Protein AF-A0A819THE1-F1 (afdb_monomer)

pLDDT: mean 77.19, std 14.61, range [31.11, 95.31]

InterPro domains:
  IPR001893 Cysteine-rich Golgi apparatus protein 1 repeat [PF00839] (63-108)
  IPR001893 Cysteine-rich Golgi apparatus protein 1 repeat [PF00839] (113-179)
  IPR001893 Cysteine-rich Golgi apparatus protein 1 repeat [PF00839] (230-287)
  IPR001893 Cysteine-rich Golgi apparatus protein 1 repeat [PF00839] (359-412)
  IPR001893 Cysteine-rich Golgi apparatus protein 1 repeat [PF00839] (417-468)
  IPR001893 Cysteine-rich Golgi apparatus protein 1 repeat [PF00839] (532-563)
  IPR017873 Cysteine-rich Golgi apparatus protein 1 repeat, eukaryote [PS51289] (48-110)
  IPR017873 Cysteine-rich Golgi apparatus protein 1 repeat, eukaryote [PS51289] (227-288)
  IPR017873 Cysteine-rich Golgi apparatus protein 1 repeat, eukaryote [PS51289] (354-414)
  IPR039728 Golgi apparatus protein 1 [PTHR11884] (1-514)

Organism: NCBI:txid392033

Structure (mmCIF, N/CA/C/O backbone):
data_AF-A0A819THE1-F1
#
_entry.id   AF-A0A819THE1-F1
#
loop_
_atom_site.group_PDB
_atom_site.id
_atom_site.type_symbol
_atom_site.label_atom_id
_atom_site.label_alt_id
_atom_site.label_comp_id
_atom_site.label_asym_id
_atom_site.label_entity_id
_atom_site.label_seq_id
_atom_site.pdbx_PDB_ins_code
_atom_site.Cartn_x
_atom_site.Cartn_y
_atom_site.Cartn_z
_atom_site.occupancy
_atom_site.B_iso_or_equiv
_atom_site.auth_seq_id
_atom_site.auth_comp_id
_atom_site.auth_asym_id
_atom_site.auth_atom_id
_atom_site.pdbx_PDB_model_num
ATOM 1 N N . SER A 1 1 ? 30.189 -1.056 -41.338 1.00 64.31 1 SER A N 1
ATOM 2 C CA . SER A 1 1 ? 31.346 -0.413 -40.693 1.00 64.31 1 SER A CA 1
ATOM 3 C C . SER A 1 1 ? 32.526 -1.375 -40.769 1.00 64.31 1 SER A C 1
ATOM 5 O O . SER A 1 1 ? 32.371 -2.514 -40.329 1.00 64.31 1 SER A O 1
ATOM 7 N N . PRO A 1 2 ? 33.645 -0.973 -41.399 1.00 73.06 2 PRO A N 1
ATOM 8 C CA . PRO A 1 2 ? 34.905 -1.720 -41.387 1.00 73.06 2 PRO A CA 1
ATOM 9 C C . PRO A 1 2 ? 35.448 -1.935 -39.969 1.00 73.06 2 PRO A C 1
ATOM 11 O O . PRO A 1 2 ? 35.961 -3.010 -39.676 1.00 73.06 2 PRO A O 1
ATOM 14 N N . GLU A 1 3 ? 35.243 -0.965 -39.071 1.00 77.25 3 GLU A N 1
ATOM 15 C CA . GLU A 1 3 ? 35.663 -1.043 -37.665 1.00 77.25 3 GLU A CA 1
ATOM 16 C C . GLU A 1 3 ? 34.936 -2.168 -36.915 1.00 77.25 3 GLU A C 1
ATOM 18 O O . GLU A 1 3 ? 35.540 -2.895 -36.131 1.00 77.25 3 GLU A O 1
ATOM 23 N N . LEU A 1 4 ? 33.643 -2.375 -37.197 1.00 80.38 4 LEU A N 1
ATOM 24 C CA . LEU A 1 4 ? 32.878 -3.490 -36.631 1.00 80.38 4 LEU A CA 1
ATOM 25 C C . LEU A 1 4 ? 33.449 -4.847 -37.081 1.00 80.38 4 LEU A C 1
ATOM 27 O O . LEU A 1 4 ? 33.463 -5.800 -36.312 1.00 80.38 4 LEU A O 1
ATOM 31 N N . GLN A 1 5 ? 33.936 -4.952 -38.319 1.00 76.69 5 GLN A N 1
ATOM 32 C CA . GLN A 1 5 ? 34.516 -6.198 -38.829 1.00 76.69 5 GLN A CA 1
ATOM 33 C C . GLN A 1 5 ? 35.926 -6.465 -38.289 1.00 76.69 5 GLN A C 1
ATOM 35 O O . GLN A 1 5 ? 36.296 -7.630 -38.143 1.00 76.69 5 GLN A O 1
ATOM 40 N N . SER A 1 6 ? 36.711 -5.422 -37.997 1.00 82.88 6 SER A N 1
ATOM 41 C CA . SER A 1 6 ? 38.060 -5.575 -37.446 1.00 82.88 6 SER A CA 1
ATOM 42 C C . SER A 1 6 ? 38.049 -5.815 -35.936 1.00 82.88 6 SER A C 1
ATOM 44 O O . SER A 1 6 ? 38.701 -6.746 -35.468 1.00 82.88 6 SER A O 1
ATOM 46 N N . GLU A 1 7 ? 37.277 -5.030 -35.180 1.00 86.81 7 GLU A N 1
ATOM 47 C CA . GLU A 1 7 ? 37.339 -5.012 -33.712 1.00 86.81 7 GLU A CA 1
ATOM 48 C C . GLU A 1 7 ? 36.372 -5.989 -33.027 1.00 86.81 7 GLU A C 1
ATOM 50 O O . GLU A 1 7 ? 36.618 -6.358 -31.882 1.00 86.81 7 GLU A O 1
ATOM 55 N N . CYS A 1 8 ? 35.298 -6.428 -33.699 1.00 88.19 8 CYS A N 1
ATOM 56 C CA . CYS A 1 8 ? 34.316 -7.380 -33.147 1.00 88.19 8 CYS A CA 1
ATOM 57 C C . CYS A 1 8 ? 34.419 -8.792 -33.735 1.00 88.19 8 CYS A C 1
ATOM 59 O O . CYS A 1 8 ? 33.505 -9.603 -33.580 1.00 88.19 8 CYS A O 1
ATOM 61 N N . LYS A 1 9 ? 35.497 -9.107 -34.462 1.00 86.56 9 LYS A N 1
ATOM 62 C 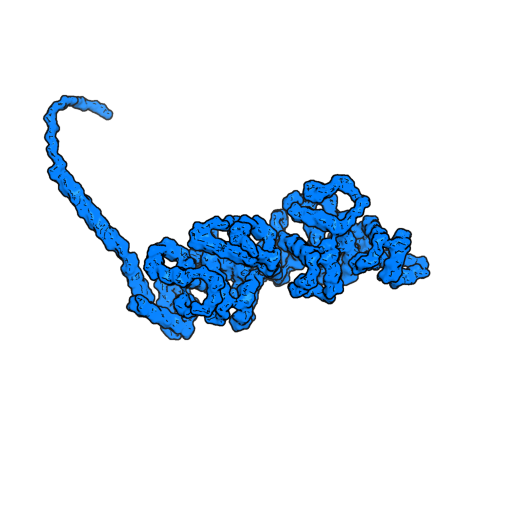CA . LYS A 1 9 ? 35.603 -10.373 -35.202 1.00 86.56 9 LYS A CA 1
ATOM 63 C C . LYS A 1 9 ? 35.472 -11.602 -34.298 1.00 86.56 9 LYS A C 1
ATOM 65 O O . LYS A 1 9 ? 34.827 -12.572 -34.688 1.00 86.56 9 LYS A O 1
ATOM 70 N N . MET A 1 10 ? 36.081 -11.574 -33.112 1.00 86.81 10 MET A N 1
ATOM 71 C CA . MET A 1 10 ? 36.027 -12.698 -32.170 1.00 86.81 10 MET A CA 1
ATOM 72 C C . MET A 1 10 ? 34.607 -12.896 -31.638 1.00 86.81 10 MET A C 1
ATOM 74 O O . MET A 1 10 ? 34.092 -14.010 -31.656 1.00 86.81 10 MET A O 1
ATOM 78 N N . GLU A 1 11 ? 33.949 -11.807 -31.251 1.00 91.25 11 GLU A N 1
ATOM 79 C CA . GLU A 1 11 ? 32.581 -11.798 -30.743 1.00 91.25 11 GLU A CA 1
ATOM 80 C C . GLU A 1 11 ? 31.582 -12.259 -31.810 1.00 91.25 11 GLU A C 1
ATOM 82 O O . GLU A 1 11 ? 30.675 -13.031 -31.506 1.00 91.25 11 GLU A O 1
ATOM 87 N N . MET A 1 12 ? 31.771 -11.861 -33.073 1.00 88.25 12 MET A N 1
ATOM 88 C CA . MET A 1 12 ? 30.939 -12.330 -34.186 1.00 88.25 12 MET A CA 1
ATOM 89 C C . MET A 1 12 ? 31.038 -13.847 -34.377 1.00 88.25 12 MET A C 1
ATOM 91 O O . MET A 1 12 ? 30.022 -14.505 -34.589 1.00 88.25 12 MET A O 1
ATOM 95 N N . VAL A 1 13 ? 32.245 -14.413 -34.290 1.00 87.31 13 VAL A N 1
ATOM 96 C CA . VAL A 1 13 ? 32.459 -15.863 -34.420 1.00 87.31 13 VAL A CA 1
ATOM 97 C C . VAL A 1 13 ? 31.874 -16.611 -33.225 1.00 87.31 13 VAL A C 1
ATOM 99 O O . VAL A 1 13 ? 31.251 -17.656 -33.400 1.00 87.31 13 VAL A O 1
ATOM 102 N N . GLN A 1 14 ? 32.076 -16.084 -32.020 1.00 89.38 14 GLN A N 1
ATOM 103 C CA . GLN A 1 14 ? 31.705 -16.756 -30.781 1.00 89.38 14 GLN A CA 1
ATOM 104 C C . GLN A 1 14 ? 30.199 -16.700 -30.507 1.00 89.38 14 GLN A C 1
ATOM 106 O O . GLN A 1 14 ? 29.604 -17.717 -30.158 1.00 89.38 14 GLN A O 1
ATOM 111 N N . TYR A 1 15 ? 29.584 -15.527 -30.661 1.00 89.38 15 TYR A N 1
ATOM 112 C CA . TYR A 1 15 ? 28.202 -15.282 -30.241 1.00 89.38 15 TYR A CA 1
ATOM 113 C C . TYR A 1 15 ? 27.214 -15.207 -31.412 1.00 89.38 15 TYR A C 1
ATOM 115 O O . TYR A 1 15 ? 26.021 -15.423 -31.214 1.00 89.38 15 TYR A O 1
ATOM 123 N N . CYS A 1 16 ? 27.695 -14.960 -32.637 1.00 88.12 16 CYS A N 1
ATOM 124 C CA . CYS A 1 16 ? 26.864 -14.819 -33.839 1.00 88.12 16 CYS A CA 1
ATOM 125 C C . CYS A 1 16 ? 27.248 -15.786 -34.984 1.00 88.12 16 CYS A C 1
ATOM 127 O O . CYS A 1 16 ? 27.266 -15.371 -36.150 1.00 88.12 16 CYS A O 1
ATOM 129 N N . PRO A 1 17 ? 27.534 -17.080 -34.715 1.00 84.88 17 PRO A N 1
ATOM 130 C CA . PRO A 1 17 ? 28.149 -17.981 -35.694 1.00 84.88 17 PRO A CA 1
ATOM 131 C C . PRO A 1 17 ? 27.285 -18.216 -36.940 1.00 84.88 17 PRO A C 1
ATOM 133 O O . PRO A 1 17 ? 27.815 -18.288 -38.046 1.00 84.88 17 PRO A O 1
ATOM 136 N N . SER A 1 18 ? 25.958 -18.284 -36.791 1.00 80.56 18 SER A N 1
ATOM 137 C CA . SER A 1 18 ? 25.021 -18.496 -37.904 1.00 80.56 18 SER A CA 1
ATOM 138 C C . SER A 1 18 ? 25.027 -17.336 -38.904 1.00 80.56 18 SER A C 1
ATOM 140 O O . SER A 1 18 ? 25.042 -17.559 -40.112 1.00 80.56 18 SER A O 1
ATOM 142 N N . LEU A 1 19 ? 25.084 -16.100 -38.406 1.00 77.50 19 LEU A N 1
ATOM 143 C CA . LEU A 1 19 ? 25.156 -14.890 -39.227 1.00 77.50 19 LEU A CA 1
ATOM 144 C C . LEU A 1 19 ? 26.560 -14.682 -39.806 1.00 77.50 19 LEU A C 1
ATOM 146 O O . LEU A 1 19 ? 26.707 -14.172 -40.914 1.00 77.50 19 LEU A O 1
ATOM 150 N N . PHE A 1 20 ? 27.596 -15.094 -39.071 1.00 72.56 20 PHE A N 1
ATOM 151 C CA . PHE A 1 20 ? 28.981 -15.005 -39.521 1.00 72.56 20 PHE A CA 1
ATOM 152 C C . PHE A 1 20 ? 29.268 -15.972 -40.684 1.00 72.56 20 PHE A C 1
ATOM 154 O O . PHE A 1 20 ? 29.903 -15.589 -41.664 1.00 72.56 20 PHE A O 1
ATOM 161 N N . GLN A 1 21 ? 28.749 -17.203 -40.622 1.00 66.38 21 GLN A N 1
ATOM 162 C CA . GLN A 1 21 ? 28.938 -18.226 -41.661 1.00 66.38 21 GLN A CA 1
ATOM 163 C C . GLN A 1 21 ? 28.150 -17.941 -42.950 1.00 66.38 21 GLN A C 1
ATOM 165 O O . GLN A 1 21 ? 28.641 -18.224 -44.042 1.00 66.38 21 GLN A O 1
ATOM 170 N N . GLN A 1 22 ? 26.970 -17.317 -42.854 1.00 59.06 22 GLN A N 1
ATOM 171 C CA . GLN A 1 22 ? 26.198 -16.865 -44.023 1.00 59.06 22 GLN A CA 1
ATOM 172 C C . GLN A 1 22 ? 26.937 -15.791 -44.852 1.00 59.06 22 GLN A C 1
ATOM 174 O O . GLN A 1 22 ? 26.643 -15.604 -46.031 1.00 59.06 22 GLN A O 1
ATOM 179 N N . GLY A 1 23 ? 27.949 -15.133 -44.273 1.00 52.31 23 GLY A N 1
ATOM 180 C CA . GLY A 1 23 ? 28.780 -14.110 -44.915 1.00 52.31 23 GLY A CA 1
ATOM 181 C C . GLY A 1 23 ? 29.883 -14.617 -45.855 1.00 52.31 23 GLY A C 1
ATOM 182 O O . GLY A 1 23 ? 30.601 -13.791 -46.414 1.00 52.31 23 GLY A O 1
ATOM 183 N N . VAL A 1 24 ? 30.037 -15.931 -46.067 1.00 47.41 24 VAL A N 1
ATOM 184 C CA . VAL A 1 24 ? 31.037 -16.477 -47.017 1.00 47.41 24 VAL A CA 1
ATOM 185 C C . VAL A 1 24 ? 30.557 -16.389 -48.478 1.00 47.41 24 VAL A C 1
ATOM 187 O O . VAL A 1 24 ? 31.366 -16.436 -49.400 1.00 47.41 24 VAL A O 1
ATOM 190 N N . SER A 1 25 ? 29.259 -16.164 -48.718 1.00 43.44 25 SER A N 1
ATOM 191 C CA . SER A 1 25 ? 28.695 -16.004 -50.065 1.00 43.44 25 SER A CA 1
ATOM 192 C C . SER A 1 25 ? 28.351 -14.544 -50.381 1.00 43.44 25 SER A C 1
ATOM 194 O O . SER A 1 25 ? 27.184 -14.186 -50.455 1.00 43.44 25 SER A O 1
ATOM 196 N N . GLY A 1 26 ? 29.375 -13.704 -50.570 1.00 43.19 26 GLY A N 1
ATOM 197 C CA . GLY A 1 26 ? 29.414 -12.576 -51.526 1.00 43.19 26 GLY A CA 1
ATOM 198 C C . GLY A 1 26 ? 28.419 -11.403 -51.441 1.00 43.19 26 GLY A C 1
ATOM 199 O O . GLY A 1 26 ? 28.699 -10.353 -52.012 1.00 43.19 26 GLY A O 1
ATOM 200 N N . THR A 1 27 ? 27.299 -11.494 -50.733 1.00 41.91 27 THR A N 1
ATOM 201 C CA . THR A 1 27 ? 26.359 -10.385 -50.548 1.00 41.91 27 THR A CA 1
ATOM 202 C C . THR A 1 27 ? 26.068 -10.242 -49.076 1.00 41.91 27 THR A C 1
ATOM 204 O O . THR A 1 27 ? 25.243 -10.935 -48.496 1.00 41.91 27 THR A O 1
ATOM 207 N N . ILE A 1 28 ? 26.810 -9.316 -48.492 1.00 46.41 28 ILE A N 1
ATOM 208 C CA . ILE A 1 28 ? 26.565 -8.684 -47.214 1.00 46.41 28 ILE A CA 1
ATOM 209 C C . ILE A 1 28 ? 25.055 -8.576 -46.922 1.00 46.41 28 ILE A C 1
ATOM 211 O O . ILE A 1 28 ? 24.351 -7.697 -47.417 1.00 46.41 28 ILE A O 1
ATOM 215 N N . ASP A 1 29 ? 24.589 -9.434 -46.024 1.00 45.75 29 ASP A N 1
ATOM 216 C CA . ASP A 1 29 ? 23.302 -9.314 -45.347 1.00 45.75 29 ASP A CA 1
ATOM 217 C C . ASP A 1 29 ? 23.378 -8.306 -44.171 1.00 45.75 29 ASP A C 1
ATOM 219 O O . ASP A 1 29 ? 22.582 -8.317 -43.235 1.00 45.75 29 ASP A O 1
ATOM 223 N N . LEU A 1 30 ? 24.354 -7.379 -44.220 1.00 48.75 30 LEU A N 1
ATOM 224 C CA . LEU A 1 30 ? 24.427 -6.203 -43.336 1.00 48.75 30 LEU A CA 1
ATOM 225 C C . LEU A 1 30 ? 23.326 -5.178 -43.664 1.00 48.75 30 LEU A C 1
ATOM 227 O O . LEU A 1 30 ? 23.183 -4.211 -42.923 1.00 48.75 30 LEU A O 1
ATOM 231 N N . ARG A 1 31 ? 22.548 -5.353 -44.746 1.00 49.59 31 ARG A N 1
ATOM 232 C CA . ARG A 1 31 ? 21.484 -4.404 -45.130 1.00 49.59 31 ARG A CA 1
ATOM 233 C C . ARG A 1 31 ? 20.305 -4.372 -44.152 1.00 49.59 31 ARG A C 1
ATOM 235 O O . ARG A 1 31 ? 19.560 -3.403 -44.171 1.00 49.59 31 ARG A O 1
ATOM 242 N N . GLY A 1 32 ? 20.148 -5.388 -43.302 1.00 61.31 32 GLY A N 1
ATOM 243 C CA . GLY A 1 32 ? 19.018 -5.502 -42.375 1.00 61.31 32 GLY A CA 1
ATOM 244 C C . GLY A 1 32 ? 19.378 -5.454 -40.891 1.00 61.31 32 GLY A C 1
ATOM 245 O O . GLY A 1 32 ? 18.630 -6.010 -40.104 1.00 61.31 32 GLY A O 1
ATOM 246 N N . GLY A 1 33 ? 20.540 -4.927 -40.483 1.00 75.81 33 GLY A N 1
ATOM 247 C CA . GLY A 1 33 ? 20.873 -4.736 -39.055 1.00 75.81 33 GLY A CA 1
ATOM 248 C C . GLY A 1 33 ? 21.065 -6.009 -38.200 1.00 75.81 33 GLY A C 1
ATOM 249 O O . GLY A 1 33 ? 21.446 -5.920 -37.037 1.00 75.81 33 GLY A O 1
ATOM 250 N N . ARG A 1 34 ? 20.881 -7.218 -38.745 1.00 83.38 34 ARG A N 1
ATOM 251 C CA . ARG A 1 34 ? 20.904 -8.482 -37.976 1.00 83.38 34 ARG A CA 1
ATOM 252 C C . ARG A 1 34 ? 22.190 -8.726 -37.183 1.00 83.38 34 ARG A C 1
ATOM 254 O O . ARG A 1 34 ? 22.135 -9.139 -36.028 1.00 83.38 34 ARG A O 1
ATOM 261 N N . MET A 1 35 ? 23.347 -8.476 -37.798 1.00 84.94 35 MET A N 1
ATOM 262 C CA . MET A 1 35 ? 24.642 -8.692 -37.143 1.00 84.94 35 MET A CA 1
ATOM 263 C C . MET A 1 35 ? 24.841 -7.741 -35.959 1.00 84.94 35 MET A C 1
ATOM 265 O O . MET A 1 35 ? 25.299 -8.174 -34.905 1.00 84.94 35 MET A O 1
ATOM 269 N N . ILE A 1 36 ? 24.474 -6.462 -36.111 1.00 86.69 36 ILE A N 1
ATOM 270 C CA . ILE A 1 36 ? 24.599 -5.507 -35.008 1.00 86.69 36 ILE A CA 1
ATOM 271 C C . ILE A 1 36 ? 23.651 -5.891 -33.871 1.00 86.69 36 ILE A C 1
ATOM 273 O O . ILE A 1 36 ? 24.118 -5.999 -32.749 1.00 86.69 36 ILE A O 1
ATOM 277 N N . HIS A 1 37 ? 22.395 -6.251 -34.146 1.00 87.50 37 HIS A N 1
ATOM 278 C CA . HIS A 1 37 ? 21.466 -6.742 -33.120 1.00 87.50 37 HIS A CA 1
ATOM 279 C C . HIS A 1 37 ? 21.950 -7.997 -32.389 1.00 87.50 37 HIS A C 1
ATOM 281 O O . HIS A 1 37 ? 21.820 -8.088 -31.172 1.00 87.50 37 HIS A O 1
ATOM 287 N N . CYS A 1 38 ? 22.587 -8.938 -33.089 1.00 89.25 38 CYS A N 1
ATOM 288 C CA . CYS A 1 38 ? 23.205 -10.087 -32.433 1.00 89.25 38 CYS A CA 1
ATOM 289 C C . CYS A 1 38 ? 24.345 -9.673 -31.483 1.00 89.25 38 CYS A C 1
ATOM 291 O O . CYS A 1 38 ? 24.412 -10.152 -30.351 1.00 89.25 38 CYS A O 1
ATOM 293 N N . LEU A 1 39 ? 25.203 -8.735 -31.900 1.00 89.38 39 LEU A N 1
ATOM 294 C CA . LEU A 1 39 ? 26.257 -8.189 -31.040 1.00 89.38 39 LEU A CA 1
ATOM 295 C C . LEU A 1 39 ? 25.691 -7.378 -29.865 1.00 89.38 39 LEU A C 1
ATOM 297 O O . LEU A 1 39 ? 26.219 -7.487 -28.762 1.00 89.38 39 LEU A O 1
ATOM 301 N N . LEU A 1 40 ? 24.609 -6.615 -30.064 1.00 89.19 40 LEU A N 1
ATOM 302 C CA . LEU A 1 40 ? 23.893 -5.908 -28.994 1.00 89.19 40 LEU A CA 1
ATOM 303 C C . LEU A 1 40 ? 23.323 -6.908 -27.973 1.00 89.19 40 LEU A C 1
ATOM 305 O O . LEU A 1 40 ? 23.476 -6.717 -26.767 1.00 89.19 40 LEU A O 1
ATOM 309 N N . ALA A 1 41 ? 22.730 -8.009 -28.444 1.00 87.44 41 ALA A N 1
ATOM 310 C CA . ALA A 1 41 ? 22.220 -9.081 -27.592 1.00 87.44 41 ALA A CA 1
ATOM 311 C C . ALA A 1 41 ? 23.336 -9.767 -26.791 1.00 87.44 41 ALA A C 1
ATOM 313 O O . ALA A 1 41 ? 23.176 -10.011 -25.594 1.00 87.44 41 ALA A O 1
ATOM 314 N N . ALA A 1 42 ? 24.468 -10.057 -27.439 1.00 88.12 42 ALA A N 1
ATOM 315 C CA . ALA A 1 42 ? 25.637 -10.648 -26.798 1.00 88.12 42 ALA A CA 1
ATOM 316 C C . ALA A 1 42 ? 26.233 -9.702 -25.746 1.00 88.12 42 ALA A C 1
ATOM 318 O O . ALA A 1 42 ? 26.468 -10.114 -24.615 1.00 88.12 42 ALA A O 1
ATOM 319 N N . ALA A 1 43 ? 26.382 -8.416 -26.070 1.00 85.75 43 ALA A N 1
ATOM 320 C CA . ALA A 1 43 ? 26.873 -7.398 -25.145 1.00 85.75 43 ALA A CA 1
ATOM 321 C C . ALA A 1 43 ? 25.964 -7.194 -23.918 1.00 85.75 43 ALA A C 1
ATOM 323 O O . ALA A 1 43 ? 26.451 -6.796 -22.861 1.00 85.75 43 ALA A O 1
ATOM 324 N N . ARG A 1 44 ? 24.658 -7.471 -24.045 1.00 82.81 44 ARG A N 1
ATOM 325 C CA . ARG A 1 44 ? 23.695 -7.453 -22.932 1.00 82.81 44 ARG A CA 1
ATOM 326 C C . ARG A 1 44 ? 23.818 -8.681 -22.026 1.00 82.81 44 ARG A C 1
ATOM 328 O O . ARG A 1 44 ? 23.652 -8.565 -20.819 1.00 82.81 44 ARG A O 1
ATOM 335 N N . LYS A 1 45 ? 24.033 -9.868 -22.600 1.00 78.00 45 LYS A N 1
ATOM 336 C CA . LYS A 1 45 ? 23.935 -11.151 -21.876 1.00 78.00 45 LYS A CA 1
ATOM 337 C C . LYS A 1 45 ? 25.277 -11.660 -21.345 1.00 78.00 45 LYS A C 1
ATOM 339 O O . LYS A 1 45 ? 25.307 -12.342 -20.324 1.00 78.00 45 LYS A O 1
ATOM 344 N N . GLU A 1 46 ? 26.379 -11.338 -22.016 1.00 79.81 46 GLU A N 1
ATOM 345 C CA . GLU A 1 46 ? 27.666 -12.000 -21.804 1.00 79.81 46 GLU A CA 1
ATOM 346 C C . GLU A 1 46 ? 28.648 -11.129 -21.013 1.00 79.81 46 GLU A C 1
ATOM 348 O O . GLU A 1 46 ? 29.140 -10.109 -21.496 1.00 79.81 46 GLU A O 1
ATOM 353 N N . LYS A 1 47 ? 29.034 -11.584 -19.811 1.00 69.25 47 LYS A N 1
ATOM 354 C CA . LYS A 1 47 ? 30.057 -10.911 -18.978 1.00 69.25 47 LYS A CA 1
ATOM 355 C C . LYS A 1 47 ? 31.431 -10.818 -19.663 1.00 69.25 47 LYS A C 1
ATOM 357 O O . LYS A 1 47 ? 32.225 -9.947 -19.323 1.00 69.25 47 LYS A O 1
ATOM 362 N N . ALA A 1 48 ? 31.729 -11.734 -20.587 1.00 75.81 48 ALA A N 1
ATOM 363 C CA . ALA A 1 48 ? 33.020 -11.847 -21.270 1.00 75.81 48 ALA A CA 1
ATOM 364 C C . ALA A 1 48 ? 33.072 -11.106 -22.621 1.00 75.81 48 ALA A C 1
ATOM 366 O O . ALA A 1 48 ? 33.968 -11.360 -23.425 1.00 75.81 48 ALA A O 1
ATOM 367 N N . PHE A 1 49 ? 32.119 -10.212 -22.901 1.00 84.31 49 PHE A N 1
ATOM 368 C CA . PHE A 1 49 ? 32.124 -9.425 -24.132 1.00 84.31 49 PHE A CA 1
ATOM 369 C C . PHE A 1 49 ? 33.329 -8.466 -24.177 1.00 84.31 49 PHE A C 1
ATOM 371 O O . PHE A 1 49 ? 33.628 -7.766 -23.205 1.00 84.31 49 PHE A O 1
ATOM 378 N N . GLY A 1 50 ? 34.058 -8.432 -25.297 1.00 86.19 50 GLY A N 1
ATOM 379 C CA . GLY A 1 50 ? 35.306 -7.680 -25.395 1.00 86.19 50 GLY A CA 1
ATOM 380 C C . GLY A 1 50 ? 35.112 -6.166 -25.300 1.00 86.19 50 GLY A C 1
ATOM 381 O O . GLY A 1 50 ? 34.258 -5.577 -25.964 1.00 86.19 50 GLY A O 1
ATOM 382 N N . LYS A 1 51 ? 35.970 -5.495 -24.515 1.00 85.69 51 LYS A N 1
ATOM 383 C CA . LYS A 1 51 ? 35.923 -4.031 -24.317 1.00 85.69 51 LYS A CA 1
ATOM 384 C C . LYS A 1 51 ? 36.096 -3.239 -25.619 1.00 85.69 51 LYS A C 1
ATOM 386 O O . LYS A 1 51 ? 35.452 -2.209 -25.792 1.00 85.69 51 LYS A O 1
ATOM 391 N N . ARG A 1 52 ? 36.950 -3.719 -26.535 1.00 88.25 52 ARG A N 1
ATOM 392 C CA . ARG A 1 52 ? 37.187 -3.069 -27.838 1.00 88.25 52 ARG A CA 1
ATOM 393 C C . ARG A 1 52 ? 35.940 -3.127 -28.712 1.00 88.25 52 ARG A C 1
ATOM 395 O O . ARG A 1 52 ? 35.461 -2.085 -29.148 1.00 88.25 52 ARG A O 1
ATOM 402 N N . CYS A 1 53 ? 35.358 -4.316 -28.860 1.00 89.62 53 CYS A N 1
ATOM 403 C CA . CYS A 1 53 ? 34.103 -4.475 -29.579 1.00 89.62 53 CYS A CA 1
ATOM 404 C C . CYS A 1 53 ? 32.966 -3.664 -28.936 1.00 89.62 53 CYS A C 1
ATOM 406 O O . CYS A 1 53 ? 32.236 -2.971 -29.637 1.00 89.62 53 CYS A O 1
ATOM 408 N N . SER A 1 54 ? 32.858 -3.661 -27.602 1.00 87.06 54 SER A N 1
ATOM 409 C CA . SER A 1 54 ? 31.865 -2.859 -26.874 1.00 87.06 54 SER A CA 1
ATOM 410 C C . SER A 1 54 ? 31.985 -1.363 -27.177 1.00 87.06 54 SER A C 1
ATOM 412 O O . SER A 1 54 ? 30.975 -0.712 -27.432 1.00 87.06 54 SER A O 1
ATOM 414 N N . SER A 1 55 ? 33.205 -0.818 -27.235 1.00 84.00 55 SER A N 1
ATOM 415 C CA . SER A 1 55 ? 33.432 0.587 -27.605 1.00 84.00 55 SER A CA 1
ATOM 416 C C . SER A 1 55 ? 32.977 0.897 -29.039 1.00 84.00 55 SER A C 1
ATOM 418 O O . SER A 1 55 ? 32.301 1.904 -29.270 1.00 84.00 55 SER A O 1
ATOM 420 N N . VAL A 1 56 ? 33.259 0.005 -29.995 1.00 87.00 56 VAL A N 1
ATOM 421 C CA . VAL A 1 56 ? 32.823 0.163 -31.396 1.00 87.00 56 VAL A CA 1
ATOM 422 C C . VAL A 1 56 ? 31.305 0.056 -31.529 1.00 87.00 56 VAL A C 1
ATOM 424 O O . VAL A 1 56 ? 30.690 0.891 -32.191 1.00 87.00 56 VAL A O 1
ATOM 427 N N . VAL A 1 57 ? 30.683 -0.919 -30.863 1.00 87.75 57 VAL A N 1
ATOM 428 C CA . VAL A 1 57 ? 29.223 -1.085 -30.829 1.00 87.75 57 VAL A CA 1
ATOM 429 C C . VAL A 1 57 ? 28.558 0.150 -30.215 1.00 87.75 57 VAL A C 1
ATOM 431 O O . VAL A 1 57 ? 27.653 0.712 -30.825 1.00 87.75 57 VAL A O 1
ATOM 434 N N . ASN A 1 58 ? 29.054 0.643 -29.076 1.00 82.50 58 ASN A N 1
ATOM 435 C CA . ASN A 1 58 ? 28.557 1.870 -28.444 1.00 82.50 58 ASN A CA 1
ATOM 436 C C . ASN A 1 58 ? 28.677 3.082 -29.373 1.00 82.50 58 ASN A C 1
ATOM 438 O O . ASN A 1 58 ? 27.744 3.874 -29.485 1.00 82.50 58 ASN A O 1
ATOM 442 N N . SER A 1 59 ? 29.814 3.227 -30.053 1.00 82.81 59 SER A N 1
ATOM 443 C CA . SER A 1 59 ? 30.047 4.329 -30.991 1.00 82.81 59 SER A CA 1
ATOM 444 C C . SER A 1 59 ? 29.097 4.268 -32.187 1.00 82.81 59 SER A C 1
ATOM 446 O O . SER A 1 59 ? 28.581 5.298 -32.615 1.00 82.81 59 SER A O 1
ATOM 448 N N . LEU A 1 60 ? 28.808 3.065 -32.691 1.00 85.31 60 LEU A N 1
ATOM 449 C CA . LEU A 1 60 ? 27.857 2.869 -33.778 1.00 85.31 60 LEU A CA 1
ATOM 450 C C . LEU A 1 60 ? 26.423 3.196 -33.345 1.00 85.31 60 LEU A C 1
ATOM 452 O O . LEU A 1 60 ? 25.732 3.914 -34.060 1.00 85.31 60 LEU A O 1
ATOM 456 N N . VAL A 1 61 ? 25.991 2.733 -32.167 1.00 85.50 61 VAL A N 1
ATOM 457 C CA . VAL A 1 61 ? 24.660 3.060 -31.625 1.00 85.50 61 VAL A CA 1
ATOM 458 C C . VAL A 1 61 ? 24.512 4.571 -31.423 1.00 85.50 61 VAL A C 1
ATOM 460 O O . VAL A 1 61 ? 23.473 5.122 -31.768 1.00 85.50 61 VAL A O 1
ATOM 463 N N . ARG A 1 62 ? 25.558 5.264 -30.950 1.00 80.75 62 ARG A N 1
ATOM 464 C CA . ARG A 1 62 ? 25.585 6.737 -30.850 1.00 80.75 62 ARG A CA 1
ATOM 465 C C . ARG A 1 62 ? 25.441 7.437 -32.193 1.00 80.75 62 ARG A C 1
ATOM 467 O O . ARG A 1 62 ? 24.732 8.428 -32.276 1.00 80.75 62 ARG A O 1
ATOM 474 N N . ALA A 1 63 ? 26.133 6.951 -33.219 1.00 82.19 63 ALA A N 1
ATOM 475 C CA . ALA A 1 63 ? 26.111 7.572 -34.538 1.00 82.19 63 ALA A CA 1
ATOM 476 C C . ALA A 1 63 ? 24.773 7.364 -35.262 1.00 82.19 63 ALA A C 1
ATOM 478 O O . ALA A 1 63 ? 24.329 8.243 -35.993 1.00 82.19 63 ALA A O 1
ATOM 479 N N . VAL A 1 64 ? 24.156 6.194 -35.078 1.00 84.12 64 VAL A N 1
ATOM 480 C CA . VAL A 1 64 ? 22.853 5.854 -35.669 1.00 84.12 64 VAL A CA 1
ATOM 481 C C . VAL A 1 64 ? 21.708 6.512 -34.897 1.00 84.12 64 VAL A C 1
ATOM 483 O O . VAL A 1 64 ? 20.710 6.879 -35.504 1.00 84.12 64 VAL A O 1
ATOM 486 N N . ASP A 1 65 ? 21.869 6.662 -33.581 1.00 80.19 65 ASP A N 1
ATOM 487 C CA . ASP A 1 65 ? 20.874 7.198 -32.652 1.00 80.19 65 ASP A CA 1
ATOM 488 C C . ASP A 1 65 ? 19.465 6.600 -32.861 1.00 80.19 65 ASP A C 1
ATOM 490 O O . ASP A 1 65 ? 18.494 7.310 -33.151 1.00 80.19 65 ASP A O 1
ATOM 494 N N . PRO A 1 66 ? 19.320 5.269 -32.695 1.00 81.81 66 PRO A N 1
ATOM 495 C CA . PRO A 1 66 ? 18.030 4.603 -32.860 1.00 81.81 66 PRO A CA 1
ATOM 496 C C . PRO A 1 66 ? 16.990 5.066 -31.829 1.00 81.81 66 PRO A C 1
ATOM 498 O O . PRO A 1 66 ? 15.810 4.777 -31.991 1.00 81.81 66 PRO A O 1
ATOM 501 N N . GLY A 1 67 ? 17.399 5.784 -30.773 1.00 78.88 67 GLY A N 1
ATOM 502 C CA . GLY A 1 67 ? 16.499 6.380 -29.786 1.00 78.88 67 GLY A CA 1
ATOM 503 C C . GLY A 1 67 ? 15.743 7.607 -30.308 1.00 78.88 67 GLY A C 1
ATOM 504 O O . GLY A 1 67 ? 14.623 7.870 -29.863 1.00 78.88 67 GLY A O 1
ATOM 505 N N . SER A 1 68 ? 16.315 8.344 -31.263 1.00 82.31 68 SER A N 1
ATOM 506 C CA . SER A 1 68 ? 15.704 9.541 -31.861 1.00 82.31 68 SER A CA 1
ATOM 507 C C . SER A 1 68 ? 14.717 9.236 -32.980 1.00 82.31 68 SER A C 1
ATOM 509 O O . SER A 1 68 ? 13.716 9.938 -33.136 1.00 82.31 68 SER A O 1
ATOM 511 N N . ASP A 1 69 ? 14.939 8.174 -33.746 1.00 86.81 69 ASP A N 1
ATOM 512 C CA . ASP A 1 69 ? 14.022 7.780 -34.806 1.00 86.81 69 ASP A CA 1
ATOM 513 C C . ASP A 1 69 ? 14.084 6.276 -35.043 1.00 86.81 69 ASP A C 1
ATOM 515 O O . ASP A 1 69 ? 15.130 5.735 -35.388 1.00 86.81 69 ASP A O 1
ATOM 519 N N . ILE A 1 70 ? 12.937 5.606 -34.928 1.00 88.31 70 ILE A N 1
ATOM 520 C CA . ILE A 1 70 ? 12.843 4.165 -35.174 1.00 88.31 70 ILE A CA 1
ATOM 521 C C . ILE A 1 70 ? 13.281 3.786 -36.593 1.00 88.31 70 ILE A C 1
ATOM 523 O O . ILE A 1 70 ? 13.789 2.693 -36.801 1.00 88.31 70 ILE A O 1
ATOM 527 N N . ARG A 1 71 ? 13.153 4.703 -37.559 1.00 88.81 71 ARG A N 1
ATOM 528 C CA . ARG A 1 71 ? 13.567 4.479 -38.953 1.00 88.81 71 ARG A CA 1
ATOM 529 C C . ARG A 1 71 ? 15.082 4.350 -39.113 1.00 88.81 71 ARG A C 1
ATOM 531 O O . ARG A 1 71 ? 15.546 3.841 -40.130 1.00 88.81 71 ARG A O 1
ATOM 538 N N . ALA A 1 72 ? 15.856 4.819 -38.131 1.00 88.12 72 ALA A N 1
ATOM 539 C CA . ALA A 1 72 ? 17.301 4.611 -38.091 1.00 88.12 72 ALA A CA 1
ATOM 540 C C . ALA A 1 72 ? 17.663 3.134 -37.843 1.00 88.12 72 ALA A C 1
ATOM 542 O O . ALA A 1 72 ? 18.785 2.718 -38.132 1.00 88.12 72 ALA A O 1
ATOM 543 N N . ASP A 1 73 ? 16.699 2.332 -37.380 1.00 88.69 73 ASP A N 1
ATOM 544 C CA . ASP A 1 73 ? 16.810 0.892 -37.190 1.00 88.69 73 ASP A CA 1
ATOM 545 C C . ASP A 1 73 ? 15.722 0.146 -37.994 1.00 88.69 73 ASP A C 1
ATOM 547 O O . ASP A 1 73 ? 14.646 -0.176 -37.479 1.00 88.69 73 ASP A O 1
ATOM 551 N N . PRO A 1 74 ? 15.988 -0.168 -39.277 1.00 87.94 74 PRO A N 1
ATOM 552 C CA . PRO A 1 74 ? 15.017 -0.833 -40.144 1.00 87.94 74 PRO A CA 1
ATOM 553 C C . PRO A 1 74 ? 14.582 -2.218 -39.647 1.00 87.94 74 PRO A C 1
ATOM 555 O O . PRO A 1 74 ? 13.481 -2.669 -39.975 1.00 87.94 74 PRO A O 1
ATOM 558 N N . LEU A 1 75 ? 15.434 -2.915 -38.882 1.00 87.88 75 LEU A N 1
ATOM 559 C CA . LEU A 1 75 ? 15.082 -4.222 -38.330 1.00 87.88 75 LEU 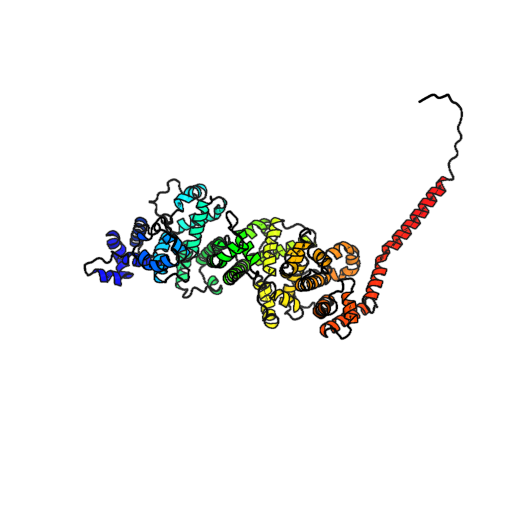A CA 1
ATOM 560 C C . LEU A 1 75 ? 14.074 -4.057 -37.203 1.00 87.88 75 LEU A C 1
ATOM 562 O O . LEU A 1 75 ? 13.035 -4.719 -37.217 1.00 87.88 75 LEU A O 1
ATOM 566 N N . LEU A 1 76 ? 14.361 -3.154 -36.266 1.00 91.06 76 LEU A N 1
ATOM 567 C CA . LEU A 1 76 ? 13.453 -2.831 -35.177 1.00 91.06 76 LEU A CA 1
ATOM 568 C C . LEU A 1 76 ? 12.121 -2.288 -35.704 1.00 91.06 76 LEU A C 1
ATOM 570 O O . LEU A 1 76 ? 11.073 -2.744 -35.255 1.00 91.06 76 LEU A O 1
ATOM 574 N N . GLU A 1 77 ? 12.137 -1.385 -36.691 1.00 91.31 77 GLU A N 1
ATOM 575 C CA . GLU A 1 77 ? 10.914 -0.863 -37.315 1.00 91.31 77 GLU A CA 1
ATOM 576 C C . GLU A 1 77 ? 10.057 -1.992 -37.904 1.00 91.31 77 GLU A C 1
ATOM 578 O O . GLU A 1 77 ? 8.848 -2.041 -37.671 1.00 91.31 77 GLU A O 1
ATOM 583 N N . THR A 1 78 ? 10.684 -2.923 -38.629 1.00 91.06 78 THR A N 1
ATOM 584 C CA . THR A 1 78 ? 9.987 -4.043 -39.273 1.00 91.06 78 THR A CA 1
ATOM 585 C C . THR A 1 78 ? 9.381 -4.992 -38.242 1.00 91.06 78 THR A C 1
ATOM 587 O O . THR A 1 78 ? 8.206 -5.344 -38.341 1.00 91.06 78 THR A O 1
ATOM 590 N N . VAL A 1 79 ? 10.166 -5.390 -37.237 1.00 93.31 79 VAL A N 1
ATOM 591 C CA . VAL A 1 79 ? 9.738 -6.341 -36.201 1.00 93.31 79 VAL A CA 1
ATOM 592 C C . VAL A 1 79 ? 8.656 -5.733 -35.306 1.00 93.31 79 VAL A C 1
ATOM 594 O O . VAL A 1 79 ? 7.680 -6.400 -34.971 1.00 93.31 79 VAL A O 1
ATOM 597 N N . CYS A 1 80 ? 8.783 -4.455 -34.950 1.00 94.75 80 CYS A N 1
ATOM 598 C CA . CYS A 1 80 ? 7.830 -3.784 -34.073 1.00 94.75 80 CYS A CA 1
ATOM 599 C C . CYS A 1 80 ? 6.602 -3.226 -34.795 1.00 94.75 80 CYS A C 1
ATOM 601 O O . CYS A 1 80 ? 5.686 -2.753 -34.122 1.00 94.75 80 CYS A O 1
ATOM 603 N N . ARG A 1 81 ? 6.516 -3.298 -36.130 1.00 94.25 81 ARG A N 1
ATOM 604 C CA . ARG A 1 81 ? 5.395 -2.721 -36.888 1.00 94.25 81 ARG A CA 1
ATOM 605 C C . ARG A 1 81 ? 4.005 -3.146 -36.393 1.00 94.25 81 ARG A C 1
ATOM 607 O O . ARG A 1 81 ? 3.190 -2.254 -36.154 1.00 94.25 81 ARG A O 1
ATOM 614 N N . PRO A 1 82 ? 3.730 -4.441 -36.133 1.00 94.44 82 PRO A N 1
ATOM 615 C CA . PRO A 1 82 ? 2.424 -4.865 -35.623 1.00 94.44 82 PRO A CA 1
ATOM 616 C C . PRO A 1 82 ? 2.086 -4.245 -34.260 1.00 94.44 82 PRO A C 1
ATOM 618 O O . PRO A 1 82 ? 0.930 -3.927 -33.982 1.00 94.44 82 PRO A O 1
ATOM 621 N N . VAL A 1 83 ? 3.099 -4.044 -33.411 1.00 95.31 83 VAL A N 1
ATOM 622 C CA . VAL A 1 83 ? 2.950 -3.424 -32.089 1.00 95.31 83 VAL A CA 1
ATOM 623 C C . VAL A 1 83 ? 2.719 -1.920 -32.221 1.00 95.31 83 VAL A C 1
ATOM 625 O O . VAL A 1 83 ? 1.844 -1.379 -31.545 1.00 95.31 83 VAL A O 1
ATOM 628 N N . ILE A 1 84 ? 3.453 -1.244 -33.112 1.00 94.69 84 ILE A N 1
ATOM 629 C CA . ILE A 1 84 ? 3.293 0.191 -33.393 1.00 94.69 84 ILE A CA 1
ATOM 630 C C . ILE A 1 84 ? 1.866 0.475 -33.857 1.00 94.69 84 ILE A C 1
ATOM 632 O O . ILE A 1 84 ? 1.213 1.364 -33.312 1.00 94.69 84 ILE A O 1
ATOM 636 N N . ASP A 1 85 ? 1.357 -0.316 -34.800 1.00 92.94 85 ASP A N 1
ATOM 637 C CA . ASP A 1 85 ? 0.009 -0.138 -35.338 1.00 92.94 85 ASP A CA 1
ATOM 638 C C . ASP A 1 85 ? -1.070 -0.404 -34.264 1.00 92.94 85 ASP A C 1
ATOM 640 O O . ASP A 1 85 ? -2.109 0.259 -34.236 1.00 92.94 85 ASP A O 1
ATOM 644 N N . ALA A 1 86 ? -0.817 -1.330 -33.329 1.00 92.38 86 ALA A N 1
ATOM 645 C CA . ALA A 1 86 ? -1.768 -1.711 -32.284 1.00 92.38 86 ALA A CA 1
ATOM 646 C C . ALA A 1 86 ? -1.745 -0.827 -31.021 1.00 92.38 86 ALA A C 1
ATOM 648 O O . ALA A 1 86 ? -2.775 -0.719 -30.345 1.00 92.38 86 ALA A O 1
ATOM 649 N N . LEU A 1 87 ? -0.588 -0.262 -30.656 1.00 90.81 87 LEU A N 1
ATOM 650 C CA . LEU A 1 87 ? -0.364 0.454 -29.389 1.00 90.81 87 LEU A CA 1
ATOM 651 C C . LEU A 1 87 ? 0.060 1.916 -29.570 1.00 90.81 87 LEU A C 1
ATOM 653 O O . LEU A 1 87 ? -0.253 2.740 -28.714 1.00 90.81 87 LEU A O 1
ATOM 657 N N . CYS A 1 88 ? 0.716 2.256 -30.679 1.00 92.69 88 CYS A N 1
ATOM 658 C CA . CYS A 1 88 ? 1.262 3.588 -30.949 1.00 92.69 88 CYS A CA 1
ATOM 659 C C . CYS A 1 88 ? 0.704 4.258 -32.230 1.00 92.69 88 CYS A C 1
ATOM 661 O O . CYS A 1 88 ? 1.446 4.992 -32.887 1.00 92.69 88 CYS A O 1
ATOM 663 N N . PRO A 1 89 ? -0.590 4.111 -32.598 1.00 88.00 89 PRO A N 1
ATOM 664 C CA . PRO A 1 89 ? -1.093 4.506 -33.922 1.00 88.00 89 PRO A CA 1
ATOM 665 C C . PRO A 1 89 ? -1.083 6.021 -34.186 1.00 88.00 89 PRO A C 1
ATOM 667 O O . PRO A 1 89 ? -1.198 6.456 -35.328 1.00 88.00 89 PRO A O 1
ATOM 670 N N . ARG A 1 90 ? -0.988 6.849 -33.135 1.00 86.31 90 ARG A N 1
ATOM 671 C CA . ARG A 1 90 ? -0.984 8.322 -33.233 1.00 86.31 90 ARG A CA 1
ATOM 672 C C . ARG A 1 90 ? 0.420 8.930 -33.237 1.00 86.31 90 ARG A C 1
ATOM 674 O O . ARG A 1 90 ? 0.548 10.142 -33.396 1.00 86.31 90 ARG A O 1
ATOM 681 N N . MET A 1 91 ? 1.457 8.116 -33.043 1.00 87.75 91 MET A N 1
ATOM 682 C CA . MET A 1 91 ? 2.830 8.597 -32.930 1.00 87.75 91 MET A CA 1
ATOM 683 C C . MET A 1 91 ? 3.453 8.714 -34.318 1.00 87.75 91 MET A C 1
ATOM 685 O O . MET A 1 91 ? 3.468 7.757 -35.088 1.00 87.75 91 MET A O 1
ATOM 689 N N . LYS A 1 92 ? 3.973 9.899 -34.646 1.00 82.38 92 LYS A N 1
ATOM 690 C CA . LYS A 1 92 ? 4.742 10.104 -35.878 1.00 82.38 92 LYS A CA 1
ATOM 691 C C . LYS A 1 92 ? 6.189 9.642 -35.661 1.00 82.38 92 LYS A C 1
ATOM 693 O O . LYS A 1 92 ? 6.715 9.888 -34.575 1.00 82.38 92 LYS A O 1
ATOM 698 N N . PRO A 1 93 ? 6.833 9.001 -36.653 1.00 78.12 93 PRO A N 1
ATOM 699 C CA . PRO A 1 93 ? 8.258 8.686 -36.574 1.00 78.12 93 PRO A CA 1
ATOM 700 C C . PRO A 1 93 ? 9.094 9.976 -36.521 1.00 78.12 93 PRO A C 1
ATOM 702 O O . PRO A 1 93 ? 8.705 10.988 -37.109 1.00 78.12 93 PRO A O 1
ATOM 705 N N . GLY A 1 94 ? 10.224 9.928 -35.812 1.00 75.62 94 GLY A N 1
ATOM 706 C CA . GLY A 1 94 ? 11.038 11.097 -35.451 1.00 75.62 94 GLY A CA 1
ATOM 707 C C . GLY A 1 94 ? 10.730 11.672 -34.059 1.00 75.62 94 GLY A C 1
ATOM 708 O O . GLY A 1 94 ? 9.704 11.360 -33.443 1.00 75.62 94 GLY A O 1
ATOM 709 N N . ASP A 1 95 ? 11.652 12.492 -33.547 1.00 72.56 95 ASP A N 1
ATOM 710 C CA . ASP A 1 95 ? 11.644 13.083 -32.196 1.00 72.56 95 ASP A CA 1
ATOM 711 C C . ASP A 1 95 ? 11.410 12.065 -31.067 1.00 72.56 95 ASP A C 1
ATOM 713 O O . ASP A 1 95 ? 10.769 12.369 -30.057 1.00 72.56 95 ASP A O 1
ATOM 717 N N . SER A 1 96 ? 11.886 10.837 -31.267 1.00 76.94 96 SER A N 1
ATOM 718 C CA . SER A 1 96 ? 11.818 9.687 -30.358 1.00 76.94 96 SER A CA 1
ATOM 719 C C . SER A 1 96 ? 10.423 9.132 -30.093 1.00 76.94 96 SER A C 1
ATOM 721 O O . SER A 1 96 ? 10.291 8.065 -29.507 1.00 76.94 96 SER A O 1
ATOM 723 N N . ASN A 1 97 ? 9.371 9.792 -30.567 1.00 83.56 97 ASN A N 1
ATOM 724 C CA . ASN A 1 97 ? 7.970 9.523 -30.239 1.00 83.56 97 ASN A CA 1
ATOM 725 C C . ASN A 1 97 ? 7.581 8.030 -30.312 1.00 83.56 97 ASN A C 1
ATOM 727 O O . ASN A 1 97 ? 6.938 7.510 -29.400 1.00 83.56 97 ASN A O 1
ATOM 731 N N . VAL A 1 98 ? 7.990 7.322 -31.370 1.00 89.56 98 VAL A N 1
ATOM 732 C CA . VAL A 1 98 ? 7.649 5.900 -31.555 1.00 89.56 98 VAL A CA 1
ATOM 733 C C . VAL A 1 98 ? 8.415 4.994 -30.588 1.00 89.56 98 VAL A C 1
ATOM 735 O O . VAL A 1 9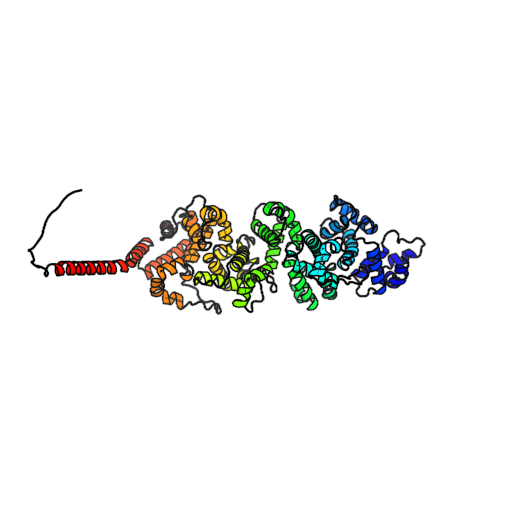8 ? 7.791 4.192 -29.900 1.00 89.56 98 VAL A O 1
ATOM 738 N N . ILE A 1 99 ? 9.740 5.145 -30.490 1.00 87.94 99 ILE A N 1
ATOM 739 C CA . ILE A 1 99 ? 10.590 4.355 -29.578 1.00 87.94 99 ILE A CA 1
ATOM 740 C C . ILE A 1 99 ? 10.130 4.529 -28.137 1.00 87.94 99 ILE A C 1
ATOM 742 O O . ILE A 1 99 ? 9.968 3.569 -27.394 1.00 87.94 99 ILE A O 1
ATOM 746 N N . LEU A 1 100 ? 9.858 5.772 -27.770 1.00 83.38 100 LEU A N 1
ATOM 747 C CA . LEU A 1 100 ? 9.350 6.166 -26.474 1.00 83.38 100 LEU A CA 1
ATOM 748 C C . LEU A 1 100 ? 8.011 5.491 -26.145 1.00 83.38 100 LEU A C 1
ATOM 750 O O . LEU A 1 100 ? 7.887 4.898 -25.079 1.00 83.38 100 LEU A O 1
ATOM 754 N N . CYS A 1 101 ? 7.059 5.492 -27.080 1.00 88.31 101 CYS A N 1
ATOM 755 C CA . CYS A 1 101 ? 5.781 4.797 -26.912 1.00 88.31 101 CYS A CA 1
ATOM 756 C C . CYS A 1 101 ? 5.936 3.271 -26.785 1.00 88.31 101 CYS A C 1
ATOM 758 O O . CYS A 1 101 ? 5.232 2.643 -25.988 1.00 88.31 101 CYS A O 1
ATOM 760 N N . LEU A 1 102 ? 6.853 2.674 -27.553 1.00 90.56 102 LEU A N 1
ATOM 761 C CA . LEU A 1 102 ? 7.153 1.244 -27.476 1.00 90.56 102 LEU A CA 1
ATOM 762 C C . LEU A 1 102 ? 7.757 0.874 -26.117 1.00 90.56 102 LEU A C 1
ATOM 764 O O . LEU A 1 102 ? 7.307 -0.090 -25.501 1.00 90.56 102 LEU A O 1
ATOM 768 N N . LEU A 1 103 ? 8.716 1.668 -25.626 1.00 86.00 103 LEU A N 1
ATOM 769 C CA . LEU A 1 103 ? 9.326 1.488 -24.308 1.00 86.00 103 LEU A CA 1
ATOM 770 C C . LEU A 1 103 ? 8.307 1.656 -23.185 1.00 86.00 103 LEU A C 1
ATOM 772 O O . LEU A 1 103 ? 8.315 0.858 -22.263 1.00 86.00 103 LEU A O 1
ATOM 776 N N . ASP A 1 104 ? 7.383 2.613 -23.287 1.00 80.94 104 ASP A N 1
ATOM 777 C CA . ASP A 1 104 ? 6.306 2.788 -22.303 1.00 80.94 104 ASP A CA 1
ATOM 778 C C . ASP A 1 104 ? 5.329 1.586 -22.289 1.00 80.94 104 ASP A C 1
ATOM 780 O O . ASP A 1 104 ? 4.607 1.362 -21.315 1.00 80.94 104 ASP A O 1
ATOM 784 N N . ASN A 1 105 ? 5.332 0.759 -23.340 1.00 84.75 105 ASN A N 1
ATOM 785 C CA . ASN A 1 105 ? 4.482 -0.419 -23.496 1.00 84.75 105 ASN A CA 1
ATOM 786 C C . ASN A 1 105 ? 5.232 -1.758 -23.430 1.00 84.75 105 ASN A C 1
ATOM 788 O O . ASN A 1 105 ? 4.642 -2.776 -23.801 1.00 84.75 105 ASN A O 1
ATOM 792 N N . LEU A 1 106 ? 6.468 -1.801 -22.921 1.00 84.75 106 LEU A N 1
ATOM 793 C CA . LEU A 1 106 ? 7.299 -3.012 -22.932 1.00 84.75 106 LEU A CA 1
ATOM 794 C C . LEU A 1 106 ? 6.599 -4.226 -22.303 1.00 84.75 106 LEU A C 1
ATOM 796 O O . LEU A 1 106 ? 6.693 -5.334 -22.811 1.00 84.75 106 LEU A O 1
ATOM 800 N N . LYS A 1 107 ? 5.850 -4.014 -21.214 1.00 78.94 107 LYS A N 1
ATOM 801 C CA . LYS A 1 107 ? 5.113 -5.072 -20.494 1.00 78.94 107 LYS A CA 1
ATOM 802 C C . LYS A 1 107 ? 3.630 -5.160 -20.870 1.00 78.94 107 LYS A C 1
ATOM 804 O O . LYS A 1 107 ? 2.806 -5.650 -20.100 1.00 78.94 107 LYS A O 1
ATOM 809 N N . ASN A 1 108 ? 3.241 -4.630 -22.029 1.00 84.50 108 ASN A N 1
ATOM 810 C CA . ASN A 1 108 ? 1.876 -4.739 -22.539 1.00 84.50 108 ASN A CA 1
ATOM 811 C C . ASN A 1 108 ? 1.616 -6.145 -23.109 1.00 84.50 108 ASN A C 1
ATOM 813 O O . ASN A 1 108 ? 2.454 -6.690 -23.808 1.00 84.50 108 ASN A O 1
ATOM 817 N N . VAL A 1 109 ? 0.418 -6.697 -22.894 1.00 83.25 109 VAL A N 1
ATOM 818 C CA . VAL A 1 109 ? 0.004 -8.008 -23.439 1.00 83.25 109 VAL A CA 1
ATOM 819 C C . VAL A 1 109 ? 0.069 -8.062 -24.973 1.00 83.25 109 VAL A C 1
ATOM 821 O O . VAL A 1 109 ? 0.219 -9.136 -25.541 1.00 83.25 109 VAL A O 1
ATOM 824 N N . ARG A 1 110 ? -0.050 -6.918 -25.660 1.00 87.50 110 ARG A N 1
ATOM 825 C CA . ARG A 1 110 ? 0.083 -6.834 -27.127 1.00 87.50 110 ARG A CA 1
ATOM 826 C C . ARG A 1 110 ? 1.530 -6.680 -27.613 1.00 87.50 110 ARG A C 1
ATOM 828 O O . ARG A 1 110 ? 1.733 -6.555 -28.817 1.00 87.50 110 ARG A O 1
ATOM 835 N N . MET A 1 111 ? 2.513 -6.642 -26.714 1.00 91.56 111 MET A N 1
ATOM 836 C CA . MET A 1 111 ? 3.925 -6.650 -27.083 1.00 91.56 111 MET A CA 1
ATOM 837 C C . MET A 1 111 ? 4.308 -8.057 -27.556 1.00 91.56 111 MET A C 1
ATOM 839 O O . MET A 1 111 ? 4.094 -9.035 -26.845 1.00 91.56 111 MET A O 1
ATOM 843 N N . THR A 1 112 ? 4.834 -8.170 -28.772 1.00 93.19 112 THR A N 1
ATOM 844 C CA . THR A 1 112 ? 5.338 -9.443 -29.310 1.00 93.19 112 THR A CA 1
ATOM 845 C C . THR A 1 112 ? 6.734 -9.728 -28.766 1.00 93.19 112 THR A C 1
ATOM 847 O O . THR A 1 112 ? 7.526 -8.791 -28.674 1.00 93.19 112 THR A O 1
ATOM 850 N N . GLU A 1 113 ? 7.065 -10.997 -28.522 1.00 90.25 113 GLU A N 1
ATOM 851 C CA . GLU A 1 113 ? 8.382 -11.424 -28.018 1.00 90.25 113 GLU A CA 1
ATOM 852 C C . GLU A 1 113 ? 9.541 -10.887 -28.877 1.00 90.25 113 GLU A C 1
ATOM 854 O O . GLU A 1 113 ? 10.464 -10.277 -28.346 1.00 90.25 113 GLU A O 1
ATOM 859 N N . ASP A 1 114 ? 9.436 -10.978 -30.209 1.00 90.44 114 ASP A N 1
ATOM 860 C CA . ASP A 1 114 ? 10.473 -10.479 -31.124 1.00 90.44 114 ASP A CA 1
ATOM 861 C C . ASP A 1 114 ? 10.696 -8.959 -31.011 1.00 90.44 114 ASP A C 1
ATOM 863 O O . ASP A 1 114 ? 11.835 -8.487 -31.016 1.00 90.44 114 ASP A O 1
ATOM 867 N N . CYS A 1 115 ? 9.615 -8.175 -30.906 1.00 94.00 115 CYS A N 1
ATOM 868 C CA . CYS A 1 115 ? 9.716 -6.724 -30.717 1.00 94.00 115 CYS A CA 1
ATOM 869 C C . CYS A 1 115 ? 10.276 -6.388 -29.336 1.00 94.00 115 CYS A C 1
ATOM 871 O O . CYS A 1 115 ? 11.151 -5.532 -29.248 1.00 94.00 115 CYS A O 1
ATOM 873 N N . GLU A 1 116 ? 9.829 -7.072 -28.276 1.00 91.56 116 GLU A N 1
ATOM 874 C CA . GLU A 1 116 ? 10.363 -6.875 -26.926 1.00 91.56 116 GLU A CA 1
ATOM 875 C C . GLU A 1 116 ? 11.873 -7.131 -26.897 1.00 91.56 116 GLU A C 1
ATOM 877 O O . GLU A 1 116 ? 12.625 -6.294 -26.401 1.00 91.56 116 GLU A O 1
ATOM 882 N N . ASP A 1 117 ? 12.336 -8.237 -27.480 1.00 88.62 117 ASP A N 1
ATOM 883 C CA . ASP A 1 117 ? 13.749 -8.610 -27.467 1.00 88.62 117 ASP A CA 1
ATOM 884 C C . ASP A 1 117 ? 14.634 -7.597 -28.201 1.00 88.62 117 ASP A C 1
ATOM 886 O O . ASP A 1 117 ? 15.650 -7.155 -27.644 1.00 88.62 117 ASP A O 1
ATOM 890 N N . ARG A 1 118 ? 14.233 -7.189 -29.416 1.00 90.12 118 ARG A N 1
ATOM 891 C CA . ARG A 1 118 ? 14.962 -6.199 -30.232 1.00 90.12 118 ARG A CA 1
ATOM 892 C C . ARG A 1 118 ? 14.912 -4.809 -29.615 1.00 90.12 118 ARG A C 1
ATOM 894 O O . ARG A 1 118 ? 15.923 -4.109 -29.589 1.00 90.12 118 ARG A O 1
ATOM 901 N N . LEU A 1 119 ? 13.767 -4.421 -29.061 1.00 90.62 119 LEU A N 1
ATOM 902 C CA . LEU A 1 119 ? 13.626 -3.154 -28.358 1.00 90.62 119 LEU A CA 1
ATOM 903 C C . LEU A 1 119 ? 14.496 -3.131 -27.101 1.00 90.62 119 LEU A C 1
ATOM 905 O O . LEU A 1 119 ? 15.146 -2.126 -26.838 1.00 90.62 119 LEU A O 1
ATOM 909 N N . MET A 1 120 ? 14.574 -4.240 -26.361 1.00 87.50 120 MET A N 1
ATOM 910 C CA . MET A 1 120 ? 15.428 -4.366 -25.180 1.00 87.50 120 MET A CA 1
ATOM 911 C C . MET A 1 120 ? 16.920 -4.331 -25.506 1.00 87.50 120 MET A C 1
ATOM 913 O O . MET A 1 120 ? 17.711 -3.902 -24.669 1.00 87.50 120 MET A O 1
ATOM 917 N N . GLU A 1 121 ? 17.333 -4.793 -26.689 1.00 87.50 121 GLU A N 1
ATOM 918 C CA . GLU A 1 121 ? 18.710 -4.619 -27.166 1.00 87.50 121 GLU A CA 1
ATOM 919 C C . GLU A 1 121 ? 19.038 -3.139 -27.290 1.00 87.50 121 GLU A C 1
ATOM 921 O O . GLU A 1 121 ? 20.024 -2.705 -26.713 1.00 87.50 121 GLU A O 1
ATOM 926 N N . VAL A 1 122 ? 18.185 -2.349 -27.944 1.00 86.06 122 VAL A N 1
ATOM 927 C CA . VAL A 1 122 ? 18.387 -0.900 -28.071 1.00 86.06 122 VAL A CA 1
ATOM 928 C C . VAL A 1 122 ? 18.279 -0.206 -26.709 1.00 86.06 122 VAL A C 1
ATOM 930 O O . VAL A 1 122 ? 19.186 0.526 -26.311 1.00 86.06 122 VAL A O 1
ATOM 933 N N . ALA A 1 123 ? 17.220 -0.490 -25.946 1.00 85.19 123 ALA A N 1
ATOM 934 C CA . ALA A 1 123 ? 16.934 0.109 -24.643 1.00 85.19 123 ALA A CA 1
ATOM 935 C C . ALA A 1 123 ? 18.074 -0.069 -23.632 1.00 85.19 123 ALA A C 1
ATOM 937 O O . ALA A 1 123 ? 18.359 0.851 -22.865 1.00 85.19 123 ALA A O 1
ATOM 938 N N . TYR A 1 124 ? 18.758 -1.218 -23.655 1.00 83.75 124 TYR A N 1
ATOM 939 C CA . TYR A 1 124 ? 19.923 -1.490 -22.811 1.00 83.75 124 TYR A CA 1
ATOM 940 C C . TYR A 1 124 ? 21.027 -0.436 -22.984 1.00 83.75 124 TYR A C 1
ATOM 942 O O . TYR A 1 124 ? 21.602 0.020 -21.990 1.00 83.75 124 TYR A O 1
ATOM 950 N N . PHE A 1 125 ? 21.295 -0.022 -24.227 1.00 80.69 125 PHE A N 1
ATOM 951 C CA . PHE A 1 125 ? 22.286 1.011 -24.535 1.00 80.69 125 PHE A CA 1
ATOM 952 C C . PHE A 1 125 ? 21.746 2.416 -24.263 1.00 80.69 125 PHE A C 1
ATOM 954 O O . PHE A 1 125 ? 22.472 3.229 -23.689 1.00 80.69 125 PHE A O 1
ATOM 961 N N . LEU A 1 126 ? 20.467 2.684 -24.570 1.00 79.00 126 LEU A N 1
ATOM 962 C CA . LEU A 1 126 ? 19.825 3.965 -24.230 1.00 79.00 126 LEU A CA 1
ATOM 963 C C . LEU A 1 126 ? 19.872 4.231 -22.714 1.00 79.00 126 LEU A C 1
ATOM 965 O O . LEU A 1 126 ? 20.126 5.347 -22.273 1.00 79.00 126 LEU A O 1
ATOM 969 N N . ALA A 1 127 ? 19.684 3.197 -21.889 1.00 78.50 127 ALA A N 1
ATOM 970 C CA . ALA A 1 127 ? 19.726 3.312 -20.434 1.00 78.50 127 ALA A CA 1
ATOM 971 C C . ALA A 1 127 ? 21.138 3.571 -19.874 1.00 78.50 127 ALA A C 1
ATOM 973 O O . ALA A 1 127 ? 21.273 4.022 -18.739 1.00 78.50 127 ALA A O 1
ATOM 974 N N . ARG A 1 128 ? 22.202 3.309 -20.635 1.00 79.62 128 ARG A N 1
ATOM 975 C CA . ARG A 1 128 ? 23.597 3.441 -20.171 1.00 79.62 128 ARG A CA 1
ATOM 976 C C . ARG A 1 128 ? 24.291 4.693 -20.668 1.00 79.62 128 ARG A C 1
ATOM 978 O O . ARG A 1 128 ? 25.344 5.046 -20.143 1.00 79.62 128 ARG A O 1
ATOM 985 N N . ASP A 1 129 ? 23.697 5.366 -21.643 1.00 76.88 129 ASP A N 1
ATOM 986 C CA . ASP A 1 129 ? 24.245 6.570 -22.232 1.00 76.88 129 ASP A CA 1
ATOM 987 C C . ASP A 1 129 ? 23.183 7.658 -22.302 1.00 76.88 129 ASP A C 1
ATOM 989 O O . ASP A 1 129 ? 22.291 7.649 -23.140 1.00 76.88 129 ASP A O 1
ATOM 993 N N . TRP A 1 130 ? 23.308 8.650 -21.434 1.00 72.69 130 TRP A N 1
ATOM 994 C CA . TRP A 1 130 ? 22.392 9.783 -21.402 1.00 72.69 130 TRP A CA 1
ATOM 995 C C . TRP A 1 130 ? 22.358 10.642 -22.674 1.00 72.69 130 TRP A C 1
ATOM 997 O O . TRP A 1 130 ? 21.391 11.373 -22.861 1.00 72.69 130 TRP A O 1
ATOM 1007 N N . ARG A 1 131 ? 23.354 10.534 -23.571 1.00 71.69 131 ARG A N 1
ATOM 1008 C CA . ARG A 1 131 ? 23.322 11.181 -24.897 1.00 71.69 131 ARG A CA 1
ATOM 1009 C C . ARG A 1 131 ? 22.266 10.552 -25.794 1.00 71.69 131 ARG A C 1
ATOM 1011 O O . ARG A 1 131 ? 21.733 11.218 -26.667 1.00 71.69 131 ARG A O 1
ATOM 1018 N N . LEU A 1 132 ? 21.987 9.276 -25.552 1.00 70.88 132 LEU A N 1
ATOM 1019 C CA . LEU A 1 132 ? 20.978 8.490 -26.238 1.00 70.88 132 LEU A CA 1
ATOM 1020 C C . LEU A 1 132 ? 19.615 8.560 -25.538 1.00 70.88 132 LEU A C 1
ATOM 1022 O O . LEU A 1 132 ? 18.667 7.937 -26.002 1.00 70.88 132 LEU A O 1
ATOM 1026 N N . ILE A 1 133 ? 19.507 9.280 -24.412 1.00 69.75 133 ILE A N 1
ATOM 1027 C CA . ILE A 1 133 ? 18.242 9.527 -23.721 1.00 69.75 133 ILE A CA 1
ATOM 1028 C C . ILE A 1 133 ? 17.657 10.827 -24.284 1.00 69.75 133 ILE A C 1
ATOM 1030 O O . ILE A 1 133 ? 18.083 11.919 -23.890 1.00 69.75 133 ILE A O 1
ATOM 1034 N N . PRO A 1 134 ? 16.690 10.750 -25.207 1.00 63.69 134 PRO A N 1
ATOM 1035 C CA . PRO A 1 134 ? 16.251 11.918 -25.948 1.00 63.69 134 PRO A CA 1
ATOM 1036 C C . PRO A 1 134 ? 15.615 12.947 -25.010 1.00 63.69 134 PRO A C 1
ATOM 1038 O O . PRO A 1 134 ? 14.930 12.583 -24.057 1.00 63.69 134 PRO A O 1
ATOM 1041 N N . ARG A 1 135 ? 15.831 14.239 -25.282 1.00 75.19 135 ARG A N 1
ATOM 1042 C CA . ARG A 1 135 ? 15.249 15.396 -24.564 1.00 75.19 135 ARG A CA 1
ATOM 1043 C C . ARG A 1 135 ? 15.680 15.612 -23.106 1.00 75.19 135 ARG A C 1
ATOM 1045 O O . ARG A 1 135 ? 15.564 16.744 -22.643 1.00 75.19 135 ARG A O 1
ATOM 1052 N N . LEU A 1 136 ? 16.228 14.626 -22.388 1.00 79.94 136 LEU A N 1
ATOM 1053 C CA . LEU A 1 136 ? 16.622 14.803 -20.978 1.00 79.94 136 LEU A CA 1
ATOM 1054 C C . LEU A 1 136 ? 17.687 15.882 -20.805 1.00 79.94 136 LEU A C 1
ATOM 1056 O O . LEU A 1 136 ? 17.475 16.839 -20.067 1.00 79.94 136 LEU A O 1
ATOM 1060 N N . LEU A 1 137 ? 18.835 15.717 -21.465 1.00 77.75 137 LEU A N 1
ATOM 1061 C CA . LEU A 1 137 ? 19.963 16.627 -21.303 1.00 77.75 137 LEU A CA 1
ATOM 1062 C C . LEU A 1 137 ? 19.592 18.078 -21.655 1.00 77.75 137 LEU A C 1
ATOM 1064 O O . LEU A 1 137 ? 19.744 18.921 -20.774 1.00 77.75 137 LEU A O 1
ATOM 1068 N N . PRO A 1 138 ? 19.036 18.395 -22.846 1.00 80.75 138 PRO A N 1
ATOM 1069 C CA . PRO A 1 138 ? 18.697 19.780 -23.179 1.00 80.75 138 PRO A CA 1
ATOM 1070 C C . PRO A 1 138 ? 17.654 20.387 -22.229 1.00 80.75 138 PRO A C 1
ATOM 1072 O O . PRO A 1 138 ? 17.711 21.580 -21.947 1.00 80.75 138 PRO A O 1
ATOM 1075 N N . THR A 1 139 ? 16.740 19.580 -21.680 1.00 87.75 139 THR A N 1
ATOM 1076 C CA . THR A 1 139 ? 15.696 20.068 -20.763 1.00 87.75 139 THR A CA 1
ATOM 1077 C C . THR A 1 139 ? 16.214 20.236 -19.327 1.00 87.75 139 THR A C 1
ATOM 1079 O O . THR A 1 139 ? 15.828 21.164 -18.617 1.00 87.75 139 THR A O 1
ATOM 1082 N N . CYS A 1 140 ? 17.114 19.357 -18.876 1.00 88.69 140 CYS A N 1
ATOM 1083 C CA . CYS A 1 140 ? 17.562 19.278 -17.484 1.00 88.69 140 CYS A CA 1
ATOM 1084 C C . CYS A 1 140 ? 18.971 19.832 -17.219 1.00 88.69 140 CYS A C 1
ATOM 1086 O O . CYS A 1 140 ? 19.386 19.866 -16.059 1.00 88.69 140 CYS A O 1
ATOM 1088 N N . GLN A 1 141 ? 19.707 20.281 -18.240 1.00 87.69 141 GLN A N 1
ATOM 1089 C CA . GLN A 1 141 ? 21.117 20.682 -18.131 1.00 87.69 141 GLN A CA 1
ATOM 1090 C C . GLN A 1 141 ? 21.385 21.669 -16.986 1.00 87.69 141 GLN A C 1
ATOM 1092 O O . GLN A 1 141 ? 22.234 21.413 -16.134 1.00 87.69 141 GLN A O 1
ATOM 1097 N N . LYS A 1 142 ? 20.600 22.750 -16.889 1.00 89.75 142 LYS A N 1
ATOM 1098 C CA . LYS A 1 142 ? 20.758 23.757 -15.822 1.00 89.75 142 LYS A CA 1
ATOM 1099 C C . LYS A 1 142 ? 20.647 23.159 -14.415 1.00 89.75 142 LYS A C 1
ATOM 1101 O O . LYS A 1 142 ? 21.264 23.656 -13.478 1.00 89.75 142 LYS A O 1
ATOM 1106 N N . TYR A 1 143 ? 19.843 22.111 -14.246 1.00 90.50 143 TYR A N 1
ATOM 1107 C CA . TYR A 1 143 ? 19.662 21.446 -12.960 1.00 90.50 143 TYR A CA 1
ATOM 1108 C C . TYR A 1 143 ? 20.821 20.502 -12.654 1.00 90.50 143 TYR A C 1
ATOM 1110 O O . TYR A 1 143 ? 21.279 20.440 -11.516 1.00 90.50 143 TYR A O 1
ATOM 1118 N N . LEU A 1 144 ? 21.327 19.812 -13.674 1.00 86.75 144 LEU A N 1
ATOM 1119 C CA . LEU A 1 144 ? 22.495 18.949 -13.554 1.00 86.75 144 LEU A CA 1
ATOM 1120 C C . LEU A 1 144 ? 23.743 19.741 -13.149 1.00 86.75 144 LEU A C 1
ATOM 1122 O O . LEU A 1 144 ? 24.465 19.321 -12.248 1.00 86.75 144 LEU A O 1
ATOM 1126 N N . GLU A 1 145 ? 23.957 20.910 -13.749 1.00 87.50 145 GLU A N 1
ATOM 1127 C CA . GLU A 1 145 ? 25.080 21.793 -13.416 1.00 87.50 145 GLU A CA 1
ATOM 1128 C C . GLU A 1 145 ? 24.949 22.376 -12.001 1.00 87.50 145 GLU A C 1
ATOM 1130 O O . GLU A 1 145 ? 25.884 22.302 -11.205 1.00 87.50 145 GLU A O 1
ATOM 1135 N N . ASN A 1 146 ? 23.777 22.922 -11.658 1.00 87.06 146 ASN A N 1
ATOM 1136 C CA . ASN A 1 146 ? 23.598 23.657 -10.402 1.00 87.06 146 ASN A CA 1
ATOM 1137 C C . ASN A 1 146 ? 23.402 22.755 -9.176 1.00 87.06 146 ASN A C 1
ATOM 1139 O O . ASN A 1 146 ? 23.829 23.119 -8.082 1.00 87.06 146 ASN A O 1
ATOM 1143 N N . PHE A 1 147 ? 22.748 21.601 -9.335 1.00 84.75 147 PHE A N 1
ATOM 1144 C CA . PHE A 1 147 ? 22.395 20.726 -8.212 1.00 84.75 147 PHE A CA 1
ATOM 1145 C C . PHE A 1 147 ? 23.175 19.415 -8.183 1.00 84.75 147 PHE A C 1
ATOM 1147 O O . PHE A 1 147 ? 23.410 18.881 -7.101 1.00 84.75 147 PHE A O 1
ATOM 1154 N N . CYS A 1 148 ? 23.578 18.897 -9.345 1.00 84.25 148 CYS A N 1
ATOM 1155 C CA . CYS A 1 148 ? 24.221 17.587 -9.462 1.00 84.25 148 CYS A CA 1
ATOM 1156 C C . CYS A 1 148 ? 25.704 17.661 -9.830 1.00 84.25 148 CYS A C 1
ATOM 1158 O O . CYS A 1 148 ? 26.303 16.628 -10.119 1.00 84.25 148 CYS A O 1
ATOM 1160 N N . GLN A 1 149 ? 26.295 18.862 -9.779 1.00 84.62 149 GLN A N 1
ATOM 1161 C CA . GLN A 1 149 ? 27.728 19.098 -9.981 1.00 84.62 149 GLN A CA 1
ATOM 1162 C C . GLN A 1 149 ? 28.238 18.577 -11.330 1.00 84.62 149 GLN A C 1
ATOM 1164 O O . GLN A 1 149 ? 29.373 18.112 -11.442 1.00 84.62 149 GLN A O 1
ATOM 1169 N N . LEU A 1 150 ? 27.401 18.641 -12.366 1.00 83.00 150 LEU A N 1
ATOM 1170 C CA . LEU A 1 150 ? 27.866 18.373 -13.716 1.00 83.00 150 LEU A CA 1
ATOM 1171 C C . LEU A 1 150 ? 28.870 19.466 -14.136 1.00 83.00 150 LEU A C 1
ATOM 1173 O O . LEU A 1 150 ? 28.537 20.650 -14.012 1.00 83.00 150 LEU A O 1
ATOM 1177 N N . PRO A 1 151 ? 30.075 19.113 -14.626 1.00 81.62 151 PRO A N 1
ATOM 1178 C CA . PRO A 1 151 ? 31.036 20.100 -15.105 1.00 81.62 151 PRO A CA 1
ATOM 1179 C C . PRO A 1 151 ? 30.443 20.953 -16.231 1.00 81.62 151 PRO A C 1
ATOM 1181 O O . PRO A 1 151 ? 29.823 20.430 -17.154 1.00 81.62 151 PRO A O 1
ATOM 1184 N N . LYS A 1 152 ? 30.637 22.275 -16.173 1.00 75.25 152 LYS A N 1
ATOM 1185 C CA . LYS A 1 152 ? 30.115 23.207 -17.193 1.00 75.25 152 LYS A CA 1
ATOM 1186 C C . LYS A 1 152 ? 30.795 23.047 -18.554 1.00 75.25 152 LYS A C 1
ATOM 1188 O O . LYS A 1 152 ? 30.235 23.417 -19.577 1.00 75.25 152 LYS A O 1
ATOM 1193 N N . ASP A 1 153 ? 32.009 22.515 -18.554 1.00 72.31 153 ASP A N 1
ATOM 1194 C CA . ASP A 1 153 ? 32.810 22.153 -19.720 1.00 72.31 153 ASP A CA 1
ATOM 1195 C C . ASP A 1 153 ? 32.540 20.719 -20.201 1.00 72.31 153 ASP A C 1
ATOM 1197 O O . ASP A 1 153 ? 33.270 20.200 -21.050 1.00 72.31 153 ASP A O 1
ATOM 1201 N N . TRP A 1 154 ? 31.499 20.063 -19.673 1.00 70.50 154 TRP A N 1
ATOM 1202 C CA . TRP A 1 154 ? 31.146 18.717 -20.088 1.00 70.50 154 TRP A CA 1
ATOM 1203 C C . TRP A 1 154 ? 30.903 18.654 -21.604 1.00 70.50 154 TRP A C 1
ATOM 1205 O O . TRP A 1 154 ? 30.116 19.411 -22.175 1.00 70.50 154 TRP A O 1
ATOM 1215 N N . SER A 1 155 ? 31.599 17.723 -22.259 1.00 64.88 155 SER A N 1
ATOM 1216 C CA . SER A 1 155 ? 31.575 17.535 -23.709 1.00 64.88 155 SER A CA 1
ATOM 1217 C C . SER A 1 155 ? 30.961 16.190 -24.076 1.00 64.88 155 SER A C 1
ATOM 1219 O O . SER A 1 155 ? 31.231 15.174 -23.432 1.00 64.88 155 SER A O 1
ATOM 1221 N N . MET A 1 156 ? 30.240 16.158 -25.203 1.00 60.94 156 MET A N 1
ATOM 1222 C CA . MET A 1 156 ? 29.694 14.931 -25.797 1.00 60.94 156 MET A CA 1
ATOM 1223 C C . MET A 1 156 ? 30.756 13.862 -26.098 1.00 60.94 156 MET A C 1
ATOM 1225 O O . MET A 1 156 ? 30.395 12.704 -26.304 1.00 60.94 156 MET A O 1
ATOM 1229 N N . ASN A 1 157 ? 32.043 14.220 -26.103 1.00 60.59 157 ASN A N 1
ATOM 1230 C CA . ASN A 1 157 ? 33.151 13.315 -26.408 1.00 60.59 157 ASN A CA 1
ATOM 1231 C C . ASN A 1 157 ? 33.705 12.571 -25.182 1.00 60.59 157 ASN A C 1
ATOM 1233 O O . ASN A 1 157 ? 34.499 11.650 -25.350 1.00 60.59 157 ASN A O 1
ATOM 1237 N N . GLN A 1 158 ? 33.309 12.938 -23.958 1.00 68.00 158 GLN A N 1
ATOM 1238 C CA . GLN A 1 158 ? 33.754 12.222 -22.761 1.00 68.00 158 GLN A CA 1
ATOM 1239 C C . GLN A 1 158 ? 33.056 10.854 -22.648 1.00 68.00 158 GLN A C 1
ATOM 1241 O O . GLN A 1 158 ? 31.867 10.698 -22.960 1.00 68.00 158 GLN A O 1
ATOM 1246 N N . GLU A 1 159 ? 33.809 9.835 -22.226 1.00 64.88 159 GLU A N 1
ATOM 1247 C CA . GLU A 1 159 ? 33.243 8.529 -21.893 1.00 64.88 159 GLU A CA 1
ATOM 1248 C C . GLU A 1 159 ? 32.466 8.627 -20.580 1.00 64.88 159 GLU A C 1
ATOM 1250 O O . GLU A 1 159 ? 32.994 9.060 -19.559 1.00 64.88 159 GLU A O 1
ATOM 1255 N N . ILE A 1 160 ? 31.202 8.209 -20.625 1.00 68.56 160 ILE A N 1
ATOM 1256 C CA . ILE A 1 160 ? 30.319 8.101 -19.467 1.00 68.56 160 ILE A CA 1
ATOM 1257 C C . ILE A 1 160 ? 29.844 6.659 -19.396 1.00 68.56 160 ILE A C 1
ATOM 1259 O O . ILE A 1 160 ? 29.521 6.057 -20.424 1.00 68.56 160 ILE A O 1
ATOM 1263 N N . ASN A 1 161 ? 29.825 6.107 -18.186 1.00 70.94 161 ASN A N 1
ATOM 1264 C CA . ASN A 1 161 ? 29.302 4.771 -17.925 1.00 70.94 161 ASN A CA 1
ATOM 1265 C C . ASN A 1 161 ? 27.874 4.828 -17.352 1.00 70.94 161 ASN A C 1
ATOM 1267 O O . ASN A 1 161 ? 27.413 5.863 -16.869 1.00 70.94 161 ASN A O 1
ATOM 1271 N N . GLY A 1 162 ? 27.177 3.688 -17.375 1.00 66.50 162 GLY A N 1
ATOM 1272 C CA . GLY A 1 162 ? 25.793 3.598 -16.897 1.00 66.50 162 GLY A CA 1
ATOM 1273 C C . GLY A 1 162 ? 25.617 4.004 -15.430 1.00 66.50 162 GLY A C 1
ATOM 1274 O O . GLY A 1 162 ? 24.619 4.635 -15.093 1.00 66.50 162 GLY A O 1
ATOM 1275 N N . LEU A 1 163 ? 26.611 3.728 -14.577 1.00 67.94 163 LEU A N 1
ATOM 1276 C CA . LEU A 1 163 ? 26.594 4.095 -13.158 1.00 67.94 163 LEU A CA 1
ATOM 1277 C C . LEU A 1 163 ? 26.572 5.618 -12.953 1.00 67.94 163 LEU A C 1
ATOM 1279 O O . LEU A 1 163 ? 25.795 6.118 -12.143 1.00 67.94 163 LEU A O 1
ATOM 1283 N N . GLN A 1 164 ? 27.378 6.366 -13.712 1.00 75.38 164 GLN A N 1
ATOM 1284 C CA . GLN A 1 164 ? 27.376 7.832 -13.680 1.00 75.38 164 GLN A CA 1
ATOM 1285 C C . GLN A 1 164 ? 26.028 8.398 -14.133 1.00 75.38 164 GLN A C 1
ATOM 1287 O O . GLN A 1 164 ? 25.490 9.289 -13.478 1.00 75.38 164 GLN A O 1
ATOM 1292 N N . VAL A 1 165 ? 25.436 7.849 -15.203 1.00 77.88 165 VAL A N 1
ATOM 1293 C CA . VAL A 1 165 ? 24.088 8.253 -15.643 1.00 77.88 165 VAL A CA 1
ATOM 1294 C C . VAL A 1 165 ? 23.063 8.028 -14.527 1.00 77.88 165 VAL A C 1
ATOM 1296 O O . VAL A 1 165 ? 22.247 8.906 -14.243 1.00 77.88 165 VAL A O 1
ATOM 1299 N N . GLY A 1 166 ? 23.145 6.883 -13.851 1.00 73.75 166 GLY A N 1
ATOM 1300 C CA . GLY A 1 166 ? 22.354 6.564 -12.668 1.00 73.75 166 GLY A CA 1
ATOM 1301 C C . GLY A 1 166 ? 22.459 7.572 -11.541 1.00 73.75 166 GLY A C 1
ATOM 1302 O O . GLY A 1 166 ? 21.448 8.016 -10.997 1.00 73.75 166 GLY A O 1
ATOM 1303 N N . MET A 1 167 ? 23.686 7.973 -11.210 1.00 76.50 167 MET A N 1
ATOM 1304 C CA . MET A 1 167 ? 23.951 8.968 -10.172 1.00 76.50 167 MET A CA 1
ATOM 1305 C C . MET A 1 167 ? 23.283 10.309 -10.489 1.00 76.50 167 MET A C 1
ATOM 1307 O O . MET A 1 167 ? 22.636 10.892 -9.617 1.00 76.50 167 MET A O 1
ATOM 1311 N N . TYR A 1 168 ? 23.387 10.780 -11.734 1.00 82.06 168 TYR A N 1
ATOM 1312 C CA . TYR A 1 168 ? 22.767 12.038 -12.153 1.00 82.06 168 TYR A CA 1
ATOM 1313 C C . TYR A 1 168 ? 21.239 11.974 -12.130 1.00 82.06 168 TYR A C 1
ATOM 1315 O O . TYR A 1 168 ? 20.600 12.897 -11.623 1.00 82.06 168 TYR A O 1
ATOM 1323 N N . LEU A 1 169 ? 20.642 10.878 -12.605 1.00 81.25 169 LEU A N 1
ATOM 1324 C CA . LEU A 1 169 ? 19.192 10.673 -12.529 1.00 81.25 169 LEU A CA 1
ATOM 1325 C C . LEU A 1 169 ? 18.705 10.588 -11.080 1.00 81.2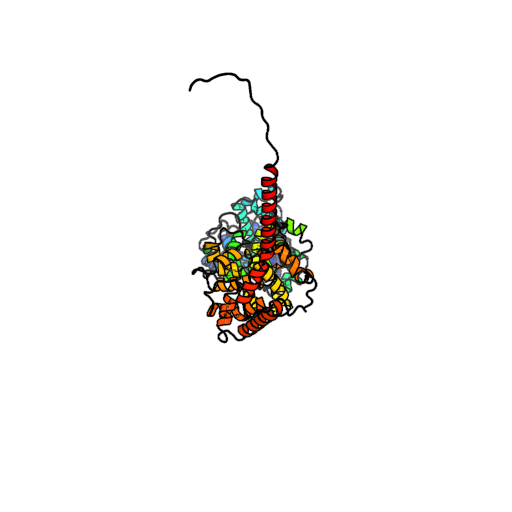5 169 LEU A C 1
ATOM 1327 O O . LEU A 1 169 ? 17.710 11.223 -10.727 1.00 81.25 169 LEU A O 1
ATOM 1331 N N . GLY A 1 170 ? 19.439 9.879 -10.220 1.00 77.69 170 GLY A N 1
ATOM 1332 C CA . GLY A 1 170 ? 19.168 9.815 -8.786 1.00 77.69 170 GLY A CA 1
ATOM 1333 C C . GLY A 1 170 ? 19.231 11.193 -8.121 1.00 77.69 170 GLY A C 1
ATOM 1334 O O . GLY A 1 170 ? 18.333 11.547 -7.355 1.00 77.69 170 GLY A O 1
ATOM 1335 N N . CYS A 1 171 ? 20.237 12.006 -8.451 1.00 82.81 171 CYS A N 1
ATOM 1336 C CA . CYS A 1 171 ? 20.351 13.380 -7.964 1.00 82.81 171 CYS A CA 1
ATOM 1337 C C . CYS A 1 171 ? 19.187 14.266 -8.438 1.00 82.81 171 CYS A C 1
ATOM 1339 O O . CYS A 1 171 ? 18.520 14.898 -7.613 1.00 82.81 171 CYS A O 1
ATOM 1341 N N . LEU A 1 172 ? 18.884 14.275 -9.742 1.00 83.38 172 LEU A N 1
ATOM 1342 C CA . LEU A 1 172 ? 17.745 15.020 -10.286 1.00 83.38 172 LEU A CA 1
ATOM 1343 C C . LEU A 1 172 ? 16.441 14.618 -9.589 1.00 83.38 172 LEU A C 1
ATOM 1345 O O . LEU A 1 172 ? 15.634 15.470 -9.219 1.00 83.38 172 LEU A O 1
ATOM 1349 N N . TYR A 1 173 ? 16.261 13.323 -9.334 1.00 79.06 173 TYR A N 1
ATOM 1350 C CA . TYR A 1 173 ? 15.085 12.804 -8.650 1.00 79.06 173 TYR A CA 1
ATOM 1351 C C . TYR A 1 173 ? 14.981 13.264 -7.188 1.00 79.06 173 TYR A C 1
ATOM 1353 O O . TYR A 1 173 ? 13.893 13.614 -6.709 1.00 79.06 173 TYR A O 1
ATOM 1361 N N . GLN A 1 174 ? 16.102 13.337 -6.471 1.00 76.31 174 GLN A N 1
ATOM 1362 C CA . GLN A 1 174 ? 16.139 13.922 -5.128 1.00 76.31 174 GLN A CA 1
ATOM 1363 C C . GLN A 1 174 ? 15.727 15.400 -5.145 1.00 76.31 174 GLN A C 1
ATOM 1365 O O . GLN A 1 174 ? 15.004 15.845 -4.252 1.00 76.31 174 GLN A O 1
ATOM 1370 N N . GLN A 1 175 ? 16.105 16.132 -6.195 1.00 80.81 175 GLN A N 1
ATOM 1371 C CA . GLN A 1 175 ? 15.795 17.552 -6.371 1.00 80.81 175 GLN A CA 1
ATOM 1372 C C . GLN A 1 175 ? 14.493 17.817 -7.139 1.00 80.81 175 GLN A C 1
ATOM 1374 O O . GLN A 1 175 ? 14.192 18.967 -7.453 1.00 80.81 175 GLN A O 1
ATOM 1379 N N . ARG A 1 176 ? 13.666 16.792 -7.397 1.00 79.81 176 ARG A N 1
ATOM 1380 C CA . ARG A 1 176 ? 12.486 16.869 -8.285 1.00 79.81 176 ARG A CA 1
ATOM 1381 C C . ARG A 1 176 ? 11.511 18.012 -8.001 1.00 79.81 176 ARG A C 1
ATOM 1383 O O . ARG A 1 176 ? 10.861 18.504 -8.915 1.00 79.81 176 ARG A O 1
ATOM 1390 N N . GLN A 1 177 ? 11.404 18.441 -6.744 1.00 79.44 177 GLN A N 1
ATOM 1391 C CA . GLN A 1 177 ? 10.529 19.548 -6.343 1.00 79.44 177 GLN A CA 1
ATOM 1392 C C . GLN A 1 177 ? 11.022 20.912 -6.849 1.00 79.44 177 GLN A C 1
ATOM 1394 O O . GLN A 1 177 ? 10.212 21.814 -7.041 1.00 79.44 177 GLN A O 1
ATOM 1399 N N . GLN A 1 178 ? 12.327 21.041 -7.091 1.00 82.94 178 GLN A N 1
ATOM 1400 C CA . GLN A 1 178 ? 12.993 22.255 -7.566 1.00 82.94 178 GLN A CA 1
ATOM 1401 C C . GLN A 1 178 ? 13.119 22.299 -9.102 1.00 82.94 178 GLN A C 1
ATOM 1403 O O . GLN A 1 178 ? 13.499 23.328 -9.658 1.00 82.94 178 GLN A O 1
ATOM 1408 N N . LEU A 1 179 ? 12.789 21.200 -9.796 1.00 86.75 179 LEU A N 1
ATOM 1409 C CA . LEU A 1 179 ? 12.800 21.117 -11.261 1.00 86.75 179 LEU A CA 1
ATOM 1410 C C . LEU A 1 179 ? 11.554 21.783 -11.857 1.00 86.75 179 LEU A C 1
ATOM 1412 O O . LEU A 1 179 ? 10.472 21.703 -11.274 1.00 86.75 179 LEU A O 1
ATOM 1416 N N . ASP A 1 180 ? 11.666 22.383 -13.036 1.00 89.69 180 ASP A N 1
ATOM 1417 C CA . ASP A 1 180 ? 10.514 22.873 -13.799 1.00 89.69 180 ASP A CA 1
ATOM 1418 C C . ASP A 1 180 ? 9.639 21.723 -14.331 1.00 89.69 180 ASP A C 1
ATOM 1420 O O . ASP A 1 180 ? 9.956 20.540 -14.181 1.00 89.69 180 ASP A O 1
ATOM 1424 N N . LYS A 1 181 ? 8.478 22.064 -14.908 1.00 86.12 181 LYS A N 1
ATOM 1425 C CA . LYS A 1 181 ? 7.495 21.076 -15.384 1.00 86.12 181 LYS A CA 1
ATOM 1426 C C . LYS A 1 181 ? 8.090 20.160 -16.460 1.00 86.12 181 LYS A C 1
ATOM 1428 O O . LYS A 1 181 ? 7.835 18.959 -16.423 1.00 86.12 181 LYS A O 1
ATOM 1433 N N . GLU A 1 182 ? 8.881 20.712 -17.376 1.00 87.56 182 GLU A N 1
ATOM 1434 C CA . GLU A 1 182 ? 9.442 19.987 -18.519 1.00 87.56 182 GLU A CA 1
ATOM 1435 C C . GLU A 1 182 ? 10.533 19.002 -18.084 1.00 87.56 182 GLU A C 1
ATOM 1437 O O . GLU A 1 182 ? 10.395 17.804 -18.337 1.00 87.56 182 GLU A O 1
ATOM 1442 N N . CYS A 1 183 ? 11.552 19.448 -17.336 1.00 89.44 183 CYS A N 1
ATOM 1443 C CA . CYS A 1 183 ? 12.618 18.553 -16.875 1.00 89.44 183 CYS A CA 1
ATOM 1444 C C . CYS A 1 183 ? 12.064 17.465 -15.953 1.00 89.44 183 CYS A C 1
ATOM 1446 O O . CYS A 1 183 ? 12.432 16.295 -16.051 1.00 89.44 183 CYS A O 1
ATOM 1448 N N . ARG A 1 184 ? 11.123 17.829 -15.075 1.00 85.50 184 ARG A N 1
ATOM 1449 C CA . ARG A 1 184 ? 10.471 16.875 -14.176 1.00 85.50 184 ARG A CA 1
ATOM 1450 C C . ARG A 1 184 ? 9.673 15.817 -14.939 1.00 85.50 184 ARG A C 1
ATOM 1452 O O . ARG A 1 184 ? 9.650 14.669 -14.505 1.00 85.50 184 ARG A O 1
ATOM 1459 N N . SER A 1 185 ? 9.017 16.192 -16.036 1.00 82.62 185 SER A N 1
ATOM 1460 C CA . SER A 1 185 ? 8.262 15.261 -16.881 1.00 82.62 185 SER A CA 1
ATOM 1461 C C . SER A 1 185 ? 9.190 14.269 -17.578 1.00 82.62 185 SER A C 1
ATOM 1463 O O . SER A 1 185 ? 8.975 13.063 -17.477 1.00 82.62 185 SER A O 1
ATOM 1465 N N . GLU A 1 186 ? 10.257 14.756 -18.217 1.00 82.75 186 GLU A N 1
ATOM 1466 C CA . GLU A 1 186 ? 11.226 13.884 -18.892 1.00 82.75 186 GLU A CA 1
ATOM 1467 C C . GLU A 1 186 ? 11.949 12.968 -17.897 1.00 82.75 186 GLU A C 1
ATOM 1469 O O . GLU A 1 186 ? 12.024 11.758 -18.109 1.00 82.75 186 GLU A O 1
ATOM 1474 N N . LEU A 1 187 ? 12.381 13.499 -16.747 1.00 84.19 187 LEU A N 1
ATOM 1475 C CA . LEU A 1 187 ? 12.982 12.702 -15.678 1.00 84.19 187 LEU A CA 1
ATOM 1476 C C . LEU A 1 187 ? 12.070 11.548 -15.245 1.00 84.19 187 LEU A C 1
ATOM 1478 O O . LEU A 1 187 ? 12.520 10.406 -15.173 1.00 84.19 187 LEU A O 1
ATOM 1482 N N . LYS A 1 188 ? 10.791 11.826 -14.967 1.00 77.88 188 LYS A N 1
ATOM 1483 C CA . LYS A 1 188 ? 9.825 10.791 -14.567 1.00 77.88 188 LYS A CA 1
ATOM 1484 C C . LYS A 1 188 ? 9.671 9.726 -15.629 1.00 77.88 188 LYS A C 1
ATOM 1486 O O . LYS A 1 188 ? 9.654 8.545 -15.309 1.00 77.88 188 LYS A O 1
ATOM 1491 N N . ARG A 1 189 ? 9.596 10.146 -16.884 1.00 78.75 189 ARG A N 1
ATOM 1492 C CA . ARG A 1 189 ? 9.438 9.259 -18.025 1.00 78.75 189 ARG A CA 1
ATOM 1493 C C . ARG A 1 189 ? 10.619 8.298 -18.177 1.00 78.75 189 ARG A C 1
ATOM 1495 O O . ARG A 1 189 ? 10.429 7.104 -18.370 1.00 78.75 189 ARG A O 1
ATOM 1502 N N . ILE A 1 190 ? 11.841 8.789 -18.006 1.00 79.38 190 ILE A N 1
ATOM 1503 C CA . ILE A 1 190 ? 13.051 7.956 -18.079 1.00 79.38 190 ILE A CA 1
ATOM 1504 C C . ILE A 1 190 ? 13.145 7.011 -16.891 1.00 79.38 190 ILE A C 1
ATOM 1506 O O . ILE A 1 190 ? 13.441 5.831 -17.067 1.00 79.38 190 ILE A O 1
ATOM 1510 N N . MET A 1 191 ? 12.849 7.508 -15.691 1.00 79.44 191 MET A N 1
ATOM 1511 C CA . MET A 1 191 ? 12.772 6.670 -14.497 1.00 79.44 191 MET A CA 1
ATOM 1512 C C . MET A 1 191 ? 11.722 5.566 -14.673 1.00 79.44 191 MET A C 1
ATOM 1514 O O . MET A 1 191 ? 11.990 4.418 -14.341 1.00 79.44 191 MET A O 1
ATOM 1518 N N . HIS A 1 192 ? 10.578 5.889 -15.278 1.00 75.69 192 HIS A N 1
ATOM 1519 C CA . HIS A 1 192 ? 9.512 4.944 -15.585 1.00 75.69 192 HIS A CA 1
ATOM 1520 C C . HIS A 1 192 ? 9.94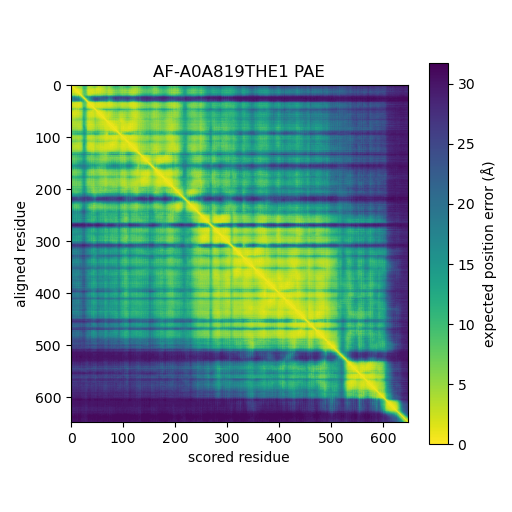1 3.856 -16.577 1.00 75.69 192 HIS A C 1
ATOM 1522 O O . HIS A 1 192 ? 9.730 2.678 -16.318 1.00 75.69 192 HIS A O 1
ATOM 1528 N N . ILE A 1 193 ? 10.601 4.215 -17.682 1.00 76.19 193 ILE A N 1
ATOM 1529 C CA . ILE A 1 193 ? 11.136 3.228 -18.637 1.00 76.19 193 ILE A CA 1
ATOM 1530 C C . ILE A 1 193 ? 12.107 2.274 -17.933 1.00 76.19 193 ILE A C 1
ATOM 1532 O O . ILE A 1 193 ? 12.039 1.059 -18.117 1.00 76.19 193 ILE A O 1
ATOM 1536 N N . ARG A 1 194 ? 12.987 2.812 -17.082 1.00 79.06 194 ARG A N 1
ATOM 1537 C CA . ARG A 1 194 ? 13.958 2.007 -16.334 1.00 79.06 194 ARG A CA 1
ATOM 1538 C C . ARG A 1 194 ? 13.297 1.038 -15.355 1.00 79.06 194 ARG A C 1
ATOM 1540 O O . ARG A 1 194 ? 13.811 -0.061 -15.174 1.00 79.06 194 ARG A O 1
ATOM 1547 N N . THR A 1 195 ? 12.148 1.384 -14.770 1.00 72.56 195 THR A N 1
ATOM 1548 C CA . THR A 1 195 ? 11.446 0.480 -13.843 1.00 72.56 195 THR A CA 1
ATOM 1549 C C . THR A 1 195 ? 10.769 -0.701 -14.544 1.00 72.56 195 THR A C 1
ATOM 1551 O O . THR A 1 195 ? 10.429 -1.680 -13.879 1.00 72.56 195 THR A O 1
ATOM 1554 N N . GLN A 1 196 ? 10.617 -0.674 -15.876 1.00 73.38 196 GLN A N 1
ATOM 1555 C CA . GLN A 1 196 ? 9.950 -1.750 -16.620 1.00 73.38 196 GLN A CA 1
ATOM 155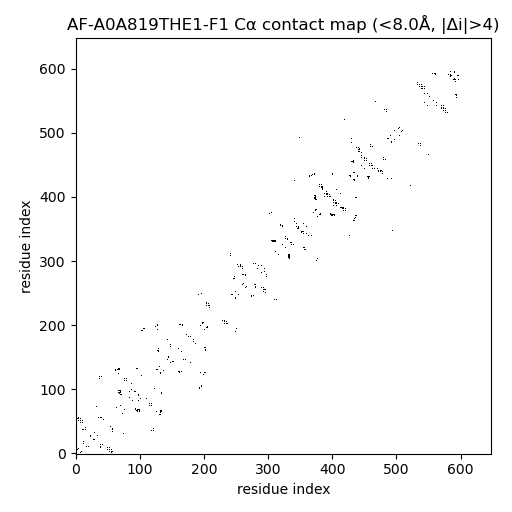6 C C . GLN A 1 196 ? 10.787 -3.034 -16.741 1.00 73.38 196 GLN A C 1
ATOM 1558 O O . GLN A 1 196 ? 10.225 -4.115 -16.943 1.00 73.38 196 GLN A O 1
ATOM 1563 N N . ALA A 1 197 ? 12.117 -2.950 -16.616 1.00 74.00 197 ALA A N 1
ATOM 1564 C CA . ALA A 1 197 ? 12.997 -4.116 -16.653 1.00 74.00 197 ALA A CA 1
ATOM 1565 C C . ALA A 1 197 ? 14.302 -3.885 -15.879 1.00 74.00 197 ALA A C 1
ATOM 1567 O O . ALA A 1 197 ? 14.954 -2.858 -16.034 1.00 74.00 197 ALA A O 1
ATOM 1568 N N . ILE A 1 198 ? 14.741 -4.898 -15.118 1.00 69.75 198 ILE A N 1
ATOM 1569 C CA . ILE A 1 198 ? 15.996 -4.843 -14.341 1.00 69.75 198 ILE A CA 1
ATOM 1570 C C . ILE A 1 198 ? 17.206 -4.526 -15.232 1.00 69.75 198 ILE A C 1
ATOM 1572 O O . ILE A 1 198 ? 18.069 -3.758 -14.822 1.00 69.75 198 ILE A O 1
ATOM 1576 N N . GLY A 1 199 ? 17.222 -5.029 -16.473 1.00 69.44 199 GLY A N 1
ATOM 1577 C CA . GLY A 1 199 ? 18.300 -4.777 -17.440 1.00 69.44 199 GLY A CA 1
ATOM 1578 C C . GLY A 1 199 ? 18.440 -3.319 -17.917 1.00 69.44 199 GLY A C 1
ATOM 1579 O O . GLY A 1 199 ? 19.380 -2.958 -18.627 1.00 69.44 199 GLY A O 1
ATOM 1580 N N . LEU A 1 200 ? 17.483 -2.462 -17.555 1.00 75.69 200 LEU A N 1
ATOM 1581 C CA . LEU A 1 200 ? 17.501 -1.027 -17.847 1.00 75.69 200 LEU A CA 1
ATOM 1582 C C . LEU A 1 200 ? 18.005 -0.202 -16.654 1.00 75.69 200 LEU A C 1
ATOM 1584 O O . LEU A 1 200 ? 18.035 1.025 -16.726 1.00 75.69 200 LEU A O 1
ATOM 1588 N N . MET A 1 201 ? 18.418 -0.860 -15.568 1.00 74.50 201 MET A N 1
ATOM 1589 C CA . MET A 1 201 ? 18.921 -0.238 -14.344 1.00 74.50 201 MET A CA 1
ATOM 1590 C C . MET A 1 201 ? 20.337 -0.739 -14.060 1.00 74.50 201 MET A C 1
ATOM 1592 O O . MET A 1 201 ? 20.496 -1.705 -13.310 1.00 74.50 201 MET A O 1
ATOM 1596 N N . PRO A 1 202 ? 21.376 -0.111 -14.646 1.00 75.88 202 PRO A N 1
ATOM 1597 C CA . PRO A 1 202 ? 22.767 -0.535 -14.477 1.00 75.88 202 PRO A CA 1
ATOM 1598 C C . PRO A 1 202 ? 23.185 -0.646 -13.005 1.00 75.88 202 PRO A C 1
ATOM 1600 O O . PRO A 1 202 ? 23.949 -1.525 -12.630 1.00 75.88 202 PRO A O 1
ATOM 1603 N N . GLU A 1 203 ? 22.621 0.198 -12.140 1.00 75.38 203 GLU A N 1
ATOM 1604 C CA . GLU A 1 203 ? 22.913 0.244 -10.707 1.00 75.38 203 GLU A CA 1
ATOM 1605 C C . GLU A 1 203 ? 22.422 -1.010 -9.969 1.00 75.38 203 GLU A C 1
ATOM 1607 O O . GLU A 1 203 ? 22.966 -1.365 -8.925 1.00 75.38 203 GLU A O 1
ATOM 1612 N N . ILE A 1 204 ? 21.391 -1.680 -10.489 1.00 75.75 204 ILE A N 1
ATOM 1613 C CA . ILE A 1 204 ? 20.883 -2.947 -9.953 1.00 75.75 204 ILE A CA 1
ATOM 1614 C C . ILE A 1 204 ? 21.499 -4.105 -10.719 1.00 75.75 204 ILE A C 1
ATOM 1616 O O . ILE A 1 204 ? 22.004 -5.037 -10.106 1.00 75.75 204 ILE A O 1
ATOM 1620 N N . GLU A 1 205 ? 21.470 -4.052 -12.047 1.00 75.19 205 GLU A N 1
ATOM 1621 C CA . GLU A 1 205 ? 21.944 -5.123 -12.915 1.00 75.19 205 GLU A CA 1
ATOM 1622 C C . GLU A 1 205 ? 23.417 -5.455 -12.663 1.00 75.19 205 GLU A C 1
ATOM 1624 O O . GLU A 1 205 ? 23.725 -6.623 -12.441 1.00 75.19 205 GLU A O 1
ATOM 1629 N N . ASP A 1 206 ? 24.309 -4.462 -12.585 1.00 74.94 206 ASP A N 1
ATOM 1630 C CA . ASP A 1 206 ? 25.744 -4.705 -12.374 1.00 74.94 206 ASP A CA 1
ATOM 1631 C C . ASP A 1 206 ? 26.015 -5.318 -10.988 1.00 74.94 206 ASP A C 1
ATOM 1633 O O . ASP A 1 206 ? 26.857 -6.207 -10.845 1.00 74.94 206 ASP A O 1
ATOM 1637 N N . ASN A 1 207 ? 25.251 -4.895 -9.975 1.00 76.25 207 ASN A N 1
ATOM 1638 C CA . ASN A 1 207 ? 25.367 -5.383 -8.597 1.00 76.25 207 ASN A CA 1
ATOM 1639 C C . ASN A 1 207 ? 24.657 -6.727 -8.365 1.00 76.25 207 ASN A C 1
ATOM 1641 O O . ASN A 1 207 ? 24.968 -7.417 -7.399 1.00 76.25 207 ASN A O 1
ATOM 1645 N N . CYS A 1 208 ? 23.703 -7.099 -9.222 1.00 74.25 208 CYS A N 1
ATOM 1646 C CA . CYS A 1 208 ? 22.875 -8.297 -9.080 1.00 74.25 208 CYS A CA 1
ATOM 1647 C C . CYS A 1 208 ? 23.098 -9.333 -10.192 1.00 74.25 208 CYS A C 1
ATOM 1649 O O . CYS A 1 208 ? 22.458 -10.381 -10.164 1.00 74.25 208 CYS A O 1
ATOM 1651 N N . LEU A 1 209 ? 23.985 -9.097 -11.168 1.00 71.69 209 LEU A N 1
ATOM 1652 C CA . LEU A 1 209 ? 24.127 -9.946 -12.362 1.00 71.69 209 LEU A CA 1
ATOM 1653 C C . LEU A 1 209 ? 24.372 -11.422 -12.013 1.00 71.69 209 LEU A C 1
ATOM 1655 O O . LEU A 1 209 ? 23.828 -12.325 -12.643 1.00 71.69 209 LEU A O 1
ATOM 1659 N N . THR A 1 210 ? 25.192 -11.674 -10.991 1.00 66.56 210 THR A N 1
ATOM 1660 C CA . THR A 1 210 ? 25.514 -13.027 -10.512 1.00 66.56 210 THR A CA 1
ATOM 1661 C C . THR A 1 210 ? 24.279 -13.722 -9.924 1.00 66.56 210 THR A C 1
ATOM 1663 O O . THR A 1 210 ? 23.996 -14.871 -10.268 1.00 66.56 210 THR A O 1
ATOM 1666 N N . ASP A 1 211 ? 23.474 -12.998 -9.147 1.00 66.06 211 ASP A N 1
ATOM 1667 C CA . ASP A 1 211 ? 22.221 -13.489 -8.562 1.00 66.06 211 ASP A CA 1
ATOM 1668 C C . ASP A 1 211 ? 21.098 -13.651 -9.609 1.00 66.06 211 ASP A C 1
ATOM 1670 O O . ASP A 1 211 ? 20.257 -14.546 -9.514 1.00 66.06 211 ASP A O 1
ATOM 1674 N N . LEU A 1 212 ? 21.085 -12.822 -10.657 1.00 60.94 212 LEU A N 1
ATOM 1675 C CA . LEU A 1 212 ? 20.088 -12.883 -11.732 1.00 60.94 212 LEU A CA 1
ATOM 1676 C C . LEU A 1 212 ? 20.271 -14.126 -12.613 1.00 60.94 212 LEU A C 1
ATOM 1678 O O . LEU A 1 212 ? 19.284 -14.760 -12.986 1.00 60.94 212 LEU A O 1
ATOM 1682 N N . THR A 1 213 ? 21.515 -14.538 -12.882 1.00 59.00 213 THR A N 1
ATOM 1683 C CA . THR A 1 213 ? 21.805 -15.746 -13.684 1.00 59.00 213 THR A CA 1
ATOM 1684 C C . THR A 1 213 ? 21.383 -17.059 -13.013 1.00 59.00 213 THR A C 1
ATOM 1686 O O . THR A 1 213 ? 21.132 -18.052 -13.696 1.00 59.00 213 THR A O 1
ATOM 1689 N N . THR A 1 214 ? 21.243 -17.079 -11.684 1.00 58.16 214 THR A N 1
ATOM 1690 C CA . THR A 1 214 ? 20.765 -18.250 -10.927 1.00 58.16 214 THR A CA 1
ATOM 1691 C C . THR A 1 214 ? 19.237 -18.291 -10.784 1.00 58.16 214 THR A C 1
ATOM 1693 O O . THR A 1 214 ? 18.670 -19.308 -10.368 1.00 58.16 214 THR A O 1
ATOM 1696 N N . CYS A 1 215 ? 18.531 -17.231 -11.189 1.00 52.91 215 CYS A N 1
ATOM 1697 C CA . CYS A 1 215 ? 17.086 -17.104 -11.035 1.00 52.91 215 CYS A CA 1
ATOM 1698 C C . CYS A 1 215 ? 16.327 -17.604 -12.279 1.00 52.91 215 CYS A C 1
ATOM 1700 O O . CYS A 1 215 ? 15.937 -16.840 -13.152 1.00 52.91 215 CYS A O 1
ATOM 1702 N N . LYS A 1 216 ? 16.045 -18.913 -12.339 1.00 45.72 216 LYS A N 1
ATOM 1703 C CA . LYS A 1 216 ? 15.304 -19.548 -13.454 1.00 45.72 216 LYS A CA 1
ATOM 1704 C C . LYS A 1 216 ? 13.806 -19.187 -13.572 1.00 45.72 216 LYS A C 1
ATOM 1706 O O . LYS A 1 216 ? 13.143 -19.719 -14.452 1.00 45.72 216 LYS A O 1
ATOM 1711 N N . ASN A 1 217 ? 13.245 -18.340 -12.700 1.00 45.84 217 ASN A N 1
ATOM 1712 C CA . ASN A 1 217 ? 11.852 -17.877 -12.818 1.00 45.84 217 ASN A CA 1
ATOM 1713 C C . ASN A 1 217 ? 11.631 -16.578 -12.000 1.00 45.84 217 ASN A C 1
ATOM 1715 O O . ASN A 1 217 ? 11.962 -16.592 -10.805 1.00 45.84 217 ASN A O 1
ATOM 1719 N N . PRO A 1 218 ? 11.092 -15.485 -12.585 1.00 42.22 218 PRO A N 1
ATOM 1720 C CA . PRO A 1 218 ? 11.021 -14.161 -11.956 1.00 42.22 218 PRO A CA 1
ATOM 1721 C C . PRO A 1 218 ? 9.786 -13.921 -11.067 1.00 42.22 218 PRO A C 1
ATOM 1723 O O . PRO A 1 218 ? 9.552 -12.789 -10.652 1.00 42.22 218 PRO A O 1
ATOM 1726 N N . GLU A 1 219 ? 9.011 -14.945 -10.697 1.00 40.62 219 GLU A N 1
ATOM 1727 C CA . GLU A 1 219 ? 8.034 -14.796 -9.608 1.00 40.62 219 GLU A CA 1
ATOM 1728 C C . GLU A 1 219 ? 8.767 -14.711 -8.259 1.00 40.62 219 GLU A C 1
ATOM 1730 O O . GLU A 1 219 ? 9.041 -15.703 -7.574 1.00 40.62 219 GLU A O 1
ATOM 1735 N N . ILE A 1 220 ? 9.151 -13.488 -7.896 1.00 42.66 220 ILE A N 1
ATOM 1736 C CA . ILE A 1 220 ? 9.864 -13.176 -6.660 1.00 42.66 220 ILE A CA 1
ATOM 1737 C C . ILE A 1 220 ? 8.860 -13.201 -5.501 1.00 42.66 220 ILE A C 1
ATOM 1739 O O . ILE A 1 220 ? 8.233 -12.203 -5.157 1.00 42.66 220 ILE A O 1
ATOM 1743 N N . LYS A 1 221 ? 8.723 -14.359 -4.851 1.00 40.97 221 LYS A N 1
ATOM 1744 C CA . LYS A 1 221 ? 8.264 -14.420 -3.455 1.00 40.97 221 LYS A CA 1
ATOM 1745 C C . LYS A 1 221 ? 9.433 -14.042 -2.535 1.00 40.97 221 LYS A C 1
ATOM 1747 O O . LYS A 1 221 ? 10.574 -14.433 -2.788 1.00 40.97 221 LYS A O 1
ATOM 1752 N N . GLY A 1 222 ? 9.145 -13.311 -1.453 1.00 42.62 222 GLY A N 1
ATOM 1753 C CA . GLY A 1 222 ? 10.129 -12.703 -0.534 1.00 42.62 222 GLY A CA 1
ATOM 1754 C C . GLY A 1 222 ? 11.182 -13.640 0.087 1.00 42.62 222 GLY A C 1
ATOM 1755 O O . GLY A 1 222 ? 12.177 -13.167 0.625 1.00 42.62 222 GLY A O 1
ATOM 1756 N N . GLU A 1 223 ? 11.039 -14.961 -0.038 1.00 46.31 223 GLU A N 1
ATOM 1757 C CA . GLU A 1 223 ? 12.016 -15.953 0.434 1.00 46.31 223 GLU A CA 1
ATOM 1758 C C . GLU A 1 223 ? 13.345 -15.953 -0.348 1.00 46.31 223 GLU A C 1
ATOM 1760 O O . GLU A 1 223 ? 14.360 -16.416 0.176 1.00 46.31 223 GLU A O 1
ATOM 1765 N N . LYS A 1 224 ? 13.381 -15.424 -1.582 1.00 56.19 224 LYS A N 1
ATOM 1766 C CA . LYS A 1 224 ? 14.621 -15.341 -2.381 1.00 56.19 224 LYS A CA 1
ATOM 1767 C C . LYS A 1 224 ? 15.450 -14.078 -2.125 1.00 56.19 224 LYS A C 1
ATOM 1769 O O . LYS A 1 224 ? 16.658 -14.130 -2.315 1.00 56.19 224 LYS A O 1
ATOM 1774 N N . TYR A 1 225 ? 14.856 -12.986 -1.634 1.00 56.78 225 TYR A N 1
ATOM 1775 C CA . TYR A 1 225 ? 15.582 -11.735 -1.353 1.00 56.78 225 TYR A CA 1
ATOM 1776 C C . TYR A 1 225 ? 16.687 -11.927 -0.302 1.00 56.78 225 TYR A C 1
ATOM 1778 O O . TYR A 1 225 ? 17.798 -11.416 -0.431 1.00 56.78 225 TYR A O 1
ATOM 1786 N N . ASN A 1 226 ? 16.419 -12.746 0.717 1.00 60.09 226 ASN A N 1
ATOM 1787 C CA . ASN A 1 226 ? 17.393 -13.039 1.770 1.00 60.09 226 ASN A CA 1
ATOM 1788 C C . ASN A 1 226 ? 18.628 -13.801 1.260 1.00 60.09 226 ASN A C 1
ATOM 1790 O O . ASN A 1 226 ? 19.663 -13.770 1.926 1.00 60.09 226 ASN A O 1
ATOM 1794 N N . LYS A 1 227 ? 18.528 -14.444 0.089 1.00 66.19 227 LYS A N 1
ATOM 1795 C CA . LYS A 1 227 ? 19.599 -15.231 -0.539 1.00 66.19 227 LYS A CA 1
ATOM 1796 C C . LYS A 1 227 ? 20.502 -14.415 -1.471 1.00 66.19 227 LYS A C 1
ATOM 1798 O O . LYS A 1 227 ? 21.475 -14.973 -1.955 1.00 66.19 227 LYS A O 1
ATOM 1803 N N . LEU A 1 228 ? 20.184 -13.141 -1.709 1.00 70.38 228 LEU A N 1
ATOM 1804 C CA . LEU A 1 228 ? 20.988 -12.237 -2.535 1.00 70.38 228 LEU A CA 1
ATOM 1805 C C . LEU A 1 228 ? 22.285 -11.822 -1.820 1.00 70.38 228 LEU A C 1
ATOM 1807 O O . LEU A 1 228 ? 22.330 -11.770 -0.582 1.00 70.38 228 LEU A O 1
ATOM 1811 N N . GLU A 1 229 ? 23.312 -11.469 -2.588 1.00 78.88 229 GLU A N 1
ATOM 1812 C CA . GLU A 1 229 ? 24.535 -10.859 -2.058 1.00 78.88 229 GLU A CA 1
ATOM 1813 C C . GLU A 1 229 ? 24.245 -9.488 -1.417 1.00 78.88 229 GLU A C 1
ATOM 1815 O O . GLU A 1 229 ? 23.310 -8.784 -1.801 1.00 78.88 229 GLU A O 1
ATOM 1820 N N . GLU A 1 230 ? 25.046 -9.064 -0.430 1.00 81.44 230 GLU A N 1
ATOM 1821 C CA . GLU A 1 230 ? 24.794 -7.802 0.291 1.00 81.44 230 GLU A CA 1
ATOM 1822 C C . GLU A 1 230 ? 24.878 -6.560 -0.611 1.00 81.44 230 GLU A C 1
ATOM 1824 O O . GLU A 1 230 ? 24.133 -5.602 -0.400 1.00 81.44 230 GLU A O 1
ATOM 1829 N N . GLN A 1 231 ? 25.714 -6.585 -1.654 1.00 80.81 231 GLN A N 1
ATOM 1830 C CA . GLN A 1 231 ? 25.781 -5.507 -2.647 1.00 80.81 231 GLN A CA 1
ATOM 1831 C C . GLN A 1 231 ? 24.495 -5.437 -3.485 1.00 80.81 231 GLN A C 1
ATOM 1833 O O . GLN A 1 231 ? 23.915 -4.357 -3.619 1.00 80.81 231 GLN A O 1
ATOM 1838 N N . CYS A 1 232 ? 23.983 -6.583 -3.952 1.00 80.56 232 CYS A N 1
ATOM 1839 C CA . CYS A 1 232 ? 22.696 -6.657 -4.641 1.00 80.56 232 CYS A CA 1
ATOM 1840 C C . CYS A 1 232 ? 21.541 -6.220 -3.724 1.00 80.56 232 CYS A C 1
ATOM 1842 O O . CYS A 1 232 ? 20.715 -5.392 -4.109 1.00 80.56 232 CYS A O 1
ATOM 1844 N N . LYS A 1 233 ? 21.512 -6.678 -2.465 1.00 75.56 233 LYS A N 1
ATOM 1845 C CA . LYS A 1 233 ? 20.516 -6.242 -1.468 1.00 75.56 233 LYS A CA 1
ATOM 1846 C C . LYS A 1 233 ? 20.552 -4.736 -1.238 1.00 75.56 233 LYS A C 1
ATOM 1848 O O . LYS A 1 233 ? 19.497 -4.115 -1.145 1.00 75.56 233 LYS A O 1
ATOM 1853 N N . ALA A 1 234 ? 21.735 -4.135 -1.126 1.00 77.12 234 ALA A N 1
ATOM 1854 C CA . ALA A 1 234 ? 21.876 -2.693 -0.948 1.00 77.12 234 ALA A CA 1
ATOM 1855 C C . ALA A 1 234 ? 21.374 -1.914 -2.176 1.00 77.12 234 ALA A C 1
ATOM 1857 O O . ALA A 1 234 ? 20.622 -0.951 -2.017 1.00 77.12 234 ALA A O 1
ATOM 1858 N N . ALA A 1 235 ? 21.718 -2.360 -3.389 1.00 73.62 235 ALA A N 1
ATOM 1859 C CA . ALA A 1 235 ? 21.242 -1.758 -4.633 1.00 73.62 235 ALA A CA 1
ATOM 1860 C C . ALA A 1 235 ? 19.712 -1.852 -4.769 1.00 73.62 235 ALA A C 1
ATOM 1862 O O . ALA A 1 235 ? 19.044 -0.839 -4.989 1.00 73.62 235 ALA A O 1
ATOM 1863 N N . VAL A 1 236 ? 19.143 -3.039 -4.528 1.00 73.31 236 VAL A N 1
ATOM 1864 C CA . VAL A 1 236 ? 17.690 -3.266 -4.525 1.00 73.31 236 VAL A CA 1
ATOM 1865 C C . VAL A 1 236 ? 17.009 -2.424 -3.446 1.00 73.31 236 VAL A C 1
ATOM 1867 O O . VAL A 1 236 ? 15.973 -1.826 -3.725 1.00 73.31 236 VAL A O 1
ATOM 1870 N N . ARG A 1 237 ? 17.585 -2.296 -2.240 1.00 69.12 237 ARG A N 1
ATOM 1871 C CA . ARG A 1 237 ? 17.057 -1.417 -1.177 1.00 69.12 237 ARG A CA 1
ATOM 1872 C C . ARG A 1 237 ? 17.004 0.039 -1.615 1.00 69.12 237 ARG A C 1
ATOM 1874 O O . ARG A 1 237 ? 15.959 0.665 -1.465 1.00 69.12 237 ARG A O 1
ATOM 1881 N N . ASN A 1 238 ? 18.097 0.569 -2.157 1.00 71.25 238 ASN A N 1
ATOM 1882 C CA . ASN A 1 238 ? 18.170 1.964 -2.593 1.00 71.25 238 ASN A CA 1
ATOM 1883 C C . ASN A 1 238 ? 17.163 2.248 -3.714 1.00 71.25 238 ASN A C 1
ATOM 1885 O O . ASN A 1 238 ? 16.436 3.239 -3.660 1.00 71.25 238 ASN A O 1
ATOM 1889 N N . PHE A 1 239 ? 17.062 1.346 -4.690 1.00 70.50 239 PHE A N 1
ATOM 1890 C CA . PHE A 1 239 ? 16.094 1.475 -5.773 1.00 70.50 239 PHE A CA 1
ATOM 1891 C C . PHE A 1 239 ? 14.644 1.360 -5.288 1.00 70.50 239 PHE A C 1
ATOM 1893 O O . PHE A 1 239 ? 13.789 2.161 -5.668 1.00 70.50 239 PHE A O 1
ATOM 1900 N N . THR A 1 240 ? 14.366 0.399 -4.406 1.00 67.00 240 THR A N 1
ATOM 1901 C CA . THR A 1 240 ? 13.034 0.214 -3.817 1.00 67.00 240 THR A CA 1
ATOM 1902 C C . THR A 1 240 ? 12.629 1.453 -3.018 1.00 67.00 240 THR A C 1
ATOM 1904 O O . THR A 1 240 ? 11.499 1.907 -3.146 1.00 67.00 240 THR A O 1
ATOM 1907 N N . GLN A 1 241 ? 13.553 2.083 -2.281 1.00 64.38 241 GLN A N 1
ATOM 1908 C CA . GLN A 1 241 ? 13.297 3.354 -1.591 1.00 64.38 241 GLN A CA 1
ATOM 1909 C C . GLN A 1 241 ? 12.924 4.485 -2.551 1.00 64.38 241 GLN A C 1
ATOM 1911 O O . GLN A 1 241 ? 11.984 5.231 -2.274 1.00 64.38 241 GLN A O 1
ATOM 1916 N N . MET A 1 242 ? 13.641 4.617 -3.670 1.00 63.38 242 MET A N 1
ATOM 1917 C CA . MET A 1 242 ? 13.334 5.630 -4.684 1.00 63.38 242 MET A CA 1
ATOM 1918 C C . MET A 1 242 ? 11.962 5.373 -5.316 1.00 63.38 242 MET A C 1
ATOM 1920 O O . MET A 1 242 ? 11.124 6.273 -5.343 1.00 63.38 242 MET A O 1
ATOM 1924 N N . THR A 1 243 ? 11.698 4.130 -5.717 1.00 62.03 243 THR A N 1
ATOM 1925 C CA . THR A 1 243 ? 10.450 3.704 -6.369 1.00 62.03 243 THR A CA 1
ATOM 1926 C C . THR A 1 243 ? 9.244 3.820 -5.435 1.00 62.03 243 THR A C 1
ATOM 1928 O O . THR A 1 243 ? 8.192 4.298 -5.830 1.00 62.03 243 THR A O 1
ATOM 1931 N N . MET A 1 244 ? 9.386 3.470 -4.156 1.00 59.38 244 MET A N 1
ATOM 1932 C CA . MET A 1 244 ? 8.313 3.608 -3.163 1.00 59.38 244 MET A CA 1
ATOM 1933 C C . MET A 1 244 ? 8.051 5.060 -2.751 1.00 59.38 244 MET A C 1
ATOM 1935 O O . MET A 1 244 ? 6.981 5.367 -2.222 1.00 59.38 244 MET A O 1
ATOM 1939 N N . SER A 1 245 ? 9.017 5.964 -2.946 1.00 58.88 245 SER A N 1
ATOM 1940 C CA . SER A 1 245 ? 8.828 7.385 -2.641 1.00 58.88 245 SER A CA 1
ATOM 1941 C C . SER A 1 245 ? 7.941 8.109 -3.657 1.00 58.88 245 SER A C 1
ATOM 1943 O O . SER A 1 245 ? 7.438 9.193 -3.343 1.00 58.88 245 SER A O 1
ATOM 1945 N N . ASP A 1 246 ? 7.723 7.498 -4.825 1.00 65.12 246 ASP A N 1
ATOM 1946 C CA . ASP A 1 246 ? 6.804 7.963 -5.855 1.00 65.12 246 ASP A CA 1
ATOM 1947 C C . ASP A 1 246 ? 6.044 6.784 -6.480 1.00 65.12 246 ASP A C 1
ATOM 1949 O O . ASP A 1 246 ? 6.573 6.055 -7.321 1.00 65.12 246 ASP A O 1
ATOM 1953 N N . PRO A 1 247 ? 4.778 6.597 -6.090 1.00 64.12 247 PRO A N 1
ATOM 1954 C CA . PRO A 1 247 ? 3.991 5.460 -6.533 1.00 64.12 247 PRO A CA 1
ATOM 1955 C C . PRO A 1 247 ? 3.687 5.460 -8.035 1.00 64.12 247 PRO A C 1
ATOM 1957 O O . PRO A 1 247 ? 3.232 4.440 -8.547 1.00 64.12 247 PRO A O 1
ATOM 1960 N N . THR A 1 248 ? 3.942 6.558 -8.756 1.00 66.50 248 THR A N 1
ATOM 1961 C CA . THR A 1 248 ? 3.797 6.593 -10.219 1.00 66.50 248 THR A CA 1
ATOM 1962 C C . THR A 1 248 ? 4.794 5.680 -10.939 1.00 66.50 248 THR A C 1
ATOM 1964 O O . THR A 1 248 ? 4.589 5.327 -12.102 1.00 66.50 248 THR A O 1
ATOM 1967 N N . PHE A 1 249 ? 5.847 5.237 -10.247 1.00 70.88 249 PHE A N 1
ATOM 1968 C CA . PHE A 1 249 ? 6.805 4.276 -10.786 1.00 70.88 249 PHE A CA 1
ATOM 1969 C C . PHE A 1 249 ? 6.332 2.824 -10.753 1.00 70.88 249 PHE A C 1
ATOM 1971 O O . PHE A 1 249 ? 6.931 1.986 -11.432 1.00 70.88 249 PHE A O 1
ATOM 1978 N N . ASP A 1 250 ? 5.246 2.521 -10.036 1.00 72.00 250 ASP A N 1
ATOM 1979 C CA . ASP A 1 250 ? 4.550 1.247 -10.189 1.00 72.00 250 ASP A CA 1
ATOM 1980 C C . ASP A 1 250 ? 3.711 1.292 -11.476 1.00 72.00 250 ASP A C 1
ATOM 1982 O O . ASP A 1 250 ? 2.545 1.692 -11.489 1.00 72.00 250 ASP A O 1
ATOM 1986 N N . PHE A 1 251 ? 4.344 0.920 -12.593 1.00 72.88 251 PHE A N 1
ATOM 1987 C CA . PHE A 1 251 ? 3.714 0.915 -13.914 1.00 72.88 251 PHE A CA 1
ATOM 1988 C C . PHE A 1 251 ? 2.447 0.066 -13.953 1.00 72.88 251 PHE A C 1
ATOM 1990 O O . PHE A 1 251 ? 1.447 0.480 -14.541 1.00 72.88 251 PHE A O 1
ATOM 1997 N N . LEU A 1 252 ? 2.481 -1.118 -13.335 1.00 73.31 252 LEU A N 1
ATOM 1998 C CA . LEU A 1 252 ? 1.346 -2.032 -13.355 1.00 73.31 252 LEU A CA 1
ATOM 1999 C C . LEU A 1 252 ? 0.163 -1.416 -12.608 1.00 73.31 252 LEU A C 1
ATOM 2001 O O . LEU A 1 252 ? -0.957 -1.453 -13.120 1.00 73.31 252 LEU A O 1
ATOM 2005 N N . LEU A 1 253 ? 0.421 -0.790 -11.457 1.00 80.12 253 LEU A N 1
ATOM 2006 C CA . LEU A 1 253 ? -0.584 -0.050 -10.704 1.00 80.12 253 LEU A CA 1
ATOM 2007 C C . LEU A 1 253 ? -1.140 1.132 -11.498 1.00 80.12 253 LEU A C 1
ATOM 2009 O O . LEU A 1 253 ? -2.353 1.235 -11.658 1.00 80.12 253 LEU A O 1
ATOM 2013 N N . MET A 1 254 ? -0.277 2.014 -12.010 1.00 81.31 254 MET A N 1
ATOM 2014 C CA . MET A 1 254 ? -0.714 3.220 -12.720 1.00 81.31 254 MET A CA 1
ATOM 2015 C C . MET A 1 254 ? -1.510 2.884 -13.976 1.00 81.31 254 MET A C 1
ATOM 2017 O O . MET A 1 254 ? -2.557 3.478 -14.210 1.00 81.31 254 MET A O 1
ATOM 2021 N N . LYS A 1 255 ? -1.074 1.884 -14.742 1.00 78.38 255 LYS A N 1
ATOM 2022 C CA . LYS A 1 255 ? -1.786 1.421 -15.934 1.00 78.38 255 LYS A CA 1
ATOM 2023 C C . LYS A 1 255 ? -3.128 0.782 -15.597 1.00 78.38 255 LYS A C 1
ATOM 2025 O O . LYS A 1 255 ? -4.112 1.018 -16.291 1.00 78.38 255 LYS A O 1
ATOM 2030 N N . ALA A 1 256 ? -3.187 -0.029 -14.541 1.00 85.25 256 ALA A N 1
ATOM 2031 C CA . ALA A 1 256 ? -4.449 -0.606 -14.088 1.00 85.25 256 ALA A CA 1
ATOM 2032 C C . ALA A 1 256 ? -5.415 0.479 -13.586 1.00 85.25 256 ALA A C 1
ATOM 2034 O O . ALA A 1 256 ? -6.620 0.387 -13.811 1.00 85.25 256 ALA A O 1
ATOM 2035 N N . CYS A 1 257 ? -4.886 1.514 -12.933 1.00 88.81 257 CYS A N 1
ATOM 2036 C CA . CYS A 1 257 ? -5.667 2.588 -12.337 1.00 88.81 257 CYS A CA 1
ATOM 2037 C C . CYS A 1 257 ? -5.934 3.783 -13.249 1.00 88.81 257 CYS A C 1
ATOM 2039 O O . CYS A 1 257 ? -6.758 4.606 -12.877 1.00 88.81 257 CYS A O 1
ATOM 2041 N N . GLU A 1 258 ? -5.328 3.887 -14.431 1.00 85.88 258 GLU A N 1
ATOM 2042 C CA . GLU A 1 258 ? -5.535 4.988 -15.382 1.00 85.88 258 GLU A CA 1
ATOM 2043 C C . GLU A 1 258 ? -7.016 5.384 -15.580 1.00 85.88 258 GLU A C 1
ATOM 2045 O O . GLU A 1 258 ? -7.338 6.559 -15.369 1.00 85.88 258 GLU A O 1
ATOM 2050 N N . PRO A 1 259 ? -7.956 4.455 -15.870 1.00 88.12 259 PRO A N 1
ATOM 2051 C CA . PRO A 1 259 ? -9.369 4.820 -15.999 1.00 88.12 259 PRO A CA 1
ATOM 2052 C C . PRO A 1 259 ? -9.979 5.313 -14.677 1.00 88.12 259 PRO A C 1
ATOM 2054 O O . PRO A 1 259 ? -10.849 6.182 -14.669 1.00 88.12 259 PRO A O 1
ATOM 2057 N N . MET A 1 260 ? -9.515 4.782 -13.544 1.00 92.12 260 MET A N 1
ATOM 2058 C CA . MET A 1 260 ? -10.012 5.129 -12.208 1.00 92.12 260 MET A CA 1
ATOM 2059 C C . MET A 1 260 ? -9.470 6.473 -11.720 1.00 92.12 260 MET A C 1
ATOM 2061 O O . MET A 1 260 ? -10.164 7.200 -11.018 1.00 92.12 260 MET A O 1
ATOM 2065 N N . ILE A 1 261 ? -8.253 6.837 -12.124 1.00 88.25 261 ILE A N 1
ATOM 2066 C CA . ILE A 1 261 ? -7.647 8.140 -11.845 1.00 88.25 261 ILE A CA 1
ATOM 2067 C C . ILE A 1 261 ? -8.487 9.241 -12.489 1.00 88.25 261 ILE A C 1
ATOM 2069 O O . ILE A 1 261 ? -8.840 10.212 -11.821 1.00 88.25 261 ILE A O 1
ATOM 2073 N N . GLN A 1 262 ? -8.860 9.062 -13.758 1.00 86.62 262 GLN A N 1
ATOM 2074 C CA . GLN A 1 262 ? -9.713 10.014 -14.470 1.00 86.62 262 GLN A CA 1
ATOM 2075 C C . GLN A 1 262 ? -11.103 10.117 -13.832 1.00 86.62 262 GLN A C 1
ATOM 2077 O O . GLN A 1 262 ? -11.634 11.219 -13.712 1.00 86.62 262 GLN A O 1
ATOM 2082 N N . LEU A 1 263 ? -11.663 8.987 -13.384 1.00 89.88 263 LEU A N 1
ATOM 2083 C CA . LEU A 1 263 ? -12.993 8.929 -12.780 1.00 89.88 263 LEU A CA 1
ATOM 2084 C C . LEU A 1 263 ? -13.055 9.574 -11.385 1.00 89.88 263 LEU A C 1
ATOM 2086 O O . LEU A 1 263 ? -13.955 10.366 -11.121 1.00 89.88 263 LEU A O 1
ATOM 2090 N N . PHE A 1 264 ? -12.123 9.232 -10.492 1.00 90.12 264 PHE A N 1
ATOM 2091 C CA . PHE A 1 264 ? -12.201 9.608 -9.074 1.00 90.12 264 PHE A CA 1
ATOM 2092 C C . PHE A 1 264 ? -11.304 10.783 -8.683 1.00 90.12 264 PHE A C 1
ATOM 2094 O O . PHE A 1 264 ? -11.635 11.525 -7.761 1.00 90.12 264 PHE A O 1
ATOM 2101 N N . CYS A 1 265 ? -10.157 10.947 -9.346 1.00 86.75 265 CYS A N 1
ATOM 2102 C CA . CYS A 1 265 ? -9.100 11.859 -8.900 1.00 86.75 265 CYS A CA 1
ATOM 2103 C C . CYS A 1 265 ? -8.909 13.080 -9.815 1.00 86.75 265 CYS A C 1
ATOM 2105 O O . CYS A 1 265 ? -8.265 14.045 -9.401 1.00 86.75 265 CYS A O 1
ATOM 2107 N N . GLY A 1 266 ? -9.491 13.066 -11.020 1.00 77.62 266 GLY A N 1
ATOM 2108 C CA . GLY A 1 266 ? -9.365 14.132 -12.017 1.00 77.62 266 GLY A CA 1
ATOM 2109 C C . GLY A 1 266 ? -7.962 14.239 -12.632 1.00 77.62 266 GLY A C 1
ATOM 2110 O O . GLY A 1 266 ? -7.049 13.477 -12.306 1.00 77.62 266 GLY A O 1
ATOM 2111 N N . ASN A 1 267 ? -7.775 15.202 -13.542 1.00 61.34 267 ASN A N 1
ATOM 2112 C CA . ASN A 1 267 ? -6.465 15.484 -14.134 1.00 61.34 267 ASN A CA 1
ATOM 2113 C C . ASN A 1 267 ? -5.563 16.133 -13.079 1.00 61.34 267 ASN A C 1
ATOM 2115 O O . ASN A 1 267 ? -5.684 17.324 -12.793 1.00 61.34 267 ASN A O 1
ATOM 2119 N N . VAL A 1 268 ? -4.656 15.349 -12.496 1.00 56.78 268 VAL A N 1
ATOM 2120 C CA . VAL A 1 268 ? -3.651 15.830 -11.538 1.00 56.78 268 VAL A CA 1
ATOM 2121 C C . VAL A 1 268 ? -2.564 16.612 -12.288 1.00 56.78 268 VAL A C 1
ATOM 2123 O O . VAL A 1 268 ? -1.422 16.176 -12.422 1.00 56.78 268 VAL A O 1
ATOM 2126 N N . GLU A 1 269 ? -2.910 17.783 -12.818 1.00 42.69 269 GLU A N 1
ATOM 2127 C CA . GLU A 1 269 ? -1.930 18.730 -13.340 1.00 42.69 269 GLU A CA 1
ATOM 2128 C C . GLU A 1 269 ? -1.330 19.528 -12.179 1.00 42.69 269 GLU A C 1
ATOM 2130 O O . GLU A 1 269 ? -1.960 20.411 -11.608 1.00 42.69 269 GLU A O 1
ATOM 2135 N N . GLY A 1 270 ? -0.079 19.218 -11.834 1.00 46.66 270 GLY A N 1
ATOM 2136 C CA . GLY A 1 270 ? 0.706 20.024 -10.901 1.00 46.66 270 GLY A CA 1
ATOM 2137 C C . GLY A 1 270 ? 0.636 19.580 -9.438 1.00 46.66 270 GLY A C 1
ATOM 2138 O O . GLY A 1 270 ? 0.001 20.209 -8.602 1.00 46.66 270 GLY A O 1
ATOM 2139 N N . GLY A 1 271 ? 1.465 18.595 -9.084 1.00 49.09 271 GLY A N 1
ATOM 2140 C CA . GLY A 1 271 ? 2.373 18.847 -7.961 1.00 49.09 271 GLY A CA 1
ATOM 2141 C C . GLY A 1 271 ? 2.156 18.140 -6.625 1.00 49.09 271 GLY A C 1
ATOM 2142 O O . GLY A 1 271 ? 2.780 18.576 -5.668 1.00 49.09 271 GLY A O 1
ATOM 2143 N N . ASN A 1 272 ? 1.399 17.042 -6.521 1.00 55.16 272 ASN A N 1
ATOM 2144 C CA . ASN A 1 272 ? 1.584 16.104 -5.399 1.00 55.16 272 ASN A CA 1
ATOM 2145 C C . ASN A 1 272 ? 1.140 14.680 -5.763 1.00 55.16 272 ASN A C 1
ATOM 2147 O O . ASN A 1 272 ? 0.024 14.263 -5.478 1.00 55.16 272 ASN A O 1
ATOM 2151 N N . GLU A 1 273 ? 2.054 13.902 -6.340 1.00 58.47 273 GLU A N 1
ATOM 2152 C CA . GLU A 1 273 ? 1.885 12.477 -6.708 1.00 58.47 273 GLU A CA 1
ATOM 2153 C C . GLU A 1 273 ? 1.448 11.598 -5.530 1.00 58.47 273 GLU A C 1
ATOM 2155 O O . GLU A 1 273 ? 0.755 10.597 -5.675 1.00 58.47 273 GLU A O 1
ATOM 2160 N N . ASN A 1 274 ? 1.752 12.060 -4.326 1.00 59.31 274 ASN A N 1
ATOM 2161 C CA . ASN A 1 274 ? 1.360 11.442 -3.069 1.00 59.31 274 ASN A CA 1
ATOM 2162 C C . ASN A 1 274 ? -0.139 11.548 -2.784 1.00 59.31 274 ASN A C 1
ATOM 2164 O O . ASN A 1 274 ? -0.684 10.740 -2.038 1.00 59.31 274 ASN A O 1
ATOM 2168 N N . TYR A 1 275 ? -0.814 12.541 -3.364 1.00 73.75 275 TYR A N 1
ATOM 2169 C CA . TYR A 1 275 ? -2.261 12.693 -3.274 1.00 73.75 275 TYR A CA 1
ATOM 2170 C C . TYR A 1 275 ? -2.987 11.698 -4.185 1.00 73.75 275 TYR A C 1
ATOM 2172 O O . TYR A 1 275 ? -4.071 11.244 -3.832 1.00 73.75 275 TYR A O 1
ATOM 2180 N N . LEU A 1 276 ? -2.370 11.298 -5.304 1.00 79.94 276 LEU A N 1
ATOM 2181 C CA . LEU A 1 276 ? -2.974 10.387 -6.276 1.00 79.94 276 LEU A CA 1
ATOM 2182 C C . LEU A 1 276 ? -3.282 9.021 -5.655 1.00 79.94 276 LEU A C 1
ATOM 2184 O O . LEU A 1 276 ? -4.427 8.579 -5.674 1.00 79.94 276 LEU A O 1
ATOM 2188 N N . ILE A 1 277 ? -2.293 8.386 -5.020 1.00 80.38 277 ILE A N 1
ATOM 2189 C CA . ILE A 1 277 ? -2.520 7.110 -4.326 1.00 80.38 277 ILE A CA 1
ATOM 2190 C C . ILE A 1 277 ? -3.468 7.268 -3.145 1.00 80.38 277 ILE A C 1
ATOM 2192 O O . ILE A 1 277 ? -4.295 6.395 -2.914 1.00 80.38 277 ILE A O 1
ATOM 2196 N N . ARG A 1 278 ? -3.404 8.380 -2.406 1.00 81.81 278 ARG A N 1
ATOM 2197 C CA . ARG A 1 278 ? -4.352 8.637 -1.311 1.00 81.81 278 ARG A CA 1
ATOM 2198 C C . ARG A 1 278 ? -5.788 8.724 -1.810 1.00 81.81 278 ARG A C 1
ATOM 2200 O O . ARG A 1 278 ? -6.680 8.181 -1.165 1.00 81.81 278 ARG A O 1
ATOM 2207 N N . CYS A 1 279 ? -5.996 9.382 -2.945 1.00 86.44 279 CYS A N 1
ATOM 2208 C CA . CYS A 1 279 ? -7.281 9.440 -3.620 1.00 86.44 279 CYS A CA 1
ATOM 2209 C C . CYS A 1 279 ? -7.729 8.036 -4.046 1.00 86.44 279 CYS A C 1
ATOM 2211 O O . CYS A 1 279 ? -8.803 7.594 -3.645 1.00 86.44 279 CYS A O 1
ATOM 2213 N N . LEU A 1 280 ? -6.878 7.286 -4.751 1.00 88.44 280 LEU A N 1
ATOM 2214 C CA . LEU A 1 280 ? -7.193 5.920 -5.170 1.00 88.44 280 LEU A CA 1
ATOM 2215 C C . LEU A 1 280 ? -7.534 5.009 -3.981 1.00 88.44 280 LEU A C 1
ATOM 2217 O O . LEU A 1 280 ? -8.550 4.326 -4.021 1.00 88.44 280 LEU A O 1
ATOM 2221 N N . ILE A 1 281 ? -6.766 5.064 -2.888 1.00 86.94 281 ILE A N 1
ATOM 2222 C CA . ILE A 1 281 ? -7.044 4.320 -1.648 1.00 86.94 281 ILE A CA 1
ATOM 2223 C C . ILE A 1 281 ? -8.395 4.718 -1.048 1.00 86.94 281 ILE A C 1
ATOM 2225 O O . ILE A 1 281 ? -9.136 3.853 -0.593 1.00 86.94 281 ILE A O 1
ATOM 2229 N N . LYS A 1 282 ? -8.745 6.008 -1.060 1.00 83.94 282 LYS A N 1
ATOM 2230 C CA . LYS A 1 282 ? -10.036 6.488 -0.551 1.00 83.94 282 LYS A CA 1
ATOM 2231 C C . LYS A 1 282 ? -11.217 5.917 -1.346 1.00 83.94 282 LYS A C 1
ATOM 2233 O O . LYS A 1 282 ? -12.237 5.594 -0.747 1.00 83.94 282 LYS A O 1
ATOM 2238 N N . HIS A 1 283 ? -11.065 5.775 -2.662 1.00 87.94 283 HIS A N 1
ATOM 2239 C CA . HIS A 1 283 ? -12.125 5.319 -3.567 1.00 87.94 283 HIS A CA 1
ATOM 2240 C C . HIS A 1 283 ? -12.061 3.811 -3.894 1.00 87.94 283 HIS A C 1
ATOM 2242 O O . HIS A 1 283 ? -12.953 3.285 -4.554 1.00 87.94 283 HIS A O 1
ATOM 2248 N N . LYS A 1 284 ? -11.053 3.067 -3.411 1.00 88.69 284 LYS A N 1
ATOM 2249 C CA . LYS A 1 284 ? -10.788 1.668 -3.821 1.00 88.69 284 LYS A CA 1
ATOM 2250 C C . LYS A 1 284 ? -11.903 0.658 -3.535 1.00 88.69 284 LYS A C 1
ATOM 2252 O O . LYS A 1 284 ? -11.908 -0.435 -4.098 1.00 88.69 284 LYS A O 1
ATOM 2257 N N . ASN A 1 285 ? -12.817 0.992 -2.628 1.00 85.00 285 ASN A N 1
ATOM 2258 C CA . ASN A 1 285 ? -13.939 0.135 -2.248 1.00 85.00 285 ASN A CA 1
ATOM 2259 C C . ASN A 1 285 ? -15.275 0.579 -2.861 1.00 85.00 285 ASN A C 1
ATOM 2261 O O . ASN A 1 285 ? -16.305 -0.022 -2.557 1.00 85.00 285 ASN A O 1
ATOM 2265 N N . GLU A 1 286 ? -15.277 1.599 -3.720 1.00 86.00 286 GLU A N 1
ATOM 2266 C CA . GLU A 1 286 ? -16.473 2.008 -4.451 1.00 86.00 286 GLU A CA 1
ATOM 2267 C C . GLU A 1 286 ? -16.833 1.007 -5.551 1.00 86.00 286 GLU A C 1
ATOM 2269 O O . GLU A 1 286 ? -15.969 0.364 -6.142 1.00 86.00 286 GLU A O 1
ATOM 2274 N N . GLN A 1 287 ? -18.128 0.881 -5.851 1.00 87.06 287 GLN A N 1
ATOM 2275 C CA . GLN A 1 287 ? -18.627 -0.101 -6.824 1.00 87.06 287 GLN A CA 1
ATOM 2276 C C . GLN A 1 287 ? -18.081 0.117 -8.242 1.00 87.06 287 GLN A C 1
ATOM 2278 O O . GLN A 1 287 ? -17.976 -0.834 -9.007 1.00 87.06 287 GLN A O 1
ATOM 2283 N N . GLN A 1 288 ? -17.746 1.362 -8.587 1.00 90.69 288 GLN A N 1
ATOM 2284 C CA . GLN A 1 288 ? -17.200 1.735 -9.892 1.00 90.69 288 GLN A CA 1
ATOM 2285 C C . GLN A 1 288 ? -15.687 1.478 -10.004 1.00 90.69 288 GLN A C 1
ATOM 2287 O O . GLN A 1 288 ? -15.130 1.670 -11.081 1.00 90.69 288 GLN A O 1
ATOM 2292 N N . MET A 1 289 ? -15.020 1.053 -8.922 1.00 92.38 289 MET A N 1
ATOM 2293 C CA . MET A 1 289 ? -13.586 0.767 -8.924 1.00 92.38 289 MET A CA 1
ATOM 2294 C C . MET A 1 289 ? -13.267 -0.488 -9.746 1.00 92.38 289 MET A C 1
ATOM 2296 O O . MET A 1 289 ? -13.796 -1.570 -9.487 1.00 92.38 289 MET A O 1
ATOM 2300 N N . ASP A 1 290 ? -12.345 -0.359 -10.701 1.00 91.88 290 ASP A N 1
ATOM 2301 C CA . ASP A 1 290 ? -11.853 -1.479 -11.500 1.00 91.88 290 ASP A CA 1
ATOM 2302 C C . ASP A 1 290 ? -11.128 -2.512 -10.624 1.00 91.88 290 ASP A C 1
ATOM 2304 O O . ASP A 1 290 ? -10.312 -2.175 -9.763 1.00 91.88 290 ASP A O 1
ATOM 2308 N N . PHE A 1 291 ? -11.395 -3.796 -10.870 1.00 88.44 291 PHE A N 1
ATOM 2309 C CA . PHE A 1 291 ? -10.832 -4.889 -10.079 1.00 88.44 291 PHE A CA 1
ATOM 2310 C C . PHE A 1 291 ? -9.299 -4.959 -10.157 1.00 88.44 291 PHE A C 1
ATOM 2312 O O . PHE A 1 291 ? -8.655 -5.260 -9.152 1.00 88.44 291 PHE A O 1
ATOM 2319 N N . ARG A 1 292 ? -8.694 -4.674 -11.320 1.00 87.00 292 ARG A N 1
ATOM 2320 C CA . ARG A 1 292 ? -7.232 -4.695 -11.484 1.00 87.00 292 ARG A CA 1
ATOM 2321 C C . ARG A 1 292 ? -6.603 -3.513 -10.766 1.00 87.00 292 ARG A C 1
ATOM 2323 O O . ARG A 1 292 ? -5.606 -3.703 -10.075 1.00 87.00 292 ARG A O 1
ATOM 2330 N N . CYS A 1 293 ? -7.204 -2.327 -10.880 1.00 90.50 293 CYS A N 1
ATOM 2331 C CA . CYS A 1 293 ? -6.767 -1.162 -10.113 1.00 90.50 293 CYS A CA 1
ATOM 2332 C C . CYS A 1 293 ? -6.856 -1.435 -8.610 1.00 90.50 293 CYS A C 1
ATOM 2334 O O . CYS A 1 293 ? -5.872 -1.260 -7.895 1.00 90.50 293 CYS A O 1
ATOM 2336 N N . LYS A 1 294 ? -7.993 -1.957 -8.136 1.00 89.62 294 LYS A N 1
ATOM 2337 C CA . LYS A 1 294 ? -8.183 -2.337 -6.734 1.00 89.62 294 LYS A CA 1
ATOM 2338 C C . LYS A 1 294 ? -7.120 -3.325 -6.258 1.00 89.62 294 LYS A C 1
ATOM 2340 O O . LYS A 1 294 ? -6.485 -3.077 -5.239 1.00 89.62 294 LYS A O 1
ATOM 2345 N N . ALA A 1 295 ? -6.886 -4.403 -7.006 1.00 85.44 295 ALA A N 1
ATOM 2346 C CA . ALA A 1 295 ? -5.869 -5.396 -6.668 1.00 85.44 295 ALA A CA 1
ATOM 2347 C C . ALA A 1 295 ? -4.457 -4.787 -6.623 1.00 85.44 295 ALA A C 1
ATOM 2349 O O . ALA A 1 295 ? -3.674 -5.114 -5.732 1.00 85.44 295 ALA A O 1
ATOM 2350 N N . GLY A 1 296 ? -4.144 -3.873 -7.546 1.00 84.56 296 GLY A N 1
ATOM 2351 C CA . GLY A 1 296 ? -2.902 -3.106 -7.524 1.00 84.56 296 GLY A CA 1
ATOM 2352 C C . GLY A 1 296 ? -2.786 -2.223 -6.278 1.00 84.56 296 GLY A C 1
ATOM 2353 O O . GLY A 1 296 ? -1.741 -2.217 -5.632 1.00 84.56 296 GLY A O 1
ATOM 2354 N N . ILE A 1 297 ? -3.848 -1.497 -5.914 1.00 86.38 297 ILE A N 1
ATOM 2355 C CA . ILE A 1 297 ? -3.873 -0.641 -4.718 1.00 86.38 297 ILE A CA 1
ATOM 2356 C C . ILE A 1 297 ? -3.679 -1.493 -3.461 1.00 86.38 297 ILE A C 1
ATOM 2358 O O . ILE A 1 297 ? -2.852 -1.155 -2.615 1.00 86.38 297 ILE A O 1
ATOM 2362 N N . ASP A 1 298 ? -4.390 -2.616 -3.351 1.00 81.81 298 ASP A N 1
ATOM 2363 C CA . ASP A 1 298 ? -4.250 -3.541 -2.228 1.00 81.81 298 ASP A CA 1
ATOM 2364 C C . ASP A 1 298 ? -2.819 -4.097 -2.160 1.00 81.81 298 ASP A C 1
ATOM 2366 O O . ASP A 1 298 ? -2.222 -4.131 -1.083 1.00 81.81 298 ASP A O 1
ATOM 2370 N N . HIS A 1 299 ? -2.219 -4.454 -3.302 1.00 79.88 299 HIS A N 1
ATOM 2371 C CA . HIS A 1 299 ? -0.817 -4.865 -3.366 1.00 79.88 299 HIS A CA 1
ATOM 2372 C C . HIS A 1 299 ? 0.124 -3.758 -2.872 1.00 79.88 299 HIS A C 1
ATOM 2374 O O . HIS A 1 299 ? 0.967 -4.020 -2.015 1.00 79.88 299 HIS A O 1
ATOM 2380 N N . HIS A 1 300 ? -0.059 -2.524 -3.345 1.00 79.44 300 HIS A N 1
ATOM 2381 C CA . HIS A 1 300 ? 0.725 -1.361 -2.932 1.00 79.44 300 HIS A CA 1
ATOM 2382 C C . HIS A 1 300 ? 0.609 -1.083 -1.424 1.00 79.44 300 HIS A C 1
ATOM 2384 O O . HIS A 1 300 ? 1.606 -0.815 -0.753 1.00 79.44 300 HIS A O 1
ATOM 2390 N N . GLN A 1 301 ? -0.593 -1.181 -0.854 1.00 79.62 301 GLN A N 1
ATOM 2391 C CA . GLN A 1 301 ? -0.799 -1.019 0.586 1.00 79.62 301 GLN A CA 1
ATOM 2392 C C . GLN A 1 301 ? -0.160 -2.165 1.384 1.00 79.62 301 GLN A C 1
ATOM 2394 O O . GLN A 1 301 ? 0.468 -1.919 2.413 1.00 79.62 301 GLN A O 1
ATOM 2399 N N . ILE A 1 302 ? -0.251 -3.414 0.910 1.00 76.50 302 ILE A N 1
ATOM 2400 C CA . ILE A 1 302 ? 0.402 -4.565 1.551 1.00 76.50 302 ILE A CA 1
ATOM 2401 C C . ILE A 1 302 ? 1.923 -4.381 1.567 1.00 76.50 302 ILE A C 1
ATOM 2403 O O . ILE A 1 302 ? 2.539 -4.556 2.620 1.00 76.50 302 ILE A O 1
ATOM 2407 N N . THR A 1 303 ? 2.533 -4.048 0.429 1.00 73.19 303 THR A N 1
ATOM 2408 C CA . THR A 1 303 ? 3.991 -3.889 0.320 1.00 73.19 303 THR A CA 1
ATOM 2409 C C . THR A 1 303 ? 4.479 -2.697 1.138 1.00 73.19 303 THR A C 1
ATOM 2411 O O . THR A 1 303 ? 5.410 -2.850 1.923 1.00 73.19 303 THR A O 1
ATOM 2414 N N . SER A 1 304 ? 3.784 -1.557 1.076 1.00 72.44 304 SER A N 1
ATOM 2415 C CA . SER A 1 304 ? 4.100 -0.361 1.873 1.00 72.44 304 SER A CA 1
ATOM 2416 C C . SER A 1 304 ? 4.051 -0.605 3.388 1.00 72.44 304 SER A C 1
ATOM 2418 O O . SER A 1 304 ? 4.783 0.036 4.143 1.00 72.44 304 SER A O 1
ATOM 2420 N N . MET A 1 305 ? 3.195 -1.524 3.852 1.00 68.88 305 MET A N 1
ATOM 2421 C CA . MET A 1 305 ? 2.984 -1.789 5.282 1.00 68.88 305 MET A CA 1
ATOM 2422 C C . MET A 1 305 ? 3.789 -2.969 5.835 1.00 68.88 305 MET A C 1
ATOM 2424 O O . MET A 1 305 ? 4.110 -2.976 7.026 1.00 68.88 305 MET A O 1
ATOM 2428 N N . LYS A 1 306 ? 4.107 -3.973 5.006 1.00 64.81 306 LYS A N 1
ATOM 2429 C CA . LYS A 1 306 ? 4.840 -5.177 5.435 1.00 64.81 306 LYS A CA 1
ATOM 2430 C C . LYS A 1 306 ? 6.349 -4.997 5.486 1.00 64.81 306 LYS A C 1
ATOM 2432 O O . LYS A 1 306 ? 7.001 -5.804 6.144 1.00 64.81 306 LYS A O 1
ATOM 2437 N N . ASP A 1 307 ? 6.901 -4.001 4.805 1.00 58.31 307 ASP A N 1
ATOM 2438 C CA . ASP A 1 307 ? 8.340 -3.973 4.601 1.00 58.31 307 ASP A CA 1
ATOM 2439 C C . ASP A 1 307 ? 9.115 -3.605 5.879 1.00 58.31 307 ASP A C 1
ATOM 2441 O O . ASP A 1 307 ? 8.941 -2.546 6.493 1.00 58.31 307 ASP A O 1
ATOM 2445 N N . GLU A 1 308 ? 9.976 -4.526 6.308 1.00 48.59 308 GLU A N 1
ATOM 2446 C CA . GLU A 1 308 ? 10.707 -4.457 7.576 1.00 48.59 308 GLU A CA 1
ATOM 2447 C C . GLU A 1 308 ? 11.844 -3.416 7.536 1.00 48.59 308 GLU A C 1
ATOM 2449 O O . GLU A 1 308 ? 12.385 -3.057 8.581 1.00 48.59 308 GLU A O 1
ATOM 2454 N N . ALA A 1 309 ? 12.182 -2.885 6.355 1.00 50.00 309 ALA A N 1
ATOM 2455 C CA . ALA A 1 309 ? 13.316 -1.981 6.155 1.00 50.00 309 ALA A CA 1
ATOM 2456 C C . ALA A 1 309 ? 12.950 -0.522 5.816 1.00 50.00 309 ALA A C 1
ATOM 2458 O O . ALA A 1 309 ? 13.849 0.321 5.775 1.00 50.00 309 ALA A O 1
ATOM 2459 N N . PHE A 1 310 ? 11.677 -0.188 5.566 1.00 56.62 310 PHE A N 1
ATOM 2460 C CA . PHE A 1 310 ? 11.349 1.079 4.899 1.00 56.62 310 PHE A CA 1
ATOM 2461 C C . PHE A 1 310 ? 10.227 1.860 5.584 1.00 56.62 310 PHE A C 1
ATOM 2463 O O . PHE A 1 310 ? 9.050 1.544 5.471 1.00 56.62 310 PHE A O 1
ATOM 2470 N N . LEU A 1 311 ? 10.589 2.955 6.254 1.00 57.12 311 LEU A N 1
ATOM 2471 C CA . LEU A 1 311 ? 9.652 4.047 6.524 1.00 57.12 311 LEU A CA 1
ATOM 2472 C C . LEU A 1 311 ? 9.409 4.795 5.211 1.00 57.12 311 LEU A C 1
ATOM 2474 O O . LEU A 1 311 ? 10.382 5.231 4.591 1.00 57.12 311 LEU A O 1
ATOM 2478 N N . SER A 1 312 ? 8.149 4.983 4.797 1.00 63.78 312 SER A N 1
ATOM 2479 C CA . SER A 1 312 ? 7.866 5.809 3.615 1.00 63.78 312 SER A CA 1
ATOM 2480 C C . SER A 1 312 ? 8.526 7.182 3.798 1.00 63.78 312 SER A C 1
ATOM 2482 O O . SER A 1 312 ? 8.482 7.762 4.889 1.00 63.78 312 SER A O 1
ATOM 2484 N N . GLN A 1 313 ? 9.193 7.696 2.758 1.00 64.12 313 GLN A N 1
ATOM 2485 C CA . GLN A 1 313 ? 9.998 8.921 2.869 1.00 64.12 313 GLN A CA 1
ATOM 2486 C C . GLN A 1 313 ? 9.168 10.093 3.420 1.00 64.12 313 GLN A C 1
ATOM 2488 O O . GLN A 1 313 ? 9.675 10.924 4.168 1.00 64.12 313 GLN A O 1
ATOM 2493 N N . GLN A 1 314 ? 7.877 10.134 3.094 1.00 68.75 314 GLN A N 1
ATOM 2494 C CA . GLN A 1 314 ? 6.947 11.156 3.565 1.00 68.75 314 GLN A CA 1
ATOM 2495 C C . GLN A 1 314 ? 6.510 10.967 5.006 1.00 68.75 314 GLN A C 1
ATOM 2497 O O . GLN A 1 314 ? 6.535 11.941 5.753 1.00 68.75 314 GLN A O 1
ATOM 2502 N N . PHE A 1 315 ? 6.149 9.743 5.399 1.00 79.00 315 PHE A N 1
ATOM 2503 C CA . PHE A 1 315 ? 5.809 9.449 6.785 1.00 79.00 315 PHE A CA 1
ATOM 2504 C C . PHE A 1 315 ? 6.995 9.787 7.684 1.00 79.00 315 PHE A C 1
ATOM 2506 O O . PHE A 1 315 ? 6.857 10.538 8.646 1.00 79.00 315 PHE A O 1
ATOM 2513 N N . ARG A 1 316 ? 8.201 9.346 7.290 1.00 79.06 316 ARG A N 1
ATOM 2514 C CA . ARG A 1 316 ? 9.436 9.710 7.985 1.00 79.06 316 ARG A CA 1
ATOM 2515 C C . ARG A 1 316 ? 9.630 11.218 8.004 1.00 79.06 316 ARG A C 1
ATOM 2517 O O . ARG A 1 316 ? 9.875 11.748 9.070 1.00 79.06 316 ARG A O 1
ATOM 2524 N N . LYS A 1 317 ? 9.507 11.920 6.873 1.00 81.62 317 LYS A N 1
ATOM 2525 C CA . LYS A 1 317 ? 9.714 13.377 6.807 1.00 81.62 317 LYS A CA 1
ATOM 2526 C C . LYS A 1 317 ? 8.748 14.152 7.710 1.00 81.62 317 LYS A C 1
ATOM 2528 O O . LYS A 1 317 ? 9.171 15.121 8.328 1.00 81.62 317 LYS A O 1
ATOM 2533 N N . LYS A 1 318 ? 7.479 13.743 7.778 1.00 87.12 318 LYS A N 1
ATOM 2534 C CA . LYS A 1 318 ? 6.443 14.417 8.577 1.00 87.12 318 LYS A CA 1
ATOM 2535 C C . LYS A 1 318 ? 6.491 14.080 10.067 1.00 87.12 318 LYS A C 1
ATOM 2537 O O . LYS A 1 318 ? 6.040 14.900 10.851 1.00 87.12 318 LYS A O 1
ATOM 2542 N N . CYS A 1 319 ? 7.029 12.918 10.434 1.00 90.44 319 CYS A N 1
ATOM 2543 C CA . CYS A 1 319 ? 7.111 12.439 11.818 1.00 90.44 319 CYS A CA 1
ATOM 2544 C C . CYS A 1 319 ? 8.553 12.319 12.344 1.00 90.44 319 CYS A C 1
ATOM 2546 O O . CYS A 1 319 ? 8.794 11.640 13.338 1.00 90.44 319 CYS A O 1
ATOM 2548 N N . ILE A 1 320 ? 9.554 12.885 11.653 1.00 88.31 320 ILE A N 1
ATOM 2549 C CA . ILE A 1 320 ? 10.973 12.622 11.966 1.00 88.31 320 ILE A CA 1
ATOM 2550 C C . ILE A 1 320 ? 11.335 13.046 13.388 1.00 88.31 320 ILE A C 1
ATOM 2552 O O . ILE A 1 320 ? 12.145 12.383 14.033 1.00 88.31 320 ILE A O 1
ATOM 2556 N N . GLN A 1 321 ? 10.725 14.130 13.863 1.00 91.06 321 GLN A N 1
ATOM 2557 C CA . GLN A 1 321 ? 10.957 14.670 15.191 1.00 91.06 321 GLN A CA 1
ATOM 2558 C C . GLN A 1 321 ? 10.528 13.656 16.256 1.00 91.06 321 GLN A C 1
ATOM 2560 O O . GLN A 1 321 ? 11.361 13.169 17.017 1.00 91.06 321 GLN A O 1
ATOM 2565 N N . GLU A 1 322 ? 9.264 13.237 16.227 1.00 93.94 322 GLU A N 1
ATOM 2566 C CA . GLU A 1 322 ? 8.694 12.310 17.205 1.00 93.94 322 GLU A CA 1
ATOM 2567 C C . GLU A 1 322 ? 9.339 10.924 17.124 1.00 93.94 322 GLU A C 1
ATOM 2569 O O . GLU A 1 322 ? 9.521 10.248 18.137 1.00 93.94 322 GLU A O 1
ATOM 2574 N N . ILE A 1 323 ? 9.720 10.492 15.917 1.00 90.69 323 ILE A N 1
ATOM 2575 C CA . ILE A 1 323 ? 10.429 9.226 15.713 1.00 90.69 323 ILE A CA 1
ATOM 2576 C C . ILE A 1 323 ? 11.763 9.230 16.461 1.00 90.69 323 ILE A C 1
ATOM 2578 O O . ILE A 1 323 ? 12.088 8.246 17.131 1.00 90.69 323 ILE A O 1
ATOM 2582 N N . ASN A 1 324 ? 12.526 10.316 16.341 1.00 90.19 324 ASN A N 1
ATOM 2583 C CA . ASN A 1 324 ? 13.838 10.438 16.965 1.00 90.19 324 ASN A CA 1
ATOM 2584 C C . ASN A 1 324 ? 13.743 10.666 18.479 1.00 90.19 324 ASN A C 1
ATOM 2586 O O . ASN A 1 324 ? 14.613 10.202 19.206 1.00 90.19 324 ASN A O 1
ATOM 2590 N N . GLU A 1 325 ? 12.706 11.357 18.951 1.00 92.12 325 GLU A N 1
ATOM 2591 C CA . GLU A 1 325 ? 12.526 11.668 20.372 1.00 92.12 325 GLU A CA 1
ATOM 2592 C C . GLU A 1 325 ? 11.936 10.489 21.160 1.00 92.12 325 GLU A C 1
ATOM 2594 O O . GLU A 1 325 ? 12.369 10.214 22.279 1.00 92.12 325 GLU A O 1
ATOM 2599 N N . HIS A 1 326 ? 10.975 9.759 20.583 1.00 92.81 326 HIS A N 1
ATOM 2600 C CA . HIS A 1 326 ? 10.154 8.809 21.342 1.00 92.81 326 HIS A CA 1
ATOM 2601 C C . HIS A 1 326 ? 10.168 7.366 20.824 1.00 92.81 326 HIS A C 1
ATOM 2603 O O . HIS A 1 326 ? 9.823 6.451 21.572 1.00 92.81 326 HIS A O 1
ATOM 2609 N N . CYS A 1 327 ? 10.564 7.126 19.571 1.00 90.25 327 CYS A N 1
ATOM 2610 C CA . CYS A 1 327 ? 10.509 5.798 18.945 1.00 90.25 327 CYS A CA 1
ATOM 2611 C C . CYS A 1 327 ? 11.891 5.250 18.556 1.00 90.25 327 CYS A C 1
ATOM 2613 O O . CYS A 1 327 ? 12.020 4.475 17.600 1.00 90.25 327 CYS A O 1
ATOM 2615 N N . VAL A 1 328 ? 12.923 5.618 19.321 1.00 86.94 328 VAL A N 1
ATOM 2616 C CA . VAL A 1 328 ? 14.312 5.183 19.115 1.00 86.94 328 VAL A CA 1
ATOM 2617 C C . VAL A 1 328 ? 14.414 3.653 19.117 1.00 86.94 328 VAL A C 1
ATOM 2619 O O . VAL A 1 328 ? 13.814 2.960 19.936 1.00 86.94 328 VAL A O 1
ATOM 2622 N N . GLY A 1 329 ? 15.172 3.101 18.166 1.00 79.50 329 GLY A N 1
ATOM 2623 C CA . GLY A 1 329 ? 15.416 1.657 18.054 1.00 79.50 329 GLY A CA 1
ATOM 2624 C C . GLY A 1 329 ? 14.354 0.871 17.273 1.00 79.50 329 GLY A C 1
ATOM 2625 O O . GLY A 1 329 ? 14.570 -0.304 16.965 1.00 79.50 329 GLY A O 1
ATOM 2626 N N . ARG A 1 330 ? 13.235 1.492 16.873 1.00 80.62 330 ARG A N 1
ATOM 2627 C CA . ARG A 1 330 ? 12.260 0.866 15.965 1.00 80.62 330 ARG A CA 1
ATOM 2628 C C . ARG A 1 330 ? 12.791 0.887 14.525 1.00 80.62 330 ARG A C 1
ATOM 2630 O O . ARG A 1 330 ? 13.010 1.948 13.950 1.00 80.62 330 ARG A O 1
ATOM 2637 N N . LYS A 1 331 ? 12.990 -0.300 13.941 1.00 69.44 331 LYS A N 1
ATOM 2638 C CA . LYS A 1 331 ? 13.564 -0.469 12.589 1.00 69.44 331 LYS A CA 1
ATOM 2639 C C . LYS A 1 331 ? 12.519 -0.542 11.468 1.00 69.44 331 LYS A C 1
ATOM 2641 O O . LYS A 1 331 ? 12.834 -0.208 10.334 1.00 69.44 331 LYS A O 1
ATOM 2646 N N . THR A 1 332 ? 11.289 -0.951 11.783 1.00 74.06 332 THR A N 1
ATOM 2647 C CA . THR A 1 332 ? 10.229 -1.213 10.794 1.00 74.06 332 THR A CA 1
ATOM 2648 C C . THR A 1 332 ? 9.184 -0.092 10.774 1.00 74.06 332 THR A C 1
ATOM 2650 O O . THR A 1 332 ? 8.895 0.499 11.821 1.00 74.06 332 THR A O 1
ATOM 2653 N N . LYS A 1 333 ? 8.546 0.167 9.619 1.00 77.12 333 LYS A N 1
ATOM 2654 C CA . LYS A 1 333 ? 7.420 1.123 9.521 1.00 77.12 333 LYS A CA 1
ATOM 2655 C C . LYS A 1 333 ? 6.300 0.752 10.487 1.00 77.12 333 LYS A C 1
ATOM 2657 O O . LYS A 1 333 ? 5.860 1.593 11.262 1.00 77.12 333 LYS A O 1
ATOM 2662 N N . ALA A 1 334 ? 5.897 -0.519 10.503 1.00 78.62 334 ALA A N 1
ATOM 2663 C CA . ALA A 1 334 ? 4.862 -1.020 11.404 1.00 78.62 334 ALA A CA 1
ATOM 2664 C C . ALA A 1 334 ? 5.206 -0.788 12.887 1.00 78.62 334 ALA A C 1
ATOM 2666 O O . ALA A 1 334 ? 4.338 -0.394 13.665 1.00 78.62 334 ALA A O 1
ATOM 2667 N N . GLY A 1 335 ? 6.473 -0.978 13.277 1.00 81.69 335 GLY A N 1
ATOM 2668 C CA . GLY A 1 335 ? 6.942 -0.737 14.642 1.00 81.69 335 GLY A CA 1
ATOM 2669 C C . GLY A 1 335 ? 6.924 0.741 15.028 1.00 81.69 335 GLY A C 1
ATOM 2670 O O . GLY A 1 335 ? 6.548 1.073 16.150 1.00 81.69 335 GLY A O 1
ATOM 2671 N N . VAL A 1 336 ? 7.280 1.630 14.098 1.00 86.69 336 VAL A N 1
ATOM 2672 C CA . VAL A 1 336 ? 7.201 3.082 14.310 1.00 86.69 336 VAL A CA 1
ATOM 2673 C C . VAL A 1 336 ? 5.751 3.561 14.359 1.00 86.69 336 VAL A C 1
ATOM 2675 O O . VAL A 1 336 ? 5.393 4.279 15.284 1.00 86.69 336 VAL A O 1
ATOM 2678 N N . VAL A 1 337 ? 4.899 3.132 13.421 1.00 88.06 337 VAL A N 1
ATOM 2679 C CA . VAL A 1 337 ? 3.462 3.464 13.419 1.00 88.06 337 VAL A CA 1
ATOM 2680 C C . VAL A 1 337 ? 2.808 2.989 14.714 1.00 88.06 337 VAL A C 1
ATOM 2682 O O . VAL A 1 337 ? 2.013 3.723 15.284 1.00 88.06 337 VAL A O 1
ATOM 2685 N N . GLN A 1 338 ? 3.152 1.795 15.213 1.00 87.12 338 GLN A N 1
ATOM 2686 C CA . GLN A 1 338 ? 2.644 1.323 16.501 1.00 87.12 338 GLN A CA 1
ATOM 2687 C C . GLN A 1 338 ? 3.115 2.206 17.663 1.00 87.12 338 GLN A C 1
ATOM 2689 O O . GLN A 1 338 ? 2.293 2.637 18.459 1.00 87.12 338 GLN A O 1
ATOM 2694 N N . CYS A 1 339 ? 4.410 2.522 17.727 1.00 90.88 339 CYS A N 1
ATOM 2695 C CA . CYS A 1 339 ? 4.959 3.393 18.766 1.00 90.88 339 CYS A CA 1
ATOM 2696 C C . CYS A 1 339 ? 4.284 4.775 18.785 1.00 90.88 339 CYS A C 1
ATOM 2698 O O . CYS A 1 339 ? 3.856 5.246 19.838 1.00 90.88 339 CYS A O 1
ATOM 2700 N N . LEU A 1 340 ? 4.132 5.397 17.612 1.00 92.75 340 LEU A N 1
ATOM 2701 C CA . LEU A 1 340 ? 3.446 6.678 17.467 1.00 92.75 340 LEU A CA 1
ATOM 2702 C C . LEU A 1 340 ? 1.948 6.568 17.784 1.00 92.75 340 LEU A C 1
ATOM 2704 O O . LEU A 1 340 ? 1.390 7.493 18.362 1.00 92.75 340 LEU A O 1
ATOM 2708 N N . ALA A 1 341 ? 1.290 5.446 17.482 1.00 91.00 341 ALA A N 1
ATOM 2709 C CA . ALA A 1 341 ? -0.098 5.214 17.887 1.00 91.00 341 ALA A CA 1
ATOM 2710 C C . ALA A 1 341 ? -0.247 5.134 19.411 1.00 91.00 341 ALA A C 1
ATOM 2712 O O . ALA A 1 341 ? -1.179 5.712 19.965 1.00 91.00 341 ALA A O 1
ATOM 2713 N N . ASP A 1 342 ? 0.689 4.473 20.094 1.00 88.12 342 ASP A N 1
ATOM 2714 C CA . ASP A 1 342 ? 0.692 4.367 21.554 1.00 88.12 342 ASP A CA 1
ATOM 2715 C C . ASP A 1 342 ? 0.975 5.734 22.213 1.00 88.12 342 ASP A C 1
ATOM 2717 O O . ASP A 1 342 ? 0.376 6.066 23.237 1.00 88.12 342 ASP A O 1
ATOM 2721 N N . LEU A 1 343 ? 1.844 6.559 21.612 1.00 91.00 343 LEU A N 1
ATOM 2722 C CA . LEU A 1 343 ? 2.054 7.962 22.004 1.00 91.00 343 LEU A CA 1
ATOM 2723 C C . LEU A 1 343 ? 0.788 8.799 21.789 1.00 91.00 343 LEU A C 1
ATOM 2725 O O . LEU A 1 343 ? 0.345 9.491 22.699 1.00 91.00 343 LEU A O 1
ATOM 2729 N N . MET A 1 344 ? 0.150 8.673 20.624 1.00 90.56 344 MET A N 1
ATOM 2730 C CA . MET A 1 344 ? -1.087 9.386 20.300 1.00 90.56 344 MET A CA 1
ATOM 2731 C C . MET A 1 344 ? -2.219 9.023 21.264 1.00 90.56 344 MET A C 1
ATOM 2733 O O . MET A 1 344 ? -3.007 9.878 21.658 1.00 90.56 344 MET A O 1
ATOM 2737 N N . LEU A 1 345 ? -2.286 7.754 21.663 1.00 85.75 345 LEU A N 1
ATOM 2738 C CA . LEU A 1 345 ? -3.221 7.261 22.661 1.00 85.75 345 LEU A CA 1
ATOM 2739 C C . LEU A 1 345 ? -2.957 7.881 24.040 1.00 85.75 345 LEU A C 1
ATOM 2741 O O . LEU A 1 345 ? -3.900 8.283 24.720 1.00 85.75 345 LEU A O 1
ATOM 2745 N N . ARG A 1 346 ? -1.686 7.981 24.453 1.00 84.25 346 ARG A N 1
ATOM 2746 C CA . ARG A 1 346 ? -1.301 8.644 25.708 1.00 84.25 346 ARG A CA 1
ATOM 2747 C C . ARG A 1 346 ? -1.624 10.129 25.696 1.00 84.25 346 ARG A C 1
ATOM 2749 O O . ARG A 1 346 ? -2.166 10.602 26.685 1.00 84.25 346 ARG A O 1
ATOM 2756 N N . ASP A 1 347 ? -1.372 10.822 24.592 1.00 87.38 347 ASP A N 1
ATOM 2757 C CA . ASP A 1 347 ? -1.713 12.238 24.439 1.00 87.38 347 ASP A CA 1
ATOM 2758 C C . ASP A 1 347 ? -3.196 12.502 24.715 1.00 87.38 347 ASP A C 1
ATOM 2760 O O . ASP A 1 347 ? -3.537 13.401 25.480 1.00 87.38 347 ASP A O 1
ATOM 2764 N N . VAL A 1 348 ? -4.087 11.660 24.180 1.00 82.12 348 VAL A N 1
ATOM 2765 C CA . VAL A 1 348 ? -5.531 11.788 24.431 1.00 82.12 348 VAL A CA 1
ATOM 2766 C C . VAL A 1 348 ? -5.895 11.432 25.876 1.00 82.12 348 VAL A C 1
ATOM 2768 O O . VAL A 1 348 ? -6.636 12.177 26.514 1.00 82.12 348 VAL A O 1
ATOM 2771 N N . LEU A 1 349 ? -5.365 10.328 26.413 1.00 78.81 349 LEU A N 1
ATOM 2772 C CA . LEU A 1 349 ? -5.711 9.850 27.760 1.00 78.81 349 LEU A CA 1
ATOM 2773 C C . LEU A 1 349 ? -5.154 10.736 28.885 1.00 78.81 349 LEU A C 1
ATOM 2775 O O . LEU A 1 349 ? -5.813 10.947 29.900 1.00 78.81 349 LEU A O 1
ATOM 2779 N N . LYS A 1 350 ? -3.932 11.246 28.722 1.00 80.44 350 LYS A N 1
ATOM 2780 C CA . LYS A 1 350 ? -3.226 12.066 29.717 1.00 80.44 350 LYS A CA 1
ATOM 2781 C C . LYS A 1 350 ? -3.314 13.566 29.443 1.00 80.44 350 LYS A C 1
ATOM 2783 O O . LYS A 1 350 ? -2.799 14.346 30.238 1.00 80.44 350 LYS A O 1
ATOM 2788 N N . LYS A 1 351 ? -3.974 13.976 28.353 1.00 79.88 351 LYS A N 1
ATOM 2789 C CA . LYS A 1 351 ? -4.031 15.373 27.884 1.00 79.88 351 LYS A CA 1
ATOM 2790 C C . LYS A 1 351 ? -2.627 15.949 27.626 1.00 79.88 351 LYS A C 1
ATOM 2792 O O . LYS A 1 351 ? -2.366 17.121 27.890 1.00 79.88 351 LYS A O 1
ATOM 2797 N N . GLU A 1 352 ? -1.732 15.105 27.115 1.00 85.06 352 GLU A N 1
ATOM 2798 C CA . GLU A 1 352 ? -0.381 15.462 26.665 1.00 85.06 352 GLU A CA 1
ATOM 2799 C C . GLU A 1 352 ? -0.403 15.827 25.166 1.00 85.06 352 GLU A C 1
ATOM 2801 O O . GLU A 1 352 ? -1.376 15.559 24.462 1.00 85.06 352 GLU A O 1
ATOM 2806 N N . ASN A 1 353 ? 0.655 16.471 24.667 1.00 88.00 353 ASN A N 1
ATOM 2807 C CA . ASN A 1 353 ? 0.789 16.841 23.253 1.00 88.00 353 ASN A CA 1
ATOM 2808 C C . ASN A 1 353 ? 2.193 16.507 22.724 1.00 88.00 353 ASN A C 1
ATOM 2810 O O . ASN A 1 353 ? 2.909 17.385 22.251 1.00 88.00 353 ASN A O 1
ATOM 2814 N N . GLN A 1 354 ? 2.594 15.240 22.821 1.00 89.88 354 GLN A N 1
ATOM 2815 C CA . GLN A 1 354 ? 3.907 14.754 22.375 1.00 89.88 354 GLN A CA 1
ATOM 2816 C C . GLN A 1 354 ? 4.034 14.687 20.848 1.00 89.88 354 GLN A C 1
ATOM 2818 O O . GLN A 1 354 ? 5.135 14.782 20.320 1.00 89.88 354 GLN A O 1
ATOM 2823 N N . ILE A 1 355 ? 2.920 14.542 20.122 1.00 93.06 355 ILE A N 1
ATOM 2824 C CA . ILE A 1 355 ? 2.922 14.483 18.652 1.00 93.06 355 ILE A CA 1
ATOM 2825 C C . ILE A 1 355 ? 2.444 15.803 18.031 1.00 93.06 355 ILE A C 1
ATOM 2827 O O . ILE A 1 355 ? 1.404 16.353 18.412 1.00 93.06 355 ILE A O 1
ATOM 2831 N N . THR A 1 356 ? 3.155 16.298 17.020 1.00 92.94 356 THR A N 1
ATOM 2832 C CA . THR A 1 356 ? 2.736 17.467 16.232 1.00 92.94 356 THR A CA 1
ATOM 2833 C C . THR A 1 356 ? 1.466 17.185 15.426 1.00 92.94 356 THR A C 1
ATOM 2835 O O . THR A 1 356 ? 1.183 16.049 15.046 1.00 92.94 356 THR A O 1
ATOM 2838 N N . GLU A 1 357 ? 0.681 18.217 15.105 1.00 89.94 357 GLU A N 1
ATOM 2839 C CA . GLU A 1 357 ? -0.534 18.054 14.287 1.00 89.94 357 GLU A CA 1
ATOM 2840 C C . GLU A 1 357 ? -0.229 17.455 12.901 1.00 89.94 357 GLU A C 1
ATOM 2842 O O . GLU A 1 357 ? -0.954 16.578 12.428 1.00 89.94 357 GLU A O 1
ATOM 2847 N N . VAL A 1 358 ? 0.901 17.847 12.299 1.00 90.88 358 VAL A N 1
ATOM 2848 C CA . VAL A 1 358 ? 1.367 17.333 11.001 1.00 90.88 358 VAL A CA 1
ATOM 2849 C C . VAL A 1 358 ? 1.650 15.832 11.067 1.00 90.88 358 VAL A C 1
ATOM 2851 O O . VAL A 1 358 ? 1.195 15.088 10.193 1.00 90.88 358 VAL A O 1
ATOM 2854 N N . CYS A 1 359 ? 2.369 15.371 12.097 1.00 92.88 359 CYS A N 1
ATOM 2855 C CA . CYS A 1 359 ? 2.617 13.945 12.271 1.00 92.88 359 CYS A CA 1
ATOM 2856 C C . CYS A 1 359 ? 1.335 13.191 12.652 1.00 92.88 359 CYS A C 1
ATOM 2858 O O . CYS A 1 359 ? 1.096 12.105 12.127 1.00 92.88 359 CYS A O 1
ATOM 2860 N N . ARG A 1 360 ? 0.458 13.765 13.491 1.00 91.31 360 ARG A N 1
ATOM 2861 C CA . ARG A 1 360 ? -0.833 13.146 13.841 1.00 91.31 360 ARG A CA 1
ATOM 2862 C C . ARG A 1 360 ? -1.683 12.885 12.609 1.00 91.31 360 ARG A C 1
ATOM 2864 O O . ARG A 1 360 ? -2.197 11.783 12.466 1.00 91.31 360 ARG A O 1
ATOM 2871 N N . ASP A 1 361 ? -1.851 13.864 11.728 1.00 87.88 361 ASP A N 1
ATOM 2872 C CA . ASP A 1 361 ? -2.679 13.687 10.533 1.00 87.88 361 ASP A CA 1
ATOM 2873 C C . ASP A 1 361 ? -2.081 12.662 9.557 1.00 87.88 361 ASP A C 1
ATOM 2875 O O . ASP A 1 361 ? -2.814 11.888 8.935 1.00 87.88 361 ASP A O 1
ATOM 2879 N N . GLU A 1 362 ? -0.753 12.589 9.468 1.00 87.44 362 GLU A N 1
ATOM 2880 C CA . GLU A 1 362 ? -0.072 11.547 8.703 1.00 87.44 362 GLU A CA 1
ATOM 2881 C C . GLU A 1 362 ? -0.258 10.153 9.328 1.00 87.44 362 GLU A C 1
ATOM 2883 O O . GLU A 1 362 ? -0.587 9.192 8.632 1.00 87.44 362 GLU A O 1
ATOM 2888 N N . LEU A 1 363 ? -0.114 10.047 10.648 1.00 90.88 363 LEU A N 1
ATOM 2889 C CA . LEU A 1 363 ? -0.306 8.816 11.403 1.00 90.88 363 LEU A CA 1
ATOM 2890 C C . LEU A 1 363 ? -1.742 8.297 11.304 1.00 90.88 363 LEU A C 1
ATOM 2892 O O . LEU A 1 363 ? -1.940 7.093 11.161 1.00 90.88 363 LEU A O 1
ATOM 2896 N N . LYS A 1 364 ? -2.743 9.182 11.324 1.00 88.62 364 LYS A N 1
ATOM 2897 C CA . LYS A 1 364 ? -4.154 8.802 11.145 1.00 88.62 364 LYS A CA 1
ATOM 2898 C C . LYS A 1 364 ? -4.382 8.078 9.832 1.00 88.62 364 LYS A C 1
ATOM 2900 O O . LYS A 1 364 ? -5.057 7.056 9.799 1.00 88.62 364 LYS A O 1
ATOM 2905 N N . PHE A 1 365 ? -3.786 8.580 8.754 1.00 85.25 365 PHE A N 1
ATOM 2906 C CA . PHE A 1 365 ? -3.889 7.939 7.451 1.00 85.25 365 PHE A CA 1
ATOM 2907 C C . PHE A 1 365 ? -3.313 6.514 7.476 1.00 85.25 365 PHE A C 1
ATOM 2909 O O . PHE A 1 365 ? -3.969 5.582 7.018 1.00 85.25 365 PHE A O 1
ATOM 2916 N N . GLU A 1 366 ? -2.138 6.324 8.080 1.00 86.19 366 GLU A N 1
ATOM 2917 C CA . GLU A 1 366 ? -1.518 5.000 8.244 1.00 86.19 366 GLU A CA 1
ATOM 2918 C C . GLU A 1 366 ? -2.358 4.064 9.138 1.00 86.19 366 GLU A C 1
ATOM 2920 O O . GLU A 1 366 ? -2.518 2.876 8.844 1.00 86.19 366 GLU A O 1
ATOM 2925 N N . LEU A 1 367 ? -2.948 4.586 10.218 1.00 89.62 367 LEU A N 1
ATOM 2926 C CA . LEU A 1 367 ? -3.792 3.813 11.134 1.00 89.62 367 LEU A CA 1
ATOM 2927 C C . LEU A 1 367 ? -5.144 3.428 10.535 1.00 89.62 367 LEU A C 1
ATOM 2929 O O . LEU A 1 367 ? -5.632 2.331 10.829 1.00 89.62 367 LEU A O 1
ATOM 2933 N N . LEU A 1 368 ? -5.721 4.295 9.702 1.00 88.69 368 LEU A N 1
ATOM 2934 C CA . LEU A 1 368 ? -6.966 4.040 8.987 1.00 88.69 368 LEU A CA 1
ATOM 2935 C C . LEU A 1 368 ? -6.783 2.937 7.938 1.00 88.69 368 LEU A C 1
ATOM 2937 O O . LEU A 1 368 ? -7.626 2.054 7.814 1.00 88.69 368 LEU A O 1
ATOM 2941 N N . GLN A 1 369 ? -5.647 2.919 7.235 1.00 85.94 369 GLN A N 1
ATOM 2942 C CA . GLN A 1 369 ? -5.323 1.791 6.360 1.00 85.94 369 GLN A CA 1
ATOM 2943 C C . GLN A 1 369 ? -5.196 0.496 7.162 1.00 85.94 369 GLN A C 1
ATOM 2945 O O . GLN A 1 369 ? -5.835 -0.498 6.835 1.00 85.94 369 GLN A O 1
ATOM 2950 N N . ARG A 1 370 ? -4.457 0.506 8.280 1.00 88.00 370 ARG A N 1
ATOM 2951 C CA . ARG A 1 370 ? -4.348 -0.673 9.159 1.00 88.00 370 ARG A CA 1
ATOM 2952 C C . ARG A 1 370 ? -5.687 -1.142 9.740 1.00 88.00 370 ARG A C 1
ATOM 2954 O O . ARG A 1 370 ? -5.731 -2.249 10.268 1.00 88.00 370 ARG A O 1
ATOM 2961 N N . SER A 1 371 ? -6.739 -0.313 9.803 1.00 90.38 371 SER A N 1
ATOM 2962 C CA . SER A 1 371 ? -8.055 -0.722 10.361 1.00 90.38 371 SER A CA 1
ATOM 2963 C C . SER A 1 371 ? -8.970 -1.270 9.292 1.00 90.38 371 SER A C 1
ATOM 2965 O O . SER A 1 371 ? -9.988 -1.873 9.614 1.00 90.38 371 SER A O 1
ATOM 2967 N N . GLU A 1 372 ? -8.609 -1.082 8.033 1.00 90.38 372 GLU A N 1
ATOM 2968 C CA . GLU A 1 372 ? -9.385 -1.566 6.916 1.00 90.38 372 GLU A CA 1
ATOM 2969 C C . GLU A 1 372 ? -9.172 -3.062 6.666 1.00 90.38 372 GLU A C 1
ATOM 2971 O O . GLU A 1 372 ? -10.121 -3.792 6.400 1.00 90.38 372 GLU A O 1
ATOM 2976 N N . SER A 1 373 ? -7.935 -3.550 6.715 1.00 89.69 373 SER A N 1
ATOM 2977 C CA . SER A 1 373 ? -7.660 -4.969 6.497 1.00 89.69 373 SER A CA 1
ATOM 2978 C C . SER A 1 373 ? -6.620 -5.473 7.471 1.00 89.69 373 SER A C 1
ATOM 2980 O O . SER A 1 373 ? -5.597 -4.831 7.711 1.00 89.69 373 SER A O 1
ATOM 2982 N N . ILE A 1 374 ? -6.862 -6.681 7.976 1.00 89.06 374 ILE A N 1
ATOM 2983 C CA . ILE A 1 374 ? -5.904 -7.397 8.811 1.00 89.06 374 ILE A CA 1
ATOM 2984 C C . ILE A 1 374 ? -4.592 -7.671 8.062 1.00 89.06 374 ILE A C 1
ATOM 2986 O O . ILE A 1 374 ? -3.540 -7.737 8.688 1.00 89.06 374 ILE A O 1
ATOM 2990 N N . ASP A 1 375 ? -4.617 -7.743 6.727 1.00 85.31 375 ASP A N 1
ATOM 2991 C CA . ASP A 1 375 ? -3.425 -7.990 5.904 1.00 85.31 375 ASP A CA 1
ATOM 2992 C C . ASP A 1 375 ? -2.380 -6.869 5.984 1.00 85.31 375 ASP A C 1
ATOM 2994 O O . ASP A 1 375 ? -1.193 -7.110 5.734 1.00 85.31 375 ASP A O 1
ATOM 2998 N N . PHE A 1 376 ? -2.812 -5.661 6.359 1.00 84.50 376 PHE A N 1
ATOM 2999 C CA . PHE A 1 376 ? -1.949 -4.500 6.574 1.00 84.50 376 PHE A CA 1
ATOM 3000 C C . PHE A 1 376 ? -1.341 -4.465 7.986 1.00 84.50 376 PHE A C 1
ATOM 3002 O O . PHE A 1 376 ? -0.461 -3.651 8.261 1.00 84.50 376 PHE A O 1
ATOM 3009 N N . ASP A 1 377 ? -1.766 -5.361 8.882 1.00 83.75 377 ASP A N 1
ATOM 3010 C CA . ASP A 1 377 ? -1.189 -5.551 10.209 1.00 83.75 377 ASP A CA 1
ATOM 3011 C C . ASP A 1 377 ? -0.605 -6.962 10.335 1.00 83.75 377 ASP A C 1
ATOM 3013 O O . ASP A 1 377 ? -1.229 -7.896 10.836 1.00 83.75 377 ASP A O 1
ATOM 3017 N N . SER A 1 378 ? 0.643 -7.117 9.888 1.00 82.69 378 SER A N 1
ATOM 3018 C CA . SER A 1 378 ? 1.366 -8.396 9.922 1.00 82.69 378 SER A CA 1
ATOM 3019 C C . SER A 1 378 ? 1.408 -9.027 11.322 1.00 82.69 378 SER A C 1
ATOM 3021 O O . SER A 1 378 ? 1.363 -10.250 11.447 1.00 82.69 378 SER A O 1
ATOM 3023 N N . SER A 1 379 ? 1.467 -8.216 12.384 1.00 84.50 379 SER A N 1
ATOM 3024 C CA . SER A 1 379 ? 1.516 -8.701 13.769 1.00 84.50 379 SER A CA 1
ATOM 3025 C C . SER A 1 379 ? 0.179 -9.314 14.185 1.00 84.50 379 SER A C 1
ATOM 3027 O O . SER A 1 379 ? 0.138 -10.453 14.657 1.00 84.50 379 SER A O 1
ATOM 3029 N N . LEU A 1 380 ? -0.921 -8.599 13.937 1.00 88.69 380 LEU A N 1
ATOM 3030 C CA . LEU A 1 380 ? -2.274 -9.073 14.220 1.00 88.69 380 LEU A CA 1
ATOM 3031 C C . LEU A 1 380 ? -2.657 -10.260 13.324 1.00 88.69 380 LEU A C 1
ATOM 3033 O O . LEU A 1 380 ? -3.162 -11.263 13.822 1.00 88.69 380 LEU A O 1
ATOM 3037 N N . ALA A 1 381 ? -2.342 -10.204 12.027 1.00 89.69 381 ALA A N 1
ATOM 3038 C CA . ALA A 1 381 ? -2.590 -11.293 11.083 1.00 89.69 381 ALA A CA 1
ATOM 3039 C C . ALA A 1 381 ? -1.863 -12.587 11.471 1.00 89.69 381 ALA A C 1
ATOM 3041 O O . ALA A 1 381 ? -2.426 -13.675 11.351 1.00 89.69 381 ALA A O 1
ATOM 3042 N N . LYS A 1 382 ? -0.614 -12.490 11.951 1.00 89.94 382 LYS A N 1
ATOM 3043 C CA . LYS A 1 382 ? 0.139 -13.647 12.461 1.00 89.94 382 LYS A CA 1
ATOM 3044 C C . LYS A 1 382 ? -0.518 -14.223 13.716 1.00 89.94 382 LYS A C 1
ATOM 3046 O O . LYS A 1 382 ? -0.700 -15.436 13.773 1.00 89.94 382 LYS A O 1
ATOM 3051 N N . ALA A 1 383 ? -0.900 -13.375 14.673 1.00 90.56 383 ALA A N 1
ATOM 3052 C CA . ALA A 1 383 ? -1.526 -13.805 15.924 1.00 90.56 383 ALA A CA 1
ATOM 3053 C C . ALA A 1 383 ? -2.907 -14.451 15.712 1.00 90.56 383 ALA A C 1
ATOM 3055 O O . ALA A 1 383 ? -3.218 -15.447 16.353 1.00 90.56 383 ALA A O 1
ATOM 3056 N N . CYS A 1 384 ? -3.707 -13.927 14.780 1.00 94.31 384 CYS A N 1
ATOM 3057 C CA . CYS A 1 384 ? -5.076 -14.379 14.517 1.00 94.31 384 CYS A CA 1
ATOM 3058 C C . CYS A 1 384 ? -5.201 -15.394 13.372 1.00 94.31 384 CYS A C 1
ATOM 3060 O O . CYS A 1 384 ? -6.313 -15.738 12.981 1.00 94.31 384 CYS A O 1
ATOM 3062 N N . ARG A 1 385 ? -4.093 -15.887 12.801 1.00 94.06 385 ARG A N 1
ATOM 3063 C CA . ARG A 1 385 ? -4.117 -16.702 11.570 1.00 94.06 385 ARG A CA 1
ATOM 3064 C C . ARG A 1 385 ? -5.048 -17.916 11.662 1.00 94.06 385 ARG A C 1
ATOM 3066 O O . ARG A 1 385 ? -5.820 -18.163 10.740 1.00 94.06 385 ARG A O 1
ATOM 3073 N N . GLN A 1 386 ? -4.958 -18.671 12.755 1.00 94.06 386 GLN A N 1
ATOM 3074 C CA . GLN A 1 386 ? -5.777 -19.870 12.966 1.00 94.06 386 GLN A CA 1
ATOM 3075 C C . GLN A 1 386 ? -7.242 -19.506 13.235 1.00 94.06 386 GLN A C 1
ATOM 3077 O O . GLN A 1 386 ? -8.151 -20.153 12.719 1.00 94.06 386 GLN A O 1
ATOM 3082 N N . ASP A 1 387 ? -7.471 -18.427 13.981 1.00 95.06 387 ASP A N 1
ATOM 3083 C CA . ASP A 1 387 ? -8.808 -17.939 14.320 1.00 95.06 387 ASP A CA 1
ATOM 3084 C C . ASP A 1 387 ? -9.569 -17.451 13.080 1.00 95.06 387 ASP A C 1
ATOM 3086 O O . ASP A 1 387 ? -10.753 -17.746 12.922 1.00 95.06 387 ASP A O 1
ATOM 3090 N N . ILE A 1 388 ? -8.878 -16.790 12.144 1.00 94.75 388 ILE A N 1
ATOM 3091 C CA . ILE A 1 388 ? -9.452 -16.369 10.859 1.00 94.75 388 ILE A CA 1
ATOM 3092 C C . ILE A 1 388 ? -9.927 -17.584 10.061 1.00 94.75 388 ILE A C 1
ATOM 3094 O O . ILE A 1 388 ? -11.053 -17.590 9.570 1.00 94.75 388 ILE A O 1
ATOM 3098 N N . GLN A 1 389 ? -9.102 -18.630 9.958 1.00 93.88 389 GLN A N 1
ATOM 3099 C CA . GLN A 1 389 ? -9.473 -19.853 9.238 1.00 93.88 389 GLN A CA 1
ATOM 3100 C C . GLN A 1 389 ? -10.662 -20.562 9.894 1.00 93.88 389 GLN A C 1
ATOM 3102 O O . GLN A 1 389 ? -11.527 -21.090 9.197 1.00 93.88 389 GLN A O 1
ATOM 3107 N N . ARG A 1 390 ? -10.717 -20.552 11.230 1.00 94.69 390 ARG A N 1
ATOM 3108 C CA . ARG A 1 390 ? -11.745 -21.250 12.002 1.00 94.69 390 ARG A CA 1
ATOM 3109 C C . ARG A 1 390 ? -13.091 -20.529 12.014 1.00 94.69 390 ARG A C 1
ATOM 3111 O O . ARG A 1 390 ? -14.121 -21.192 11.937 1.00 94.69 390 ARG A O 1
ATOM 3118 N N . PHE A 1 391 ? -13.092 -19.203 12.142 1.00 94.25 391 PHE A N 1
ATOM 3119 C CA . PHE A 1 391 ? -14.311 -18.426 12.399 1.00 94.25 391 PHE A CA 1
ATOM 3120 C C . PHE A 1 391 ? -14.694 -17.467 11.266 1.00 94.25 391 PHE A C 1
ATOM 3122 O O . PHE A 1 391 ? -15.867 -17.121 11.145 1.00 94.25 391 PHE A O 1
ATOM 3129 N N . CYS A 1 392 ? -13.741 -17.047 10.429 1.00 94.56 392 CYS A N 1
ATOM 3130 C CA . CYS A 1 392 ? -13.919 -15.944 9.477 1.00 94.56 392 CYS A CA 1
ATOM 3131 C C . CYS A 1 392 ? -13.581 -16.306 8.021 1.00 94.56 392 CYS A C 1
ATOM 3133 O O . CYS A 1 392 ? -13.461 -15.413 7.187 1.00 94.56 392 CYS A O 1
ATOM 3135 N N . SER A 1 393 ? -13.471 -17.594 7.683 1.00 90.00 393 SER A N 1
ATOM 3136 C CA . SER A 1 393 ? -13.082 -18.069 6.344 1.00 90.00 393 SER A CA 1
ATOM 3137 C C . SER A 1 393 ? -14.041 -17.662 5.219 1.00 90.00 393 SER A C 1
ATOM 3139 O O . SER A 1 393 ? -13.619 -17.539 4.074 1.00 90.00 393 SER A O 1
ATOM 3141 N N . ALA A 1 394 ? -15.315 -17.410 5.535 1.00 90.19 394 ALA A N 1
ATOM 3142 C CA . ALA A 1 394 ? -16.318 -16.944 4.575 1.00 90.19 394 ALA A CA 1
ATOM 3143 C C . ALA A 1 394 ? -16.243 -15.432 4.273 1.00 90.19 394 ALA A C 1
ATOM 3145 O O . ALA A 1 394 ? -16.991 -14.939 3.430 1.00 90.19 394 ALA A O 1
ATOM 3146 N N . ARG A 1 395 ? -15.394 -14.672 4.979 1.00 88.50 395 ARG A N 1
ATOM 3147 C CA . ARG A 1 395 ? -15.260 -13.217 4.816 1.00 88.50 395 ARG A CA 1
ATOM 3148 C C . ARG A 1 395 ? -14.098 -12.889 3.887 1.00 88.50 395 ARG A C 1
ATOM 3150 O O . ARG A 1 395 ? -13.021 -13.465 3.999 1.00 88.50 395 ARG A O 1
ATOM 3157 N N . THR A 1 396 ? -14.302 -11.921 2.999 1.00 81.12 396 THR A N 1
ATOM 3158 C CA . THR A 1 396 ? -13.233 -11.393 2.145 1.00 81.12 396 THR A CA 1
ATOM 3159 C C . THR A 1 396 ? -12.377 -10.382 2.914 1.00 81.12 396 THR A C 1
ATOM 3161 O O . THR A 1 396 ? -12.940 -9.580 3.663 1.00 81.12 396 THR A O 1
ATOM 3164 N N . PRO A 1 397 ? -11.046 -10.359 2.722 1.00 75.62 397 PRO A N 1
ATOM 3165 C CA . PRO A 1 397 ? -10.203 -9.279 3.229 1.00 75.62 397 PRO A CA 1
ATOM 3166 C C . PRO A 1 397 ? -10.617 -7.901 2.681 1.00 75.62 397 PRO A C 1
ATOM 3168 O O . PRO A 1 397 ? -11.112 -7.799 1.558 1.00 75.62 397 PRO A O 1
ATOM 3171 N N . GLY A 1 398 ? -10.404 -6.843 3.473 1.00 81.06 398 GLY A N 1
ATOM 3172 C CA . GLY A 1 398 ? -10.827 -5.468 3.165 1.00 81.06 398 GLY A CA 1
ATOM 3173 C C . GLY A 1 398 ? -12.155 -5.055 3.816 1.00 81.06 398 GLY A C 1
ATOM 3174 O O . GLY A 1 398 ? -12.869 -5.872 4.397 1.00 81.06 398 GLY A O 1
ATOM 3175 N N . ASN A 1 399 ? -12.473 -3.757 3.755 1.00 84.50 399 ASN A N 1
ATOM 3176 C CA . ASN A 1 399 ? -13.665 -3.148 4.373 1.00 84.50 399 ASN A CA 1
ATOM 3177 C C . ASN A 1 399 ? -13.886 -3.452 5.872 1.00 84.50 399 ASN A C 1
ATOM 3179 O O . ASN A 1 399 ? -15.007 -3.400 6.372 1.00 84.50 399 ASN A O 1
ATOM 3183 N N . ALA A 1 400 ? -12.813 -3.771 6.589 1.00 90.75 400 ALA A N 1
ATOM 3184 C CA . ALA A 1 400 ? -12.790 -4.251 7.965 1.00 90.75 400 ALA A CA 1
ATOM 3185 C C . ALA A 1 400 ? -13.564 -5.560 8.214 1.00 90.75 400 ALA A C 1
ATOM 3187 O O . ALA A 1 400 ? -13.747 -5.930 9.368 1.00 90.75 400 ALA A O 1
ATOM 3188 N N . GLU A 1 401 ? -13.966 -6.318 7.187 1.00 91.44 401 GLU A N 1
ATOM 3189 C CA . GLU A 1 401 ? -14.858 -7.481 7.351 1.00 91.44 401 GLU A CA 1
ATOM 3190 C C . GLU A 1 401 ? -14.248 -8.603 8.205 1.00 91.44 401 GLU A C 1
ATOM 3192 O O . GLU A 1 401 ? -14.913 -9.150 9.086 1.00 91.44 401 GLU A O 1
ATOM 3197 N N . ILE A 1 402 ? -12.968 -8.936 7.995 1.00 93.19 402 ILE A N 1
ATOM 3198 C CA . ILE A 1 402 ? -12.278 -9.939 8.826 1.00 93.19 402 ILE A CA 1
ATOM 3199 C C . ILE A 1 402 ? -12.067 -9.412 10.250 1.00 93.19 402 ILE A C 1
ATOM 3201 O O . ILE A 1 402 ? -12.248 -10.156 11.211 1.00 93.19 402 ILE A O 1
ATOM 3205 N N . LEU A 1 403 ? -11.707 -8.134 10.398 1.00 93.19 403 LEU A N 1
ATOM 3206 C CA . LEU A 1 403 ? -11.489 -7.520 11.709 1.00 93.19 403 LEU A CA 1
ATOM 3207 C C . LEU A 1 403 ? -12.787 -7.479 12.522 1.00 93.19 403 LEU A C 1
ATOM 3209 O O . LEU A 1 403 ? -12.774 -7.847 13.691 1.00 93.19 403 LEU A O 1
ATOM 3213 N N . ASP A 1 404 ? -13.903 -7.101 11.904 1.00 90.69 404 ASP A N 1
ATOM 3214 C CA . ASP A 1 404 ? -15.222 -7.111 12.533 1.00 90.69 404 ASP A CA 1
ATOM 3215 C C . ASP A 1 404 ? -15.652 -8.543 12.889 1.00 90.69 404 ASP A C 1
ATOM 3217 O O . ASP A 1 404 ? -16.116 -8.775 13.998 1.00 90.69 404 ASP A O 1
ATOM 3221 N N . CYS A 1 405 ? -15.402 -9.533 12.024 1.00 92.50 405 CYS A N 1
ATOM 3222 C CA . CYS A 1 405 ? -15.678 -10.937 12.342 1.00 92.50 405 CYS A CA 1
ATOM 3223 C C . CYS A 1 405 ? -14.871 -11.460 13.545 1.00 92.50 405 CYS A C 1
ATOM 3225 O O . CYS A 1 405 ? -15.399 -12.215 14.368 1.00 92.50 405 CYS A O 1
ATOM 3227 N N . LEU A 1 406 ? -13.598 -11.068 13.665 1.00 92.19 406 LEU A N 1
ATOM 3228 C CA . LEU A 1 406 ? -12.766 -11.421 14.817 1.00 92.19 406 LEU A CA 1
ATOM 3229 C C . LEU A 1 406 ? -13.267 -10.745 16.098 1.00 92.19 406 LEU A C 1
ATOM 3231 O O . LEU A 1 406 ? -13.289 -11.401 17.136 1.00 92.19 406 LEU A O 1
ATOM 3235 N N . LYS A 1 407 ? -13.708 -9.481 16.024 1.00 86.56 407 LYS A N 1
ATOM 3236 C CA . LYS A 1 407 ? -14.340 -8.761 17.148 1.00 86.56 407 LYS A CA 1
ATOM 3237 C C . LYS A 1 407 ? -15.639 -9.443 17.576 1.00 86.56 407 LYS A C 1
ATOM 3239 O O . LYS A 1 407 ? -15.825 -9.731 18.753 1.00 86.56 407 LYS A O 1
ATOM 3244 N N . ASP A 1 408 ? -16.460 -9.858 16.614 1.00 82.12 408 ASP A N 1
ATOM 3245 C CA . ASP A 1 408 ? -17.667 -10.633 16.896 1.00 82.12 408 ASP A CA 1
ATOM 3246 C C . ASP A 1 408 ? -17.336 -11.999 17.541 1.00 82.12 408 ASP A C 1
ATOM 3248 O O . ASP A 1 408 ? -18.082 -12.530 18.353 1.00 82.12 408 ASP A O 1
ATOM 3252 N N . ASN A 1 409 ? -16.190 -12.609 17.242 1.00 83.75 409 ASN A N 1
ATOM 3253 C CA . ASN A 1 409 ? -15.800 -13.896 17.834 1.00 83.75 409 ASN A CA 1
ATOM 3254 C C . ASN A 1 409 ? -14.754 -13.766 18.942 1.00 83.75 409 ASN A C 1
ATOM 3256 O O . ASN A 1 409 ? -14.119 -14.759 19.293 1.00 83.75 409 ASN A O 1
ATOM 3260 N N . GLN A 1 410 ? -14.603 -12.584 19.538 1.00 76.50 410 GLN A N 1
ATOM 3261 C CA . GLN A 1 410 ? -13.500 -12.271 20.443 1.00 76.50 410 GLN A CA 1
ATOM 3262 C C . GLN A 1 410 ? -13.390 -13.224 21.651 1.00 76.50 410 GLN A C 1
ATOM 3264 O O . GLN A 1 410 ? -12.291 -13.513 22.105 1.00 76.50 410 GLN A O 1
ATOM 3269 N N . ASN A 1 411 ? -14.496 -13.799 22.129 1.00 74.75 411 ASN A N 1
ATOM 3270 C CA . ASN A 1 411 ? -14.482 -14.759 23.247 1.00 74.75 411 ASN A CA 1
ATOM 3271 C C . ASN A 1 411 ? -14.102 -16.196 22.834 1.00 74.75 411 ASN A C 1
ATOM 3273 O O . ASN A 1 411 ? -14.057 -17.090 23.674 1.00 74.75 411 ASN A O 1
ATOM 3277 N N . LYS A 1 412 ? -13.919 -16.448 21.535 1.00 81.94 412 LYS A N 1
ATOM 3278 C CA . LYS A 1 412 ? -13.627 -17.769 20.955 1.00 81.94 412 LYS A CA 1
ATOM 3279 C C . LYS A 1 412 ? -12.255 -17.834 20.288 1.00 81.94 412 LYS A C 1
ATOM 3281 O O . LYS A 1 412 ? -11.809 -18.933 19.962 1.00 81.94 412 LYS A O 1
ATOM 3286 N N . VAL A 1 413 ? -11.631 -16.683 20.036 1.00 86.38 413 VAL A N 1
ATOM 3287 C CA . VAL A 1 413 ? -10.298 -16.620 19.431 1.00 86.38 413 VAL A CA 1
ATOM 3288 C C . VAL A 1 413 ? -9.219 -17.010 20.439 1.00 86.38 413 VAL A C 1
ATOM 3290 O O . VAL A 1 413 ? -9.430 -16.977 21.651 1.00 86.38 413 VAL A O 1
ATOM 3293 N N . SER A 1 414 ? -8.044 -17.375 19.937 1.00 87.31 414 SER A N 1
ATOM 3294 C CA . SER A 1 414 ? -6.873 -17.666 20.761 1.00 87.31 414 SER A CA 1
ATOM 3295 C C . SER A 1 414 ? -6.467 -16.486 21.656 1.00 87.31 414 SER A C 1
ATOM 3297 O O . SER A 1 414 ? -6.641 -15.321 21.293 1.00 87.31 414 SER A O 1
ATOM 3299 N N . THR A 1 415 ? -5.832 -16.771 22.798 1.00 82.94 415 THR A N 1
ATOM 3300 C CA . THR A 1 415 ? -5.323 -15.751 23.736 1.00 82.94 415 THR A CA 1
ATOM 3301 C C . THR A 1 415 ? -4.391 -14.746 23.052 1.00 82.94 415 THR A C 1
ATOM 3303 O O . THR A 1 415 ? -4.473 -13.541 23.293 1.00 82.94 415 THR A O 1
ATOM 3306 N N . ALA A 1 416 ? -3.536 -15.225 22.141 1.00 85.25 416 ALA A N 1
ATOM 3307 C CA . ALA A 1 416 ? -2.620 -14.382 21.378 1.00 85.25 416 ALA A CA 1
ATOM 3308 C C . ALA A 1 416 ? -3.364 -13.419 20.436 1.00 85.25 416 ALA A C 1
ATOM 3310 O O . ALA A 1 416 ? -3.031 -12.231 20.382 1.00 85.25 416 ALA A O 1
ATOM 3311 N N . CYS A 1 417 ? -4.382 -13.906 19.717 1.00 89.38 417 CYS A N 1
ATOM 3312 C CA . CYS A 1 417 ? -5.228 -13.066 18.872 1.00 89.38 417 CYS A CA 1
ATOM 3313 C C . CYS A 1 417 ? -6.022 -12.058 19.708 1.00 89.38 417 CYS A C 1
ATOM 3315 O O . CYS A 1 417 ? -5.995 -10.861 19.417 1.00 89.38 417 CYS A O 1
ATOM 3317 N N . TYR A 1 418 ? -6.657 -12.523 20.786 1.00 85.06 418 TYR A N 1
ATOM 3318 C CA . TYR A 1 418 ? -7.443 -11.703 21.702 1.00 85.06 418 TYR A CA 1
ATOM 3319 C C . TYR A 1 418 ? -6.642 -10.516 22.248 1.00 85.06 418 TYR A C 1
ATOM 3321 O O . TYR A 1 418 ? -7.101 -9.376 22.171 1.00 85.06 418 TYR A O 1
ATOM 3329 N N . ALA A 1 419 ? -5.418 -10.756 22.731 1.00 80.19 419 ALA A N 1
ATOM 3330 C CA . ALA A 1 419 ? -4.564 -9.711 23.293 1.00 80.19 419 ALA A CA 1
ATOM 3331 C C . ALA A 1 419 ? -4.240 -8.607 22.271 1.00 80.19 419 ALA A C 1
ATOM 3333 O O . ALA A 1 419 ? -4.280 -7.418 22.593 1.00 80.19 419 ALA A O 1
ATOM 3334 N N . LYS A 1 420 ? -3.946 -8.975 21.017 1.00 85.12 420 LYS A N 1
ATOM 3335 C CA . LYS A 1 420 ? -3.682 -8.002 19.944 1.00 85.12 420 LYS A CA 1
ATOM 3336 C C . LYS A 1 420 ? -4.958 -7.289 19.490 1.00 85.12 420 LYS A C 1
ATOM 3338 O O . LYS A 1 420 ? -4.922 -6.081 19.255 1.00 85.12 420 LYS A O 1
ATOM 3343 N N . LEU A 1 421 ? -6.079 -8.005 19.418 1.00 87.38 421 LEU A N 1
ATOM 3344 C CA . LEU A 1 421 ? -7.377 -7.454 19.038 1.00 87.38 421 LEU A CA 1
ATOM 3345 C C . LEU A 1 421 ? -7.877 -6.420 20.058 1.00 87.38 421 LEU A C 1
ATOM 3347 O O . LEU A 1 421 ? -8.271 -5.327 19.664 1.00 87.38 421 LEU A O 1
ATOM 3351 N N . ARG A 1 422 ? -7.739 -6.696 21.362 1.00 83.50 422 ARG A N 1
ATOM 3352 C CA . ARG A 1 422 ? -8.051 -5.750 22.451 1.00 83.50 422 ARG A CA 1
ATOM 3353 C C . ARG A 1 422 ? -7.290 -4.430 22.312 1.00 83.50 422 ARG A C 1
ATOM 3355 O O . ARG A 1 422 ? -7.877 -3.361 22.471 1.00 83.50 422 ARG A O 1
ATOM 3362 N N . LYS A 1 423 ? -5.988 -4.480 21.989 1.00 81.00 423 LYS A N 1
ATOM 3363 C CA . LYS A 1 423 ? -5.186 -3.262 21.755 1.00 81.00 423 LYS A CA 1
ATOM 3364 C C . LYS A 1 423 ? -5.741 -2.442 20.587 1.00 81.00 423 LYS A C 1
ATOM 3366 O O . LYS A 1 423 ? -5.789 -1.217 20.668 1.00 81.00 423 LYS A O 1
ATOM 3371 N N . ARG A 1 424 ? -6.201 -3.113 19.526 1.00 87.31 424 ARG A N 1
ATOM 3372 C CA . ARG A 1 424 ? -6.830 -2.462 18.372 1.00 87.31 424 ARG A CA 1
ATOM 3373 C C . ARG A 1 424 ? -8.155 -1.801 18.735 1.00 87.31 424 ARG A C 1
ATOM 3375 O O . ARG A 1 424 ? -8.352 -0.638 18.412 1.00 87.31 424 ARG A O 1
ATOM 3382 N N . GLU A 1 425 ? -9.027 -2.498 19.449 1.00 85.31 425 GLU A N 1
ATOM 3383 C CA . GLU A 1 425 ? -10.322 -1.951 19.867 1.00 85.31 425 GLU A CA 1
ATOM 3384 C C . GLU A 1 425 ? -10.186 -0.743 20.792 1.00 85.31 425 GLU A C 1
ATOM 3386 O O . GLU A 1 425 ? -10.943 0.218 20.666 1.00 85.31 425 GLU A O 1
ATOM 3391 N N . LYS A 1 426 ? -9.182 -0.754 21.676 1.00 81.56 426 LYS A N 1
ATOM 3392 C CA . LYS A 1 426 ? -8.842 0.407 22.505 1.00 81.56 426 LYS A CA 1
ATOM 3393 C C . LYS A 1 426 ? -8.529 1.634 21.642 1.00 81.56 426 LYS A C 1
ATOM 3395 O O . LYS A 1 426 ? -9.050 2.716 21.910 1.00 81.56 426 LYS A O 1
ATOM 3400 N N . LEU A 1 427 ? -7.706 1.465 20.603 1.00 85.44 427 LEU A N 1
ATOM 3401 C CA . LEU A 1 427 ? -7.401 2.536 19.649 1.00 85.44 427 LEU A CA 1
ATOM 3402 C C . LEU A 1 427 ? -8.654 2.988 18.892 1.00 85.44 427 LEU A C 1
ATOM 3404 O O . LEU A 1 427 ? -8.873 4.187 18.773 1.00 85.44 427 LEU A O 1
ATOM 3408 N N . ASP A 1 428 ? -9.491 2.057 18.433 1.00 87.94 428 ASP A N 1
ATOM 3409 C CA . ASP A 1 428 ? -10.703 2.364 17.663 1.00 87.94 428 ASP A CA 1
ATOM 3410 C C . ASP A 1 428 ? -11.729 3.179 18.476 1.00 87.94 428 ASP A C 1
ATOM 3412 O O . ASP A 1 428 ? -12.453 4.003 17.926 1.00 87.94 428 ASP A O 1
ATOM 3416 N N . VAL A 1 429 ? -11.795 2.973 19.794 1.00 86.06 429 VAL A N 1
ATOM 3417 C CA . VAL A 1 429 ? -12.722 3.701 20.672 1.00 86.06 429 VAL A CA 1
ATOM 3418 C C . VAL A 1 429 ? -12.183 5.066 21.096 1.00 86.06 429 VAL A C 1
ATOM 3420 O O . VAL A 1 429 ? -12.936 6.039 21.111 1.00 86.06 429 VAL A O 1
ATOM 3423 N N . ILE A 1 430 ? -10.898 5.158 21.446 1.00 83.00 430 ILE A N 1
ATOM 3424 C CA . ILE A 1 430 ? -10.301 6.421 21.913 1.00 83.00 430 ILE A CA 1
ATOM 3425 C C . ILE A 1 430 ? -9.982 7.350 20.733 1.00 83.00 430 ILE A C 1
ATOM 3427 O O . ILE A 1 430 ? -10.086 8.570 20.855 1.00 83.00 430 ILE A O 1
ATOM 3431 N N . LEU A 1 431 ? -9.650 6.785 19.569 1.00 86.62 431 LEU A N 1
ATOM 3432 C CA . LEU A 1 431 ? -9.346 7.501 18.330 1.00 86.62 431 LEU A CA 1
ATOM 3433 C C . LEU A 1 431 ? -10.310 7.067 17.205 1.00 86.62 431 LEU A C 1
ATOM 3435 O O . LEU A 1 431 ? -9.881 6.443 16.231 1.00 86.62 431 LEU A O 1
ATOM 3439 N N . PRO A 1 432 ? -11.610 7.406 17.291 1.00 89.31 432 PRO A N 1
ATOM 3440 C CA . PRO A 1 432 ? -12.638 6.891 16.378 1.00 89.31 432 PRO A CA 1
ATOM 3441 C C . PRO A 1 432 ? -12.464 7.304 14.915 1.00 89.31 432 PRO A C 1
ATOM 3443 O O . PRO A 1 432 ? -12.954 6.627 14.018 1.00 89.31 432 PRO A O 1
ATOM 3446 N N . GLU A 1 433 ? -11.716 8.374 14.655 1.00 87.94 433 GLU A N 1
ATOM 3447 C CA . GLU A 1 433 ? -11.298 8.781 13.308 1.00 87.94 433 GLU A CA 1
ATOM 3448 C C . GLU A 1 433 ? -10.415 7.739 12.593 1.00 87.94 433 GLU A C 1
ATOM 3450 O O . GLU A 1 433 ? -10.333 7.750 11.367 1.00 87.94 433 GLU A O 1
ATOM 3455 N N . ASN A 1 434 ? -9.775 6.839 13.348 1.00 89.44 434 ASN A N 1
ATOM 3456 C CA . ASN A 1 434 ? -8.898 5.785 12.839 1.00 89.44 434 ASN A CA 1
ATOM 3457 C C . ASN A 1 434 ? -9.603 4.425 12.722 1.00 89.44 434 ASN A C 1
ATOM 3459 O O . ASN A 1 434 ? -8.982 3.455 12.278 1.00 89.44 434 ASN A O 1
ATOM 3463 N N . ASP A 1 435 ? -10.871 4.326 13.125 1.00 92.12 435 ASP A N 1
ATOM 3464 C CA . ASP A 1 435 ? -11.682 3.117 12.991 1.00 92.12 435 ASP A CA 1
ATOM 3465 C C . ASP A 1 435 ? -12.347 3.086 11.613 1.00 92.12 435 ASP A C 1
ATOM 3467 O O . ASP A 1 435 ? -13.406 3.679 11.399 1.00 92.12 435 ASP A O 1
ATOM 3471 N N . TYR A 1 436 ? -11.735 2.373 10.664 1.00 92.56 436 TYR A N 1
ATOM 3472 C CA . TYR A 1 436 ? -12.254 2.267 9.303 1.00 92.56 436 TYR A CA 1
ATOM 3473 C C . TYR A 1 436 ? -13.700 1.759 9.268 1.00 92.56 436 TYR A C 1
ATOM 3475 O O . TYR A 1 436 ? -14.505 2.275 8.494 1.00 92.56 436 TYR A O 1
ATOM 3483 N N . SER A 1 437 ? -14.056 0.774 10.101 1.00 92.44 437 SER A N 1
ATOM 3484 C CA . SER A 1 437 ? -15.407 0.196 10.112 1.00 92.44 437 SER A CA 1
ATOM 3485 C C . SER A 1 437 ? -16.443 1.251 10.505 1.00 92.44 437 SER A C 1
ATOM 3487 O O . SER A 1 437 ? -17.450 1.415 9.815 1.00 92.44 437 SER A O 1
ATOM 3489 N N . LEU A 1 438 ? -16.162 2.035 11.552 1.00 93.25 438 LEU A N 1
ATOM 3490 C CA . LEU A 1 438 ? -17.021 3.142 11.977 1.00 93.25 438 LEU A CA 1
ATOM 3491 C C . LEU A 1 438 ? -17.079 4.240 10.911 1.00 93.25 438 LEU A C 1
ATOM 3493 O O . LEU A 1 438 ? -18.167 4.623 10.486 1.00 93.25 438 LEU A O 1
ATOM 3497 N N . MET A 1 439 ? -15.923 4.725 10.455 1.00 91.69 439 MET A N 1
ATOM 3498 C CA . MET A 1 439 ? -15.839 5.849 9.521 1.00 91.69 439 MET A CA 1
ATOM 3499 C C . MET A 1 439 ? -16.504 5.538 8.175 1.00 91.69 439 MET A C 1
ATOM 3501 O O . MET A 1 439 ? -17.194 6.395 7.627 1.00 91.69 439 MET A O 1
ATOM 3505 N N . SER A 1 440 ? -16.358 4.310 7.667 1.00 90.75 440 SER A N 1
ATOM 3506 C CA . SER A 1 440 ? -16.977 3.875 6.409 1.00 90.75 440 SER A CA 1
ATOM 3507 C C . SER A 1 440 ? -18.478 3.610 6.558 1.00 90.75 440 SER A C 1
ATOM 3509 O O . SER A 1 440 ? -19.282 4.192 5.829 1.00 90.75 440 SER A O 1
ATOM 3511 N N . LYS A 1 441 ? -18.894 2.786 7.531 1.00 91.75 441 LYS A N 1
ATOM 3512 C CA . LYS A 1 441 ? -20.305 2.389 7.691 1.00 91.75 441 LYS A CA 1
ATOM 3513 C C . LYS A 1 441 ? -21.181 3.551 8.164 1.00 91.75 441 LYS A C 1
ATOM 3515 O O . LYS A 1 441 ? -22.373 3.558 7.859 1.00 91.75 441 LYS A O 1
ATOM 3520 N N . CYS A 1 442 ? -20.609 4.542 8.854 1.00 92.06 442 CYS A N 1
ATOM 3521 C CA . CYS A 1 442 ? -21.301 5.743 9.331 1.00 92.06 442 CYS A CA 1
ATOM 3522 C C . CYS A 1 442 ? -21.073 7.002 8.480 1.00 92.06 442 CYS A C 1
ATOM 3524 O O . CYS A 1 442 ? -21.536 8.073 8.879 1.00 92.06 442 CYS A O 1
ATOM 3526 N N . ALA A 1 443 ? -20.408 6.904 7.322 1.00 90.06 443 ALA A N 1
ATOM 3527 C CA . ALA A 1 443 ? -19.960 8.055 6.530 1.00 90.06 443 ALA A CA 1
ATOM 3528 C C . ALA A 1 443 ? -21.053 9.116 6.287 1.00 90.06 443 ALA A C 1
ATOM 3530 O O . ALA A 1 443 ? -20.819 10.301 6.510 1.00 90.06 443 ALA A O 1
ATOM 3531 N N . ILE A 1 444 ? -22.269 8.691 5.918 1.00 88.69 444 ILE A N 1
ATOM 3532 C CA . ILE A 1 444 ? -23.409 9.586 5.636 1.00 88.69 444 ILE A CA 1
ATOM 3533 C C . ILE A 1 444 ? -23.765 10.446 6.856 1.00 88.69 444 ILE A C 1
ATOM 3535 O O . ILE A 1 444 ? -23.962 11.656 6.745 1.00 88.69 444 ILE A O 1
ATOM 3539 N N . ILE A 1 445 ? -23.841 9.829 8.036 1.00 90.81 445 ILE A N 1
ATOM 3540 C CA . ILE A 1 445 ? -24.207 10.520 9.277 1.00 90.81 445 ILE A CA 1
ATOM 3541 C C . ILE A 1 445 ? -23.068 11.421 9.733 1.00 90.81 445 ILE A C 1
ATOM 3543 O O . ILE A 1 445 ? -23.319 12.557 10.133 1.00 90.81 445 ILE A O 1
ATOM 3547 N N . ILE A 1 446 ? -21.825 10.944 9.634 1.00 91.25 446 ILE A N 1
ATOM 3548 C CA . ILE A 1 446 ? -20.642 11.736 9.980 1.00 91.25 446 ILE A CA 1
ATOM 3549 C C . ILE A 1 446 ? -20.609 13.008 9.130 1.00 91.25 446 ILE A C 1
ATOM 3551 O O . ILE A 1 446 ? -20.529 14.103 9.681 1.00 91.25 446 ILE A O 1
ATOM 3555 N N . GLN A 1 447 ? -20.759 12.875 7.811 1.00 89.38 447 GLN A N 1
ATOM 3556 C CA . GLN A 1 447 ? -20.740 14.001 6.880 1.00 89.38 447 GLN A CA 1
ATOM 3557 C C . GLN A 1 447 ? -21.899 14.979 7.122 1.00 89.38 447 GLN A C 1
ATOM 3559 O O . GLN A 1 447 ? -21.711 16.195 7.063 1.00 89.38 447 GLN A O 1
ATOM 3564 N N . LYS A 1 448 ? -23.101 14.473 7.408 1.00 89.06 448 LYS A N 1
ATOM 3565 C CA . LYS A 1 448 ? -24.291 15.316 7.567 1.00 89.06 448 LYS A CA 1
ATOM 3566 C C . LYS A 1 448 ? -24.371 16.009 8.930 1.00 89.06 448 LYS A C 1
ATOM 3568 O O . LYS A 1 448 ? -24.828 17.144 8.996 1.00 89.06 448 LYS A O 1
ATOM 3573 N N . PHE A 1 449 ? -23.951 15.341 10.005 1.00 88.69 449 PHE A N 1
ATOM 3574 C CA . PHE A 1 449 ? -24.211 15.791 11.379 1.00 88.69 449 PHE A CA 1
ATOM 3575 C C . PHE A 1 449 ? -22.953 16.031 12.220 1.00 88.69 449 PHE A C 1
ATOM 3577 O O . PHE A 1 449 ? -23.019 16.793 13.180 1.00 88.69 449 PHE A O 1
ATOM 3584 N N . CYS A 1 450 ? -21.819 15.409 11.888 1.00 89.31 450 CYS A N 1
ATOM 3585 C CA . CYS A 1 450 ? -20.611 15.437 12.722 1.00 89.31 450 CYS A CA 1
ATOM 3586 C C . CYS A 1 450 ? -19.421 16.173 12.088 1.00 89.31 450 CYS A C 1
ATOM 3588 O O . CYS A 1 450 ? -18.359 16.226 12.698 1.00 89.31 450 CYS A O 1
ATOM 3590 N N . SER A 1 451 ? -19.584 16.777 10.906 1.00 83.00 451 SER A N 1
ATOM 3591 C CA . SER A 1 451 ? -18.501 17.462 10.177 1.00 83.00 451 SER A CA 1
ATOM 3592 C C . SER A 1 451 ? -17.838 18.613 10.945 1.00 83.00 451 SER A C 1
ATOM 3594 O O . SER A 1 451 ? -16.667 18.895 10.714 1.00 83.00 451 SER A O 1
ATOM 3596 N N . ASN A 1 452 ? -18.560 19.252 11.872 1.00 77.50 452 ASN A N 1
ATOM 3597 C CA . ASN A 1 452 ? -18.067 20.398 12.650 1.00 77.50 452 ASN A CA 1
ATOM 3598 C C . ASN A 1 452 ? -17.552 20.017 14.050 1.00 77.50 452 ASN A C 1
ATOM 3600 O O . ASN A 1 452 ? -17.140 20.885 14.817 1.00 77.50 452 ASN A O 1
ATOM 3604 N N . GLU A 1 453 ? -17.606 18.737 14.417 1.00 76.00 453 GLU A N 1
ATOM 3605 C CA . GLU A 1 453 ? -17.152 18.266 15.725 1.00 76.00 453 GLU A CA 1
ATOM 3606 C C . GLU A 1 453 ? -15.635 18.063 15.744 1.00 76.00 453 GLU A C 1
ATOM 3608 O O . GLU A 1 453 ? -15.015 17.686 14.747 1.00 76.00 453 GLU A O 1
ATOM 3613 N N . LYS A 1 454 ? -15.015 18.257 16.916 1.00 72.06 454 LYS A N 1
ATOM 3614 C CA . LYS A 1 454 ? -13.618 17.841 17.103 1.00 72.06 454 LYS A CA 1
ATOM 3615 C C . LYS A 1 454 ? -13.527 16.336 16.841 1.00 72.06 454 LYS A C 1
ATOM 3617 O O . LYS A 1 454 ? -14.374 15.583 17.309 1.00 72.06 454 LYS A O 1
ATOM 3622 N N . LYS A 1 455 ? -12.478 15.884 16.147 1.00 67.81 455 LYS A N 1
ATOM 3623 C CA . LYS A 1 455 ? -12.351 14.491 15.663 1.00 67.81 455 LYS A CA 1
ATOM 3624 C C . LYS A 1 455 ? -12.473 13.424 16.780 1.00 67.81 455 LYS A C 1
ATOM 3626 O O . LYS A 1 455 ? -13.004 12.341 16.570 1.00 67.81 455 LYS A O 1
ATOM 3631 N N . GLN A 1 456 ? -12.093 13.780 18.005 1.00 66.56 456 GLN A N 1
ATOM 3632 C CA . GLN A 1 456 ? -12.221 12.979 19.234 1.00 66.56 456 GLN A CA 1
ATOM 3633 C C . GLN A 1 456 ? -13.664 12.852 19.785 1.00 66.56 456 GLN A C 1
ATOM 3635 O O . GLN A 1 456 ? -13.944 11.983 20.604 1.00 66.56 456 GLN A O 1
ATOM 3640 N N . ASN A 1 457 ? -14.615 13.643 19.277 1.00 79.75 457 ASN A N 1
ATOM 3641 C CA . ASN A 1 457 ? -16.033 13.633 19.660 1.00 79.75 457 ASN A CA 1
ATOM 3642 C C . ASN A 1 457 ? -16.938 12.924 18.636 1.00 79.75 457 ASN A C 1
ATOM 3644 O O . ASN A 1 457 ? -18.163 12.968 18.755 1.00 79.75 457 ASN A O 1
ATOM 3648 N N . ILE A 1 458 ? -16.381 12.255 17.620 1.00 87.94 458 ILE A N 1
ATOM 3649 C CA . ILE A 1 458 ? -17.193 11.601 16.579 1.00 87.94 458 ILE A CA 1
ATOM 3650 C C . ILE A 1 458 ? -18.142 10.560 17.192 1.00 87.94 458 ILE A C 1
ATOM 3652 O O . ILE A 1 458 ? -19.333 10.567 16.885 1.00 87.94 458 ILE A O 1
ATOM 3656 N N . LEU A 1 459 ? -17.671 9.723 18.124 1.00 87.75 459 LEU A N 1
ATOM 3657 C CA . LEU A 1 459 ? -18.528 8.734 18.795 1.00 87.75 459 LEU A CA 1
ATOM 3658 C C . LEU A 1 459 ? -19.658 9.376 19.610 1.00 87.75 459 LEU A C 1
ATOM 3660 O O . LEU A 1 459 ? -20.784 8.878 19.596 1.00 87.75 459 LEU A O 1
ATOM 3664 N N . SER A 1 460 ? -19.396 10.492 20.298 1.00 84.75 460 SER A N 1
ATOM 3665 C CA . SER A 1 460 ? -20.424 11.192 21.078 1.00 84.75 460 SER A CA 1
ATOM 3666 C C . SER A 1 460 ? -21.436 11.909 20.175 1.00 84.75 460 SER A C 1
ATOM 3668 O O . SER A 1 460 ? -22.631 11.928 20.482 1.00 84.75 460 SER A O 1
ATOM 3670 N N . CYS A 1 461 ? -21.003 12.436 19.027 1.00 89.62 461 CYS A N 1
ATOM 3671 C CA . CYS A 1 461 ? -21.891 12.949 17.984 1.00 89.62 461 CYS A CA 1
ATOM 3672 C C . CYS A 1 461 ? -22.787 11.853 17.392 1.00 89.62 461 CYS A C 1
ATOM 3674 O O . CYS A 1 461 ? -24.010 12.013 17.356 1.00 89.62 461 CYS A O 1
ATOM 3676 N N . LEU A 1 462 ? -22.205 10.721 16.986 1.00 90.38 462 LEU A N 1
ATOM 3677 C CA . LEU A 1 462 ? -22.954 9.589 16.440 1.00 90.38 462 LEU A CA 1
ATOM 3678 C C . LEU A 1 462 ? -23.964 9.054 17.461 1.00 90.38 462 LEU A C 1
ATOM 3680 O O . LEU A 1 462 ? -25.111 8.791 17.108 1.00 90.38 462 LEU A O 1
ATOM 3684 N N . ARG A 1 463 ? -23.582 8.972 18.744 1.00 87.62 463 ARG A N 1
ATOM 3685 C CA . ARG A 1 463 ? -24.480 8.561 19.832 1.00 87.62 463 ARG A CA 1
ATOM 3686 C C . ARG A 1 463 ? -25.690 9.486 19.968 1.00 87.62 463 ARG A C 1
ATOM 3688 O O . ARG A 1 463 ? -26.795 8.992 20.155 1.00 87.62 463 ARG A O 1
ATOM 3695 N N . ARG A 1 464 ? -25.508 10.810 19.876 1.00 85.94 464 ARG A N 1
ATOM 3696 C CA . ARG A 1 464 ? -26.624 11.779 19.936 1.00 85.94 464 ARG A CA 1
ATOM 3697 C C . ARG A 1 464 ? -27.581 11.642 18.750 1.00 85.94 464 ARG A C 1
ATOM 3699 O O . ARG A 1 464 ? -28.764 11.924 18.895 1.00 85.94 464 ARG A O 1
ATOM 3706 N N . ASN A 1 465 ? -27.079 11.175 17.610 1.00 86.94 465 ASN A N 1
ATOM 3707 C CA . ASN A 1 465 ? -27.838 11.041 16.369 1.00 86.94 465 ASN A CA 1
ATOM 3708 C C . ASN A 1 465 ? -28.258 9.592 16.052 1.00 86.94 465 ASN A C 1
ATOM 3710 O O . ASN A 1 465 ? -28.746 9.338 14.955 1.00 86.94 465 ASN A O 1
ATOM 3714 N N . ILE A 1 466 ? -28.107 8.641 16.987 1.00 82.75 466 ILE A N 1
ATOM 3715 C CA . ILE A 1 466 ? -28.371 7.208 16.739 1.00 82.75 466 ILE A CA 1
ATOM 3716 C C . ILE A 1 466 ? -29.822 6.905 16.323 1.00 82.75 466 ILE A C 1
ATOM 3718 O O . ILE A 1 466 ? -30.060 5.994 15.528 1.00 82.75 466 ILE A O 1
ATOM 3722 N N . ASN A 1 467 ? -30.775 7.693 16.825 1.00 78.50 467 ASN A N 1
ATOM 3723 C CA . ASN A 1 467 ? -32.209 7.515 16.581 1.00 78.50 467 ASN A CA 1
ATOM 3724 C C . ASN A 1 467 ? -32.723 8.292 15.358 1.00 78.50 467 ASN A C 1
ATOM 3726 O O . ASN A 1 467 ? -33.926 8.347 15.144 1.00 78.50 467 ASN A O 1
ATOM 3730 N N . GLN A 1 468 ? -31.850 8.940 14.582 1.00 78.81 468 GLN A N 1
ATOM 3731 C CA . GLN A 1 468 ? -32.271 9.601 13.346 1.00 78.81 468 GLN A CA 1
ATOM 3732 C C . GLN A 1 468 ? -32.688 8.543 12.315 1.00 78.81 468 GLN A C 1
ATOM 3734 O O . GLN A 1 468 ? -31.942 7.586 12.095 1.00 78.81 468 GLN A O 1
ATOM 3739 N N . ASP A 1 469 ? -33.814 8.744 11.624 1.00 72.38 469 ASP A N 1
ATOM 3740 C CA . ASP A 1 469 ? -34.334 7.805 10.608 1.00 72.38 469 ASP A CA 1
ATOM 3741 C C . ASP A 1 469 ? -33.322 7.520 9.484 1.00 72.38 469 ASP A C 1
ATOM 3743 O O . ASP A 1 469 ? -33.310 6.450 8.881 1.00 72.38 469 ASP A O 1
ATOM 3747 N N . ALA A 1 470 ? -32.410 8.463 9.237 1.00 76.31 470 ALA A N 1
ATOM 3748 C CA . ALA A 1 470 ? -31.343 8.334 8.251 1.00 76.31 470 ALA A CA 1
ATOM 3749 C C . ALA A 1 470 ? -30.180 7.409 8.678 1.00 76.31 470 ALA A C 1
ATOM 3751 O O . ALA A 1 470 ? -29.264 7.207 7.882 1.00 76.31 470 ALA A O 1
ATOM 3752 N N . MET A 1 471 ? -30.157 6.887 9.913 1.00 84.69 471 MET A N 1
ATOM 3753 C CA . MET A 1 471 ? -29.056 6.076 10.450 1.00 84.69 471 MET A CA 1
ATOM 3754 C C . MET A 1 471 ? -28.996 4.684 9.792 1.00 84.69 471 MET A C 1
ATOM 3756 O O . MET A 1 471 ? -29.886 3.863 10.032 1.00 84.69 471 MET A O 1
ATOM 3760 N N . PRO A 1 472 ? -27.932 4.344 9.034 1.00 87.81 472 PRO A N 1
ATOM 3761 C CA . PRO A 1 472 ? -27.808 3.020 8.430 1.00 87.81 472 PRO A CA 1
ATOM 3762 C C . PRO A 1 472 ? -27.713 1.915 9.492 1.00 87.81 472 PRO A C 1
ATOM 3764 O O . PRO A 1 472 ? -26.966 2.045 10.462 1.00 87.81 472 PRO A O 1
ATOM 3767 N N . ASN A 1 473 ? -28.386 0.778 9.284 1.00 85.38 473 ASN A N 1
ATOM 3768 C CA . ASN A 1 473 ? -28.359 -0.354 10.227 1.00 85.38 473 ASN A CA 1
ATOM 3769 C C . ASN A 1 473 ? -26.934 -0.868 10.508 1.00 85.38 473 ASN A C 1
ATOM 3771 O O . ASN A 1 473 ? -26.617 -1.241 11.638 1.00 85.38 473 ASN A O 1
ATOM 3775 N N . LEU A 1 474 ? -26.061 -0.857 9.493 1.00 86.88 474 LEU A N 1
ATOM 3776 C CA . LEU A 1 474 ? -24.650 -1.223 9.648 1.00 86.88 474 LEU A CA 1
ATOM 3777 C C . LEU A 1 474 ? -23.891 -0.218 10.524 1.00 86.88 474 LEU A C 1
ATOM 3779 O O . LEU A 1 474 ? -23.151 -0.643 11.408 1.00 86.88 474 LEU A O 1
ATOM 3783 N N . CYS A 1 475 ? -24.122 1.089 10.347 1.00 90.69 475 CYS A N 1
ATOM 3784 C CA . CYS A 1 475 ? -23.571 2.107 11.244 1.00 90.69 475 CYS A CA 1
ATOM 3785 C C . CYS A 1 475 ? -24.064 1.895 12.674 1.00 90.69 475 CYS A C 1
ATOM 3787 O O . CYS A 1 475 ? -23.263 1.873 13.605 1.00 90.69 475 CYS A O 1
ATOM 3789 N N . ARG A 1 476 ? -25.374 1.672 12.846 1.00 87.00 476 ARG A N 1
ATOM 3790 C CA . ARG A 1 476 ? -25.981 1.452 14.160 1.00 87.00 476 ARG A CA 1
ATOM 3791 C C . ARG A 1 476 ? -25.316 0.276 14.876 1.00 87.00 476 ARG A C 1
ATOM 3793 O O . ARG A 1 476 ? -24.916 0.412 16.027 1.00 87.00 476 ARG A O 1
ATOM 3800 N N . ARG A 1 477 ? -25.125 -0.849 14.178 1.00 84.44 477 ARG A N 1
ATOM 3801 C CA . ARG A 1 477 ? -24.444 -2.043 14.705 1.00 84.44 477 ARG A CA 1
ATOM 3802 C C . ARG A 1 477 ? -23.013 -1.749 15.162 1.00 84.44 477 ARG A C 1
ATOM 3804 O O . ARG A 1 477 ? -22.653 -2.120 16.278 1.00 84.44 477 ARG A O 1
ATOM 3811 N N . VAL A 1 478 ? -22.212 -1.099 14.317 1.00 88.50 478 VAL A N 1
ATOM 3812 C CA . VAL A 1 478 ? -20.819 -0.767 14.655 1.00 88.50 478 VAL A CA 1
ATOM 3813 C C . VAL A 1 478 ? -20.771 0.207 15.824 1.00 88.50 478 VAL A C 1
ATOM 3815 O O . VAL A 1 478 ? -20.027 -0.022 16.775 1.00 88.50 478 VAL A O 1
ATOM 3818 N N . LEU A 1 479 ? -21.610 1.245 15.806 1.00 88.44 479 LEU A N 1
ATOM 3819 C CA . LEU A 1 479 ? -21.674 2.218 16.888 1.00 88.44 479 LEU A CA 1
ATOM 3820 C C . LEU A 1 479 ? -22.050 1.557 18.217 1.00 88.44 479 LEU A C 1
ATOM 3822 O O . LEU A 1 479 ? -21.412 1.849 19.224 1.00 88.44 479 LEU A O 1
ATOM 3826 N N . TYR A 1 480 ? -23.023 0.638 18.226 1.00 81.00 480 TYR A N 1
ATOM 3827 C CA . TYR A 1 480 ? -23.350 -0.149 19.417 1.00 81.00 480 TYR A CA 1
ATOM 3828 C C . TYR A 1 480 ? -22.117 -0.856 19.969 1.00 81.00 480 TYR A C 1
ATOM 3830 O O . TYR A 1 480 ? -21.771 -0.643 21.128 1.00 81.00 480 TYR A O 1
ATOM 3838 N N . HIS A 1 481 ? -21.414 -1.617 19.129 1.00 81.69 481 HIS A N 1
ATOM 3839 C CA . HIS A 1 481 ? -20.210 -2.331 19.543 1.00 81.69 481 HIS A CA 1
ATOM 3840 C C . HIS A 1 481 ? -19.149 -1.380 20.121 1.00 81.69 481 HIS A C 1
ATOM 3842 O O . HIS A 1 481 ? -18.538 -1.680 21.145 1.00 81.69 481 HIS A O 1
ATOM 3848 N N . ARG A 1 482 ? -18.921 -0.209 19.510 1.00 87.12 482 ARG A N 1
ATOM 3849 C CA . ARG A 1 482 ? -17.937 0.764 20.021 1.00 87.12 482 ARG A CA 1
ATOM 3850 C C . ARG A 1 482 ? -18.363 1.407 21.331 1.00 87.12 482 ARG A C 1
ATOM 3852 O O . ARG A 1 482 ? -17.535 1.552 22.222 1.00 87.12 482 ARG A O 1
ATOM 3859 N N . LEU A 1 483 ? -19.643 1.737 21.490 1.00 82.06 483 LEU A N 1
ATOM 3860 C CA . LEU A 1 483 ? -20.177 2.239 22.757 1.00 82.06 483 LEU A CA 1
ATOM 3861 C C . LEU A 1 483 ? -20.110 1.181 23.865 1.00 82.06 483 LEU A C 1
ATOM 3863 O O . LEU A 1 483 ? -19.953 1.533 25.031 1.00 82.06 483 LEU A O 1
ATOM 3867 N N . MET A 1 484 ? -20.215 -0.100 23.522 1.00 75.69 484 MET A N 1
ATOM 3868 C CA . MET A 1 484 ? -20.080 -1.201 24.477 1.00 75.69 484 MET A CA 1
ATOM 3869 C C . MET A 1 484 ? -18.637 -1.327 24.966 1.00 75.69 484 MET A C 1
ATOM 3871 O O . MET A 1 484 ? -18.415 -1.312 26.173 1.00 75.69 484 MET A O 1
ATOM 3875 N N . VAL A 1 485 ? -17.659 -1.344 24.055 1.00 78.00 485 VAL A N 1
ATOM 3876 C CA . VAL A 1 485 ? -16.229 -1.346 24.416 1.00 78.00 485 VAL A CA 1
ATOM 3877 C C . VAL A 1 485 ? -15.851 -0.073 25.184 1.00 78.00 485 VAL A C 1
ATOM 3879 O O . VAL A 1 485 ? -15.168 -0.149 26.197 1.00 78.00 485 VAL A O 1
ATOM 3882 N N . LEU A 1 486 ? -16.351 1.102 24.784 1.00 79.25 486 LEU A N 1
ATOM 3883 C CA . LEU A 1 486 ? -16.127 2.362 25.509 1.00 79.25 486 LEU A CA 1
ATOM 3884 C C . LEU A 1 486 ? -16.543 2.282 26.978 1.00 79.25 486 LEU A C 1
ATOM 3886 O O . LEU A 1 486 ? -15.868 2.837 27.837 1.00 79.25 486 LEU A O 1
ATOM 3890 N N . ASN A 1 487 ? -17.655 1.608 27.266 1.00 75.00 487 ASN A N 1
ATOM 3891 C CA . ASN A 1 487 ? -18.194 1.503 28.619 1.00 75.00 487 ASN A CA 1
ATOM 3892 C C . ASN A 1 487 ? -17.745 0.236 29.360 1.00 75.00 487 ASN A C 1
ATOM 3894 O O . ASN A 1 487 ? -18.118 0.070 30.517 1.00 75.00 487 ASN A O 1
ATOM 3898 N N . SER A 1 488 ? -16.962 -0.651 28.735 1.00 69.31 488 SER A N 1
ATOM 3899 C CA . SER A 1 488 ? -16.516 -1.889 29.383 1.00 69.31 488 SER A CA 1
ATOM 3900 C C . SER A 1 488 ? -15.387 -1.664 30.386 1.00 69.31 488 SER A C 1
ATOM 3902 O O . SER A 1 488 ? -15.143 -2.517 31.230 1.00 69.31 488 SER A O 1
ATOM 3904 N N . ASN A 1 489 ? -14.660 -0.552 30.277 1.00 66.75 489 ASN A N 1
ATOM 3905 C CA . ASN A 1 489 ? -13.603 -0.187 31.209 1.00 66.75 489 ASN A CA 1
ATOM 3906 C C . ASN A 1 489 ? -13.596 1.334 31.397 1.00 66.75 489 ASN A C 1
ATOM 3908 O O . ASN A 1 489 ? -13.624 2.087 30.421 1.00 66.75 489 ASN A O 1
ATOM 3912 N N . VAL A 1 490 ? -13.530 1.782 32.653 1.00 69.38 490 VAL A N 1
ATOM 3913 C CA . VAL A 1 490 ? -13.517 3.206 33.017 1.00 69.38 490 VAL A CA 1
ATOM 3914 C C . VAL A 1 490 ? -12.398 3.979 32.311 1.00 69.38 490 VAL A C 1
ATOM 3916 O O . VAL A 1 490 ? -12.623 5.116 31.912 1.00 69.38 490 VAL A O 1
ATOM 3919 N N . ILE A 1 491 ? -11.248 3.340 32.053 1.00 69.38 491 ILE A N 1
ATOM 3920 C CA . ILE A 1 491 ? -10.087 3.924 31.358 1.00 69.38 491 ILE A CA 1
ATOM 3921 C C . ILE A 1 491 ? -10.431 4.338 29.920 1.00 69.38 491 ILE A C 1
ATOM 3923 O O . ILE A 1 491 ? -9.847 5.278 29.388 1.00 69.38 491 ILE A O 1
ATOM 3927 N N . PHE A 1 492 ? -11.360 3.641 29.263 1.00 74.38 492 PHE A N 1
ATOM 3928 C CA . PHE A 1 492 ? -11.734 3.949 27.881 1.00 74.38 492 PHE A CA 1
ATOM 3929 C C . PHE A 1 492 ? -12.730 5.107 27.807 1.00 74.38 492 PHE A C 1
ATOM 3931 O O . PHE A 1 492 ? -12.761 5.825 26.808 1.00 74.38 492 PHE A O 1
ATOM 3938 N N . ASN A 1 493 ? -13.503 5.343 28.869 1.00 75.62 493 ASN A N 1
ATOM 3939 C CA . ASN A 1 493 ? -14.479 6.421 28.930 1.00 75.62 493 ASN A CA 1
ATOM 3940 C C . ASN A 1 493 ? -13.881 7.684 29.566 1.00 75.62 493 ASN A C 1
ATOM 3942 O O . ASN A 1 493 ? -14.150 8.007 30.722 1.00 75.62 493 ASN A O 1
ATOM 3946 N N . GLN A 1 494 ? -13.110 8.442 28.779 1.00 73.69 494 GLN A N 1
ATOM 3947 C CA . GLN A 1 494 ? -12.478 9.686 29.240 1.00 73.69 494 GLN A CA 1
ATOM 3948 C C . GLN A 1 494 ? -13.485 10.690 29.822 1.00 73.69 494 GLN A C 1
ATOM 3950 O O . GLN A 1 494 ? -13.193 11.365 30.804 1.00 73.69 494 GLN A O 1
ATOM 3955 N N . GLY A 1 495 ? -14.695 10.770 29.258 1.00 74.88 495 GLY A N 1
ATOM 3956 C CA . GLY A 1 495 ? -15.745 11.643 29.785 1.00 74.88 495 GLY A CA 1
ATOM 3957 C C . GLY A 1 495 ? -16.223 11.222 31.177 1.00 74.88 495 GLY A C 1
ATOM 3958 O O . GLY A 1 495 ? -16.552 12.078 31.994 1.00 74.88 495 GLY A O 1
ATOM 3959 N N . LEU A 1 496 ? -16.248 9.920 31.467 1.00 77.06 496 LEU A N 1
ATOM 3960 C CA . LEU A 1 496 ? -16.565 9.411 32.800 1.00 77.06 496 LEU A CA 1
ATOM 3961 C C . LEU A 1 496 ? -15.435 9.722 33.785 1.00 77.06 496 LEU A C 1
ATOM 3963 O O . LEU A 1 496 ? -15.719 10.199 34.878 1.00 77.06 496 LEU A O 1
ATOM 3967 N N . ILE A 1 497 ? -14.176 9.528 33.385 1.00 74.19 497 ILE A N 1
ATOM 3968 C CA . ILE A 1 497 ? -13.004 9.896 34.195 1.00 74.19 497 ILE A CA 1
ATOM 3969 C C . ILE A 1 497 ? -13.049 11.382 34.552 1.00 74.19 497 ILE A C 1
ATOM 3971 O O . ILE A 1 497 ? -13.026 11.735 35.726 1.00 74.19 497 ILE A O 1
ATOM 3975 N N . ASP A 1 498 ? -13.205 12.245 33.549 1.00 75.94 498 ASP A N 1
ATOM 3976 C CA . ASP A 1 498 ? -13.179 13.696 33.723 1.00 75.94 498 ASP A CA 1
ATOM 3977 C C . ASP A 1 498 ? -14.278 14.198 34.679 1.00 75.94 498 ASP A C 1
ATOM 3979 O O . ASP A 1 498 ? -14.039 15.112 35.467 1.00 75.94 498 ASP A O 1
ATOM 3983 N N . ASN A 1 499 ? -15.473 13.595 34.641 1.00 79.88 499 ASN A N 1
ATOM 3984 C CA . ASN A 1 499 ? -16.611 14.031 35.458 1.00 79.88 499 ASN A CA 1
ATOM 3985 C C . ASN A 1 499 ? -16.701 13.329 36.822 1.00 79.88 499 ASN A C 1
ATOM 3987 O O . ASN A 1 499 ? -17.194 13.922 37.780 1.00 79.88 499 ASN A O 1
ATOM 3991 N N . CYS A 1 500 ? -16.230 12.085 36.925 1.00 78.75 500 CYS A N 1
ATOM 3992 C CA . CYS A 1 500 ? -16.359 11.243 38.118 1.00 78.75 500 CYS A CA 1
ATOM 3993 C C . CYS A 1 500 ? -15.008 10.945 38.785 1.00 78.75 500 CYS A C 1
ATOM 3995 O O . CYS A 1 500 ? -14.926 10.042 39.612 1.00 78.75 500 CYS A O 1
ATOM 3997 N N . GLN A 1 501 ? -13.946 11.697 38.467 1.00 79.88 501 GLN A N 1
ATOM 3998 C CA . GLN A 1 501 ? -12.572 11.434 38.920 1.00 79.88 501 GLN A CA 1
ATOM 3999 C C . GLN A 1 501 ? -12.460 11.163 40.425 1.00 79.88 501 GLN A C 1
ATOM 4001 O O . GLN A 1 501 ? -11.748 10.253 40.843 1.00 79.88 501 GLN A O 1
ATOM 4006 N N . ARG A 1 502 ? -13.150 11.961 41.250 1.00 79.56 502 ARG A N 1
ATOM 4007 C CA . ARG A 1 502 ? -13.117 11.819 42.714 1.00 79.56 502 ARG A CA 1
ATOM 4008 C C . ARG A 1 502 ? -13.727 10.500 43.173 1.00 79.56 502 ARG A C 1
ATOM 4010 O O . ARG A 1 502 ? -13.136 9.830 44.013 1.00 79.56 502 ARG A O 1
ATOM 4017 N N . ASP A 1 503 ? -14.870 10.133 42.610 1.00 79.12 503 ASP A N 1
ATOM 4018 C CA . ASP A 1 503 ? -15.578 8.907 42.971 1.00 79.12 503 ASP A CA 1
ATOM 4019 C C . ASP A 1 503 ? -14.828 7.685 42.455 1.00 79.12 503 ASP A C 1
ATOM 4021 O O . ASP A 1 503 ? -14.652 6.722 43.186 1.00 79.12 503 ASP A O 1
ATOM 4025 N N . ILE A 1 504 ? -14.282 7.761 41.242 1.00 74.44 504 ILE A N 1
ATOM 4026 C CA . ILE A 1 504 ? -13.426 6.722 40.663 1.00 74.44 504 ILE A CA 1
ATOM 4027 C C . ILE A 1 504 ? -12.203 6.484 41.552 1.00 74.44 504 ILE A C 1
ATOM 4029 O O . ILE A 1 504 ? -11.920 5.347 41.925 1.00 74.44 504 ILE A O 1
ATOM 4033 N N . ASN A 1 505 ? -11.513 7.552 41.956 1.00 74.12 505 ASN A N 1
ATOM 4034 C CA . ASN A 1 505 ? -10.360 7.437 42.843 1.00 74.12 505 ASN A CA 1
ATOM 4035 C C . ASN A 1 505 ? -10.742 6.911 44.228 1.00 74.12 505 ASN A C 1
ATOM 4037 O O . ASN A 1 505 ? -9.900 6.332 44.886 1.00 74.12 505 ASN A O 1
ATOM 4041 N N . LYS A 1 506 ? -11.975 7.110 44.698 1.00 78.19 506 LYS A N 1
ATOM 4042 C CA . LYS A 1 506 ? -12.408 6.646 46.022 1.00 78.19 506 LYS A CA 1
ATOM 4043 C C . LYS A 1 506 ? -12.943 5.212 46.002 1.00 78.19 506 LYS A C 1
ATOM 4045 O O . LYS A 1 506 ? -12.723 4.466 46.949 1.00 78.19 506 LYS A O 1
ATOM 4050 N N . CYS A 1 507 ? -13.685 4.853 44.960 1.00 76.50 507 CYS A N 1
ATOM 4051 C CA . CYS A 1 507 ? -14.491 3.636 44.892 1.00 76.50 507 CYS A CA 1
ATOM 4052 C C . CYS A 1 507 ? -13.875 2.552 44.003 1.00 76.50 507 CYS A C 1
ATOM 4054 O O . CYS A 1 507 ? -14.147 1.383 44.234 1.00 76.50 507 CYS A O 1
ATOM 4056 N N . CYS A 1 508 ? -13.048 2.921 43.021 1.00 69.75 508 CYS A N 1
ATOM 4057 C CA . CYS A 1 508 ? -12.492 1.998 42.023 1.00 69.75 508 CYS A CA 1
ATOM 4058 C C . CYS A 1 508 ? -10.961 1.881 42.114 1.00 69.75 508 CYS A C 1
ATOM 4060 O O . CYS A 1 508 ? -10.325 1.320 41.222 1.00 69.75 508 CYS A O 1
ATOM 4062 N N . GLN A 1 509 ? -10.335 2.432 43.162 1.00 65.06 509 GLN A N 1
ATOM 4063 C CA . GLN A 1 509 ? -8.875 2.561 43.233 1.00 65.06 509 GLN A CA 1
ATOM 4064 C C . GLN A 1 509 ? -8.150 1.211 43.186 1.00 65.06 509 GLN A C 1
ATOM 4066 O O . GLN A 1 509 ? -7.169 1.075 42.458 1.00 65.06 509 GLN A O 1
ATOM 4071 N N . SER A 1 510 ? -8.658 0.200 43.893 1.00 57.88 510 SER A N 1
ATOM 4072 C CA . SER A 1 510 ? -8.107 -1.162 43.875 1.00 57.88 510 SER A CA 1
ATOM 4073 C C . SER A 1 510 ? -8.239 -1.837 42.506 1.00 57.88 510 SER A C 1
ATOM 4075 O O . SER A 1 510 ? -7.370 -2.595 42.104 1.00 57.88 510 SER A O 1
ATOM 4077 N N . GLU A 1 511 ? -9.284 -1.529 41.741 1.00 57.41 511 GLU A N 1
ATOM 4078 C CA . GLU A 1 511 ? -9.550 -2.154 40.436 1.00 57.41 511 GLU A CA 1
ATOM 4079 C C . GLU A 1 511 ? -8.739 -1.506 39.300 1.00 57.41 511 GLU A C 1
ATOM 4081 O O . GLU A 1 511 ? -8.428 -2.158 38.305 1.00 57.41 511 GLU A O 1
ATOM 4086 N N . ILE A 1 512 ? -8.376 -0.228 39.454 1.00 58.06 512 ILE A N 1
ATOM 4087 C CA . ILE A 1 512 ? -7.632 0.558 38.458 1.00 58.06 512 ILE A CA 1
ATOM 4088 C C . ILE A 1 512 ? -6.113 0.404 38.623 1.00 58.06 512 ILE A C 1
ATOM 4090 O O . ILE A 1 512 ? -5.397 0.388 37.620 1.00 58.06 512 ILE A O 1
ATOM 4094 N N . TYR A 1 513 ? -5.613 0.295 39.861 1.00 45.84 513 TYR A N 1
ATOM 4095 C CA . TYR A 1 513 ? -4.173 0.264 40.151 1.00 45.84 513 TYR A CA 1
ATOM 4096 C C . TYR A 1 513 ? -3.577 -1.153 40.273 1.00 45.84 513 TYR A C 1
ATOM 4098 O O . TYR A 1 513 ? -2.432 -1.324 39.857 1.00 45.84 513 TYR A O 1
ATOM 4106 N N . ASP A 1 514 ? -4.323 -2.180 40.714 1.00 40.12 514 ASP A N 1
ATOM 4107 C CA . ASP A 1 514 ? -3.800 -3.567 40.765 1.00 40.12 514 ASP A CA 1
ATOM 4108 C C . ASP A 1 514 ? -3.715 -4.238 39.381 1.00 40.12 514 ASP A C 1
ATOM 4110 O O . ASP A 1 514 ? -2.996 -5.217 39.199 1.00 40.12 514 ASP A O 1
ATOM 4114 N N . LYS A 1 515 ? -4.386 -3.673 38.368 1.00 42.69 515 LYS A N 1
ATOM 4115 C CA . LYS A 1 515 ? -4.277 -4.080 36.954 1.00 42.69 515 LYS A CA 1
ATOM 4116 C C . LYS A 1 515 ? -3.520 -3.060 36.106 1.00 42.69 515 LYS A C 1
ATOM 4118 O O . LYS A 1 515 ? -3.760 -2.918 34.904 1.00 42.69 515 LYS A O 1
ATOM 4123 N N . GLY A 1 516 ? -2.608 -2.324 36.741 1.00 34.59 516 GLY A N 1
ATOM 4124 C CA . GLY A 1 516 ? -1.697 -1.408 36.073 1.00 34.59 516 GLY A CA 1
ATOM 4125 C C . GLY A 1 516 ? -0.926 -2.116 34.960 1.00 34.59 516 GLY A C 1
ATOM 4126 O O . GLY A 1 516 ? -0.051 -2.925 35.224 1.00 34.59 516 GLY A O 1
ATOM 4127 N N . PHE A 1 517 ? -1.305 -1.802 33.721 1.00 38.84 517 PHE A N 1
ATOM 4128 C CA . PHE A 1 517 ? -0.559 -1.829 32.456 1.00 38.84 517 PHE A CA 1
ATOM 4129 C C . PHE A 1 517 ? 0.937 -2.249 32.524 1.00 38.84 517 PHE A C 1
ATOM 4131 O O . PHE A 1 517 ? 1.820 -1.478 32.161 1.00 38.84 517 PHE A O 1
ATOM 4138 N N . ASN A 1 518 ? 1.246 -3.491 32.903 1.00 33.25 518 ASN A N 1
ATOM 4139 C CA . ASN A 1 518 ? 2.515 -4.134 32.563 1.00 33.25 518 ASN A CA 1
ATOM 4140 C C . ASN A 1 518 ? 2.337 -4.788 31.188 1.00 33.25 518 ASN A C 1
ATOM 4142 O O . ASN A 1 518 ? 2.022 -5.968 31.071 1.00 33.25 518 ASN A O 1
ATOM 4146 N N . GLU A 1 519 ? 2.494 -3.994 30.125 1.00 44.81 519 GLU A N 1
ATOM 4147 C CA . GLU A 1 519 ? 2.331 -4.450 28.734 1.00 44.81 519 GLU A CA 1
ATOM 4148 C C . GLU A 1 519 ? 3.370 -5.478 28.263 1.00 44.81 519 GLU A C 1
ATOM 4150 O O . GLU A 1 519 ? 3.218 -6.014 27.161 1.00 44.81 519 GLU A O 1
ATOM 4155 N N . ASP A 1 520 ? 4.373 -5.779 29.089 1.00 36.28 520 ASP A N 1
ATOM 4156 C CA . ASP A 1 520 ? 5.470 -6.686 28.748 1.00 36.28 520 ASP A CA 1
ATOM 4157 C C . ASP A 1 520 ? 5.266 -8.127 29.242 1.00 36.28 520 ASP A C 1
ATOM 4159 O O . ASP A 1 520 ? 5.941 -9.028 28.752 1.00 36.28 520 ASP A O 1
ATOM 4163 N N . ASN A 1 521 ? 4.279 -8.384 30.109 1.00 34.03 521 ASN A N 1
ATOM 4164 C CA . ASN A 1 521 ? 3.931 -9.734 30.560 1.00 34.03 521 ASN A CA 1
ATOM 4165 C C . ASN A 1 521 ? 2.492 -10.069 30.166 1.00 34.03 521 ASN A C 1
ATOM 4167 O O . ASN A 1 521 ? 1.575 -10.050 30.982 1.00 34.03 521 ASN A O 1
ATOM 4171 N N . ALA A 1 522 ? 2.294 -10.407 28.892 1.00 36.44 522 ALA A N 1
ATOM 4172 C CA . ALA A 1 522 ? 1.113 -11.149 28.466 1.00 36.44 522 ALA A CA 1
ATOM 4173 C C . ALA A 1 522 ? 1.269 -12.625 28.868 1.00 36.44 522 ALA A C 1
ATOM 4175 O O . ALA A 1 522 ? 1.349 -13.497 28.004 1.00 36.44 522 ALA A O 1
ATOM 4176 N N . ASP A 1 523 ? 1.344 -12.888 30.174 1.00 31.11 523 ASP A N 1
ATOM 4177 C CA . ASP A 1 523 ? 1.103 -14.226 30.694 1.00 31.11 523 ASP A CA 1
ATOM 4178 C C . ASP A 1 523 ? -0.409 -14.378 30.846 1.00 31.11 523 ASP A C 1
ATOM 4180 O O . ASP A 1 523 ? -1.080 -13.652 31.583 1.00 31.11 523 ASP A O 1
ATOM 4184 N N . GLY A 1 524 ? -0.967 -15.246 30.009 1.00 38.34 524 GLY A N 1
ATOM 4185 C CA . GLY A 1 524 ? -2.398 -15.453 29.906 1.00 38.34 524 GLY A CA 1
ATOM 4186 C C . GLY A 1 524 ? -2.928 -16.131 31.154 1.00 38.34 524 GLY A C 1
ATOM 4187 O O . GLY A 1 524 ? -2.758 -17.335 31.286 1.00 38.34 524 GLY A O 1
ATOM 4188 N N . ASN A 1 525 ? -3.589 -15.376 32.032 1.00 34.25 525 ASN A N 1
ATOM 4189 C CA . ASN A 1 525 ? -4.494 -15.949 33.032 1.00 34.25 525 ASN A CA 1
ATOM 4190 C C . ASN A 1 525 ? -5.514 -14.969 33.639 1.00 34.25 525 ASN A C 1
ATOM 4192 O O . ASN A 1 525 ? -6.054 -15.246 34.701 1.00 34.25 525 ASN A O 1
ATOM 4196 N N . ASP A 1 526 ? -5.863 -13.877 32.956 1.00 38.66 526 ASP A N 1
ATOM 4197 C CA . ASP A 1 526 ? -6.922 -12.972 33.433 1.00 38.66 526 ASP A CA 1
ATOM 4198 C C . ASP A 1 526 ? -8.253 -13.229 32.712 1.00 38.66 526 ASP A C 1
ATOM 4200 O O . ASP A 1 526 ? -8.782 -12.392 31.977 1.00 38.66 526 ASP A O 1
ATOM 4204 N N . ASN A 1 527 ? -8.802 -14.424 32.933 1.00 48.03 527 ASN A N 1
ATOM 4205 C CA . ASN A 1 527 ? -10.200 -14.739 32.655 1.00 48.03 527 ASN A CA 1
ATOM 4206 C C . ASN A 1 527 ? -10.997 -14.585 33.959 1.00 48.03 527 ASN A C 1
ATOM 4208 O O . ASN A 1 527 ? -10.705 -15.272 34.930 1.00 48.03 527 ASN A O 1
ATOM 4212 N N . ASP A 1 528 ? -11.961 -13.653 33.989 1.00 40.50 528 ASP A N 1
ATOM 4213 C CA . ASP A 1 528 ? -13.379 -13.957 34.296 1.00 40.50 528 ASP A CA 1
ATOM 4214 C C . ASP A 1 528 ? -14.221 -12.752 34.768 1.00 40.50 528 ASP A C 1
ATOM 4216 O O . ASP A 1 528 ? -15.440 -12.778 34.606 1.00 40.50 528 ASP A O 1
ATOM 4220 N N . THR A 1 529 ? -13.644 -11.645 35.250 1.00 40.44 529 THR A N 1
ATOM 4221 C CA . THR A 1 529 ? -14.476 -10.599 35.903 1.00 40.44 529 THR A CA 1
ATOM 4222 C C . THR A 1 529 ? -14.785 -9.365 35.039 1.00 40.44 529 THR A C 1
ATOM 4224 O O . THR A 1 529 ? -15.821 -8.730 35.214 1.00 40.44 529 THR A O 1
ATOM 4227 N N . GLU A 1 530 ? -13.954 -9.024 34.049 1.00 46.66 530 GLU A N 1
ATOM 4228 C CA . GLU A 1 530 ? -14.077 -7.759 33.288 1.00 46.66 530 GLU A CA 1
ATOM 4229 C C . GLU A 1 530 ? -15.102 -7.778 32.134 1.00 46.66 530 GLU A C 1
ATOM 4231 O O . GLU A 1 530 ? -15.288 -6.780 31.439 1.00 46.66 530 GLU A O 1
ATOM 4236 N N . MET A 1 531 ? -15.757 -8.912 31.874 1.00 52.09 531 MET A N 1
ATOM 4237 C CA . MET A 1 531 ? -16.311 -9.191 30.542 1.00 52.09 531 MET A CA 1
ATOM 4238 C C . MET A 1 531 ? -17.835 -9.274 30.468 1.00 52.09 531 MET A C 1
ATOM 4240 O O . MET A 1 531 ? -18.370 -9.509 29.389 1.00 52.09 531 MET A O 1
ATOM 4244 N N . ILE A 1 532 ? -18.559 -9.090 31.573 1.00 57.31 532 ILE A N 1
ATOM 4245 C CA . ILE A 1 532 ? -19.987 -9.444 31.616 1.00 57.31 532 ILE A CA 1
ATOM 4246 C C . ILE A 1 532 ? -20.850 -8.454 30.823 1.00 57.31 532 ILE A C 1
ATOM 4248 O O . ILE A 1 532 ? -21.736 -8.893 30.096 1.00 57.31 532 ILE A O 1
ATOM 4252 N N . ASP A 1 533 ? -20.560 -7.150 30.859 1.00 59.25 533 ASP A N 1
ATOM 4253 C CA . ASP A 1 533 ? -21.284 -6.168 30.034 1.00 59.25 533 ASP A CA 1
ATOM 4254 C C . ASP A 1 533 ? -20.975 -6.304 28.543 1.00 59.25 533 ASP A C 1
ATOM 4256 O O . ASP A 1 533 ? -21.886 -6.220 27.722 1.00 59.25 533 ASP A O 1
ATOM 4260 N N . HIS A 1 534 ? -19.714 -6.567 28.186 1.00 62.34 534 HIS A N 1
ATOM 4261 C CA . HIS A 1 534 ? -19.310 -6.809 26.799 1.00 62.34 534 HIS A CA 1
ATOM 4262 C C . HIS A 1 534 ? -19.906 -8.120 26.260 1.00 62.34 534 HIS A C 1
ATOM 4264 O O . HIS A 1 534 ? -20.441 -8.169 25.153 1.00 62.34 534 HIS A O 1
ATOM 4270 N N . ALA A 1 535 ? -19.890 -9.178 27.072 1.00 64.81 535 ALA A N 1
ATOM 4271 C CA . ALA A 1 535 ? -20.527 -10.447 26.751 1.00 64.81 535 ALA A CA 1
ATOM 4272 C C . ALA A 1 535 ? -22.048 -10.302 26.626 1.00 64.81 535 ALA A C 1
ATOM 4274 O O . ALA A 1 535 ? -22.635 -10.932 25.750 1.00 64.81 535 ALA A O 1
ATOM 4275 N N . LEU A 1 536 ? -22.681 -9.469 27.460 1.00 72.25 536 LEU A N 1
ATOM 4276 C CA . LEU A 1 536 ? -24.121 -9.215 27.416 1.00 72.25 536 LEU A CA 1
ATOM 4277 C C . LEU A 1 536 ? -24.502 -8.508 26.120 1.00 72.25 536 LEU A C 1
ATOM 4279 O O . LEU A 1 536 ? -25.366 -8.963 25.378 1.00 72.25 536 LEU A O 1
ATOM 4283 N N . ALA A 1 537 ? -23.803 -7.414 25.849 1.00 66.62 537 ALA A N 1
ATOM 4284 C CA . ALA A 1 537 ? -23.867 -6.643 24.625 1.00 66.62 537 ALA A CA 1
ATOM 4285 C C . ALA A 1 537 ? -23.778 -7.514 23.368 1.00 66.62 537 ALA A C 1
ATOM 4287 O O . ALA A 1 537 ? -24.648 -7.446 22.500 1.00 66.62 537 ALA A O 1
ATOM 4288 N N . PHE A 1 538 ? -22.740 -8.348 23.299 1.00 67.75 538 PHE A N 1
ATOM 4289 C CA . PHE A 1 538 ? -22.491 -9.223 22.165 1.00 67.75 538 PHE A CA 1
ATOM 4290 C C . PHE A 1 538 ? -23.566 -10.309 22.035 1.00 67.75 538 PHE A C 1
ATOM 4292 O O . PHE A 1 538 ? -24.175 -10.466 20.977 1.00 67.75 538 PHE A O 1
ATOM 4299 N N . ALA A 1 539 ? -23.855 -11.021 23.128 1.00 76.56 539 ALA A N 1
ATOM 4300 C CA . ALA A 1 539 ? -24.847 -12.091 23.145 1.00 76.56 539 ALA A CA 1
ATOM 4301 C C . ALA A 1 539 ? -26.249 -11.598 22.764 1.00 76.56 539 ALA A C 1
ATOM 4303 O O . ALA A 1 539 ? -26.998 -12.331 22.126 1.00 76.56 539 ALA A O 1
ATOM 4304 N N . CYS A 1 540 ? -26.589 -10.361 23.128 1.00 83.06 540 CYS A N 1
ATOM 4305 C CA . CYS A 1 540 ? -27.904 -9.775 22.898 1.00 83.06 540 CYS A CA 1
ATOM 4306 C C . CYS A 1 540 ? -27.989 -8.863 21.668 1.00 83.06 540 CYS A C 1
ATOM 4308 O O . CYS A 1 540 ? -29.060 -8.325 21.399 1.00 83.06 540 CYS A O 1
ATOM 4310 N N . GLN A 1 541 ? -26.913 -8.667 20.901 1.00 79.69 541 GLN A N 1
ATOM 4311 C CA . GLN A 1 541 ? -26.877 -7.677 19.815 1.00 79.69 541 GLN A CA 1
ATOM 4312 C C . GLN A 1 541 ? -27.981 -7.900 18.768 1.00 79.69 541 GLN A C 1
ATOM 4314 O O . GLN A 1 541 ? -28.673 -6.958 18.372 1.00 79.69 541 GLN A O 1
ATOM 4319 N N . ALA A 1 542 ? -28.165 -9.148 18.329 1.00 80.00 542 ALA A N 1
ATOM 4320 C CA . ALA A 1 542 ? -29.204 -9.503 17.366 1.00 80.00 542 ALA A CA 1
ATOM 4321 C C . ALA A 1 542 ? -30.614 -9.312 17.948 1.00 80.00 542 ALA A C 1
ATOM 4323 O O . ALA A 1 542 ? -31.500 -8.821 17.252 1.00 80.00 542 ALA A O 1
ATOM 4324 N N . ASP A 1 543 ? -30.803 -9.639 19.228 1.00 87.88 543 ASP A N 1
ATOM 4325 C CA . ASP A 1 543 ? -32.077 -9.482 19.931 1.00 87.88 543 ASP A CA 1
ATOM 4326 C C . ASP A 1 543 ? -32.440 -8.006 20.129 1.00 87.88 543 ASP A C 1
ATOM 4328 O O . ASP A 1 543 ? -33.596 -7.629 19.948 1.00 87.88 543 ASP A O 1
ATOM 4332 N N . VAL A 1 544 ? -31.459 -7.140 20.405 1.00 85.69 544 VAL A N 1
ATOM 4333 C CA . VAL A 1 544 ? -31.673 -5.686 20.467 1.00 85.69 544 VAL A CA 1
ATOM 4334 C C . VAL A 1 544 ? -32.120 -5.158 19.111 1.00 85.69 544 VAL A C 1
ATOM 4336 O O . VAL A 1 544 ? -33.123 -4.457 19.040 1.00 85.69 544 VAL A O 1
ATOM 4339 N N . LEU A 1 545 ? -31.419 -5.517 18.031 1.00 80.38 545 LEU A N 1
ATOM 4340 C CA . LEU A 1 545 ? -31.780 -5.074 16.680 1.00 80.38 545 LEU A CA 1
ATOM 4341 C C . LEU A 1 545 ? -33.142 -5.614 16.223 1.00 80.38 545 LEU A C 1
ATOM 4343 O O . LEU A 1 545 ? -33.801 -4.974 15.410 1.00 80.38 545 LEU A O 1
ATOM 4347 N N . LYS A 1 546 ? -33.560 -6.780 16.722 1.00 86.44 546 LYS A N 1
ATOM 4348 C CA . LYS A 1 546 ? -34.830 -7.406 16.349 1.00 86.44 546 LYS A CA 1
ATOM 4349 C C . LYS A 1 546 ? -36.015 -6.889 17.164 1.00 86.44 546 LYS A C 1
ATOM 4351 O O . LYS A 1 546 ? -37.077 -6.667 16.594 1.00 86.44 546 LYS A O 1
ATOM 4356 N N . TYR A 1 547 ? -35.853 -6.739 18.477 1.00 89.06 547 TYR A N 1
ATOM 4357 C CA . TYR A 1 547 ? -36.967 -6.501 19.402 1.00 89.06 547 TYR A CA 1
ATOM 4358 C C . TYR A 1 547 ? -36.941 -5.122 20.065 1.00 89.06 547 TYR A C 1
ATOM 4360 O O . TYR A 1 547 ? -37.987 -4.621 20.459 1.00 89.06 547 TYR A O 1
ATOM 4368 N N . CYS A 1 548 ? -35.767 -4.505 20.197 1.00 88.00 548 CYS A N 1
ATOM 4369 C CA . CYS A 1 548 ? -35.570 -3.279 20.975 1.00 88.00 548 CYS A CA 1
ATOM 4370 C C . CYS A 1 548 ? -34.900 -2.162 20.155 1.00 88.00 548 CYS A C 1
ATOM 4372 O O . CYS A 1 548 ? -34.261 -1.280 20.731 1.00 88.00 548 CYS A O 1
ATOM 4374 N N . ASN A 1 549 ? -35.011 -2.196 18.821 1.00 81.38 549 ASN A N 1
ATOM 4375 C CA . ASN A 1 549 ? -34.298 -1.273 17.930 1.00 81.38 549 ASN A CA 1
ATOM 4376 C C . ASN A 1 549 ? -34.732 0.190 18.112 1.00 81.38 549 ASN A C 1
ATOM 4378 O O . ASN A 1 549 ? -33.901 1.084 17.977 1.00 81.38 549 ASN A O 1
ATOM 4382 N N . ASP A 1 550 ? -35.993 0.416 18.481 1.00 81.31 550 ASP A N 1
ATOM 4383 C CA . ASP A 1 550 ? -36.565 1.757 18.663 1.00 81.31 550 ASP A CA 1
ATOM 4384 C C . ASP A 1 550 ? -36.370 2.291 20.095 1.00 81.31 550 ASP A C 1
ATOM 4386 O O . ASP A 1 550 ? -36.748 3.417 20.420 1.00 81.31 550 ASP A O 1
ATOM 4390 N N . ILE A 1 551 ? -35.769 1.486 20.980 1.00 81.94 551 ILE A N 1
ATOM 4391 C CA . ILE A 1 551 ? -35.517 1.870 22.368 1.00 81.94 551 ILE A CA 1
ATOM 4392 C C . ILE A 1 551 ? -34.225 2.697 22.448 1.00 81.94 551 ILE A C 1
ATOM 4394 O O . ILE A 1 551 ? -33.158 2.196 22.073 1.00 81.94 551 ILE A O 1
ATOM 4398 N N . PRO A 1 552 ? -34.268 3.923 23.013 1.00 69.62 552 PRO A N 1
ATOM 4399 C CA . PRO A 1 552 ? -33.087 4.765 23.165 1.00 69.62 552 PRO A CA 1
ATOM 4400 C C . PRO A 1 552 ? -31.976 4.096 23.981 1.00 69.62 552 PRO A C 1
ATOM 4402 O O . PRO A 1 552 ? -32.226 3.463 25.010 1.00 69.62 552 PRO A O 1
ATOM 4405 N N . ILE A 1 553 ? -30.732 4.306 23.555 1.00 67.31 553 ILE A N 1
ATOM 4406 C CA . ILE A 1 553 ? -29.536 3.749 24.198 1.00 67.31 553 ILE A CA 1
ATOM 4407 C C . ILE A 1 553 ? -29.226 4.483 25.501 1.00 67.31 553 ILE A C 1
ATOM 4409 O O . ILE A 1 553 ? -29.197 5.714 25.550 1.00 67.31 553 ILE A O 1
ATOM 4413 N N . GLY A 1 554 ? -28.880 3.716 26.534 1.00 67.06 554 GLY A N 1
ATOM 4414 C CA . GLY A 1 554 ? -28.464 4.231 27.836 1.00 67.06 554 GLY A CA 1
ATOM 4415 C C . GLY A 1 554 ? -29.524 4.042 28.916 1.00 67.06 554 GLY A C 1
ATOM 4416 O O . GLY A 1 554 ? -30.611 3.518 28.668 1.00 67.06 554 GLY A O 1
ATOM 4417 N N . SER A 1 555 ? -29.162 4.410 30.149 1.00 65.62 555 SER A N 1
ATOM 4418 C CA . SER A 1 555 ? -30.015 4.278 31.344 1.00 65.62 555 SER A CA 1
ATOM 4419 C C . SER A 1 555 ? -30.611 2.876 31.543 1.00 65.62 555 SER A C 1
ATOM 4421 O O . SER A 1 555 ? -31.663 2.735 32.151 1.00 65.62 555 SER A O 1
ATOM 4423 N N . GLY A 1 556 ? -29.988 1.836 30.977 1.00 73.00 556 GLY A N 1
ATOM 4424 C CA . GLY A 1 556 ? -30.479 0.464 31.078 1.00 73.00 556 GLY A CA 1
ATOM 4425 C C . GLY A 1 556 ? -31.743 0.121 30.281 1.00 73.00 556 GLY A C 1
ATOM 4426 O O . GLY A 1 556 ? -32.202 -1.014 30.375 1.00 73.00 556 GLY A O 1
ATOM 4427 N N . LYS A 1 557 ? -32.300 1.036 29.475 1.00 81.38 557 LYS A N 1
ATOM 4428 C CA . LYS A 1 557 ? -33.615 0.852 28.825 1.00 81.38 557 LYS A CA 1
ATOM 4429 C C . LYS A 1 557 ? -33.669 -0.344 27.877 1.00 81.38 557 LYS A C 1
ATOM 4431 O O . LYS A 1 557 ? -34.640 -1.092 27.871 1.00 81.38 557 LYS A O 1
ATOM 4436 N N . GLN A 1 558 ? -32.615 -0.552 27.093 1.00 83.00 558 GLN A N 1
ATOM 4437 C CA . GLN A 1 558 ? -32.536 -1.693 26.176 1.00 83.00 558 GLN A CA 1
ATOM 4438 C C . GLN A 1 558 ? -32.423 -3.019 26.926 1.00 83.00 558 GLN A C 1
ATOM 4440 O O . GLN A 1 558 ? -33.068 -3.990 26.551 1.00 83.00 558 GLN A O 1
ATOM 4445 N N . VAL A 1 559 ? -31.676 -3.043 28.031 1.00 83.88 559 VAL A N 1
ATOM 4446 C CA . VAL A 1 559 ? -31.592 -4.225 28.894 1.00 83.88 559 VAL A CA 1
ATOM 4447 C C . VAL A 1 559 ? -32.953 -4.508 29.527 1.00 83.88 559 VAL A C 1
ATOM 4449 O O . VAL A 1 559 ? -33.391 -5.650 29.545 1.00 83.88 559 VAL A O 1
ATOM 4452 N N . GLN A 1 560 ? -33.678 -3.474 29.954 1.00 84.50 560 GLN A N 1
ATOM 4453 C CA . GLN A 1 560 ? -35.042 -3.617 30.460 1.00 84.50 560 GLN A CA 1
ATOM 4454 C C . GLN A 1 560 ? -36.013 -4.155 29.396 1.00 84.50 560 GLN A C 1
ATOM 4456 O O . GLN A 1 560 ? -36.805 -5.046 29.697 1.00 84.50 560 GLN A O 1
ATOM 4461 N N . CYS A 1 561 ? -35.918 -3.675 28.153 1.00 89.50 561 CYS A N 1
ATOM 4462 C CA . CYS A 1 561 ? -36.683 -4.214 27.028 1.00 89.50 561 CYS A CA 1
ATOM 4463 C C . CYS A 1 561 ? -36.381 -5.706 26.810 1.00 89.50 561 CYS A C 1
ATOM 4465 O O . CYS A 1 561 ? -37.298 -6.523 26.783 1.00 89.50 561 CYS A O 1
ATOM 4467 N N . LEU A 1 562 ? -35.106 -6.098 26.765 1.00 89.88 562 LEU A N 1
ATOM 4468 C CA . LEU A 1 562 ? -34.715 -7.503 26.613 1.00 89.88 562 LEU A CA 1
ATOM 4469 C C . LEU A 1 562 ? -35.212 -8.377 27.772 1.00 89.88 562 LEU A C 1
ATOM 4471 O O . LEU A 1 562 ? -35.692 -9.484 27.544 1.00 89.88 562 LEU A O 1
ATOM 4475 N N . LEU A 1 563 ? -35.159 -7.870 29.007 1.00 87.00 563 LEU A N 1
ATOM 4476 C CA . LEU A 1 563 ? -35.718 -8.561 30.169 1.00 87.00 563 LEU A CA 1
ATOM 4477 C C . LEU A 1 563 ? -37.236 -8.760 30.035 1.00 87.00 563 LEU A C 1
ATOM 4479 O O . LEU A 1 563 ? -37.732 -9.823 30.404 1.00 87.00 563 LEU A O 1
ATOM 4483 N N . SER A 1 564 ? -37.967 -7.797 29.457 1.00 87.69 564 SER A N 1
ATOM 4484 C CA . SER A 1 564 ? -39.407 -7.956 29.192 1.00 87.69 564 SER A CA 1
ATOM 4485 C C . SER A 1 564 ? -39.728 -8.959 28.082 1.00 87.69 564 SER A C 1
ATOM 4487 O O . SER A 1 564 ? -40.796 -9.565 28.106 1.00 87.69 564 SER A O 1
ATOM 4489 N N . MET A 1 565 ? -38.796 -9.208 27.155 1.00 89.12 565 MET A N 1
ATOM 4490 C CA . MET A 1 565 ? -38.966 -10.231 26.115 1.00 89.12 565 MET A CA 1
ATOM 4491 C C . MET A 1 565 ? -38.898 -11.661 26.675 1.00 89.12 565 MET A C 1
ATOM 4493 O O . MET A 1 565 ? -39.337 -12.609 26.011 1.00 89.12 565 MET A O 1
ATOM 4497 N N . GLY A 1 566 ? -38.374 -11.838 27.894 1.00 84.19 566 GLY A N 1
ATOM 4498 C CA . GLY A 1 566 ? -38.364 -13.118 28.595 1.00 84.19 566 GLY A CA 1
ATOM 4499 C C . GLY A 1 566 ? -37.614 -14.184 27.801 1.00 84.19 566 GLY A C 1
ATOM 4500 O O . GLY A 1 566 ? -36.431 -14.016 27.551 1.00 84.19 566 GLY A O 1
ATOM 4501 N N . LYS A 1 567 ? -38.298 -15.272 27.415 1.00 84.06 567 LYS A N 1
ATOM 4502 C CA . LYS A 1 567 ? -37.740 -16.403 26.639 1.00 84.06 567 LYS A CA 1
ATOM 4503 C C . LYS A 1 567 ? -37.666 -16.164 25.122 1.00 84.06 567 LYS A C 1
ATOM 4505 O O . LYS A 1 567 ? -37.262 -17.060 24.389 1.00 84.06 567 LYS A O 1
ATOM 4510 N N . SER A 1 568 ? -38.109 -15.002 24.641 1.00 87.88 568 SER A N 1
ATOM 4511 C CA . SER A 1 568 ? -38.184 -14.702 23.199 1.00 87.88 568 SER A CA 1
ATOM 4512 C C . SER A 1 568 ? -36.838 -14.284 22.594 1.00 87.88 568 SER A C 1
ATOM 4514 O O . SER A 1 568 ? -36.705 -14.211 21.368 1.00 87.88 568 SER A O 1
ATOM 4516 N N . VAL A 1 569 ? -35.855 -13.980 23.445 1.00 90.31 569 VAL A N 1
ATOM 4517 C CA . VAL A 1 569 ? -34.475 -13.668 23.053 1.00 90.31 569 VAL A CA 1
ATOM 4518 C C . VAL A 1 569 ? -33.680 -14.949 22.801 1.00 90.31 569 VAL A C 1
ATOM 4520 O O . VAL A 1 569 ? -34.093 -16.047 23.178 1.00 90.31 569 VAL A O 1
ATOM 4523 N N . THR A 1 570 ? -32.519 -14.832 22.162 1.00 90.25 570 THR A N 1
ATOM 4524 C CA . THR A 1 570 ? -31.627 -15.977 21.962 1.00 90.25 570 THR A CA 1
ATOM 4525 C C . THR A 1 570 ? -31.181 -16.591 23.293 1.00 90.25 570 THR A C 1
ATOM 4527 O O . THR A 1 570 ? -30.984 -15.898 24.292 1.00 90.25 570 THR A O 1
ATOM 4530 N N . SER A 1 571 ? -30.950 -17.908 23.310 1.00 85.56 571 SER A N 1
ATOM 4531 C CA . SER A 1 571 ? -30.464 -18.622 24.504 1.00 85.56 571 SER A CA 1
ATOM 4532 C C . SER A 1 571 ? -29.125 -18.078 25.012 1.00 85.56 571 SER A C 1
ATOM 4534 O O . SER A 1 571 ? -28.877 -18.054 26.218 1.00 85.56 571 SER A O 1
ATOM 4536 N N . GLN A 1 572 ? -28.282 -17.594 24.097 1.00 84.12 572 GLN A N 1
ATOM 4537 C CA . GLN A 1 572 ? -27.023 -16.937 24.424 1.00 84.12 572 GLN A CA 1
ATOM 4538 C C . GLN A 1 572 ? -27.263 -15.611 25.161 1.00 84.12 572 GLN A C 1
ATOM 4540 O O . GLN A 1 572 ? -26.671 -15.400 26.220 1.00 84.12 572 GLN A O 1
ATOM 4545 N N . CYS A 1 573 ? -28.160 -14.754 24.658 1.00 87.44 573 CYS A N 1
ATOM 4546 C CA . CYS A 1 573 ? -28.548 -13.510 25.327 1.00 87.44 573 CYS A CA 1
ATOM 4547 C C . CYS A 1 573 ? -29.172 -13.773 26.704 1.00 87.44 573 CYS A C 1
ATOM 4549 O O . CYS A 1 573 ? -28.780 -13.150 27.690 1.00 87.44 573 CYS A O 1
ATOM 4551 N N . GLN A 1 574 ? -30.084 -14.746 26.792 1.00 89.69 574 GLN A N 1
ATOM 4552 C CA . GLN A 1 574 ? -30.761 -15.125 28.034 1.00 89.69 574 GLN A CA 1
ATOM 4553 C C . GLN A 1 574 ? -29.774 -15.482 29.152 1.00 89.69 574 GLN A C 1
ATOM 4555 O O . GLN A 1 574 ? -29.911 -15.005 30.276 1.00 89.69 574 GLN A O 1
ATOM 4560 N N . ASN A 1 575 ? -28.777 -16.314 28.839 1.00 84.56 575 ASN A N 1
ATOM 4561 C CA . ASN A 1 575 ? -27.796 -16.793 29.810 1.00 84.56 575 ASN A CA 1
ATOM 4562 C C . ASN A 1 575 ? -26.977 -15.627 30.384 1.00 84.56 575 ASN A C 1
ATOM 4564 O O . ASN A 1 575 ? -26.826 -15.496 31.597 1.00 84.56 575 ASN A O 1
ATOM 4568 N N . ILE A 1 576 ? -26.504 -14.722 29.523 1.00 81.19 576 ILE A N 1
ATOM 4569 C CA . ILE A 1 576 ? -25.718 -13.581 29.997 1.00 81.19 576 ILE A CA 1
ATOM 4570 C C . ILE A 1 576 ? -26.591 -12.542 30.721 1.00 81.19 576 ILE A C 1
ATOM 4572 O O . ILE A 1 576 ? -26.143 -11.977 31.719 1.00 81.19 576 ILE A O 1
ATOM 4576 N N . LEU A 1 577 ? -27.844 -12.326 30.294 1.00 86.19 577 LEU A N 1
ATOM 4577 C CA . LEU A 1 577 ? -28.808 -11.482 31.018 1.00 86.19 577 LEU A C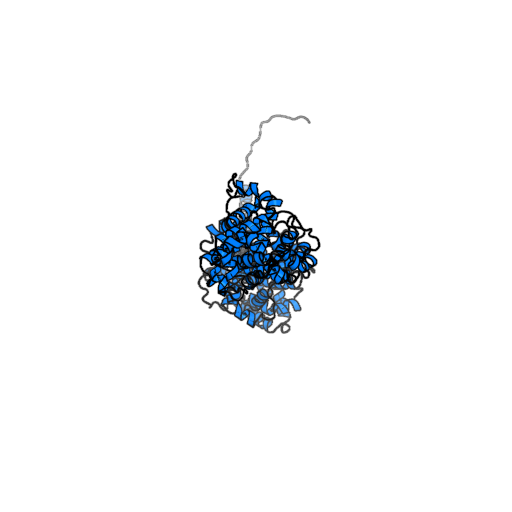A 1
ATOM 4578 C C . LEU A 1 577 ? -29.004 -11.970 32.455 1.00 86.19 577 LEU A C 1
ATOM 4580 O O . LEU A 1 577 ? -28.976 -11.159 33.378 1.00 86.19 577 LEU A O 1
ATOM 4584 N N . GLN A 1 578 ? -29.140 -13.283 32.650 1.00 85.88 578 GLN A N 1
ATOM 4585 C CA . GLN A 1 578 ? -29.278 -13.880 33.979 1.00 85.88 578 GLN A CA 1
ATOM 4586 C C . GLN A 1 578 ? -28.033 -13.655 34.838 1.00 85.88 578 GLN A C 1
ATOM 4588 O O . GLN A 1 578 ? -28.156 -13.143 35.949 1.00 85.88 578 GLN A O 1
ATOM 4593 N N . LYS A 1 579 ? -26.834 -13.917 34.302 1.00 82.00 579 LYS A N 1
ATOM 4594 C CA . LYS A 1 579 ? -25.572 -13.629 35.008 1.00 82.00 579 LYS A CA 1
ATOM 4595 C C . LYS A 1 579 ? -25.463 -12.159 35.414 1.00 82.00 579 LYS A C 1
ATOM 4597 O O . LYS A 1 579 ? -25.006 -11.839 36.507 1.00 82.00 579 LYS A O 1
ATOM 4602 N N . ARG A 1 580 ? -25.909 -11.239 34.551 1.00 78.88 580 ARG A N 1
ATOM 4603 C CA . ARG A 1 580 ? -25.919 -9.807 34.871 1.00 78.88 580 ARG A CA 1
ATOM 4604 C C . ARG A 1 580 ? -26.920 -9.466 35.980 1.00 78.88 580 ARG A C 1
ATOM 4606 O O . ARG A 1 580 ? -26.592 -8.671 36.856 1.00 78.88 580 ARG A O 1
ATOM 4613 N N . GLN A 1 581 ? -28.107 -10.073 35.969 1.00 80.81 581 GLN A N 1
ATOM 4614 C CA . GLN A 1 581 ? -29.094 -9.911 37.042 1.00 80.81 581 GLN A CA 1
ATOM 4615 C C . GLN A 1 581 ? -28.582 -10.436 38.390 1.00 80.81 581 GLN A C 1
ATOM 4617 O O . GLN A 1 581 ? -28.850 -9.819 39.419 1.00 80.81 581 GLN A O 1
ATOM 4622 N N . GLU A 1 582 ? -27.832 -11.539 38.397 1.00 81.56 582 GLU A N 1
ATOM 4623 C CA . GLU A 1 582 ? -27.200 -12.080 39.607 1.00 81.56 582 GLU A CA 1
ATOM 4624 C C . GLU A 1 582 ? -26.185 -11.102 40.212 1.00 81.56 582 GLU A C 1
ATOM 4626 O O . GLU A 1 582 ? -26.192 -10.898 41.425 1.00 81.56 582 GLU A O 1
ATOM 4631 N N . LEU A 1 583 ? -25.393 -10.413 39.383 1.00 73.06 583 LEU A N 1
ATOM 4632 C CA . LEU A 1 583 ? -24.470 -9.373 39.858 1.00 73.06 583 LEU A CA 1
ATOM 4633 C C . LEU A 1 583 ? -25.184 -8.176 40.486 1.00 73.06 583 LEU A C 1
ATOM 4635 O O . LEU A 1 583 ? -24.737 -7.647 41.502 1.00 73.06 583 LEU A O 1
ATOM 4639 N N . TRP A 1 584 ? -26.290 -7.712 39.895 1.00 78.12 584 TRP A N 1
ATOM 4640 C CA . TRP A 1 584 ? -27.047 -6.603 40.488 1.00 78.12 584 TRP A CA 1
ATOM 4641 C C . TRP A 1 584 ? -27.598 -6.974 41.861 1.00 78.12 584 TRP A C 1
ATOM 4643 O O . TRP A 1 584 ? -27.542 -6.163 42.787 1.00 78.12 584 TRP A O 1
ATOM 4653 N N . LYS A 1 585 ? -28.062 -8.218 42.011 1.00 78.25 585 LYS A N 1
ATOM 4654 C CA . LYS A 1 585 ? -28.490 -8.748 43.304 1.00 78.25 585 LYS A CA 1
ATOM 4655 C C . LYS A 1 585 ? -27.331 -8.816 44.293 1.00 78.25 585 LYS A C 1
ATOM 4657 O O . LYS A 1 585 ? -27.511 -8.417 45.436 1.00 78.25 585 LYS A O 1
ATOM 4662 N N . SER A 1 586 ? -26.151 -9.273 43.873 1.00 74.44 586 SER A N 1
ATOM 4663 C CA . SER A 1 586 ? -25.020 -9.447 44.789 1.00 74.44 586 SER A CA 1
ATOM 4664 C C . SER A 1 586 ? -24.390 -8.128 45.244 1.00 74.44 586 SER A C 1
ATOM 4666 O O . SER A 1 586 ? -23.958 -8.039 46.387 1.00 74.44 586 SER A O 1
ATOM 4668 N N . ILE A 1 587 ? -24.324 -7.113 44.374 1.00 68.25 587 ILE A N 1
ATOM 4669 C CA . ILE A 1 587 ? -23.644 -5.840 44.675 1.00 68.25 587 ILE A CA 1
ATOM 4670 C C . ILE A 1 587 ? -24.606 -4.813 45.287 1.00 68.25 587 ILE A C 1
ATOM 4672 O O . ILE A 1 587 ? -24.250 -4.117 46.233 1.00 68.25 587 ILE A O 1
ATOM 4676 N N . PHE A 1 588 ? -25.825 -4.710 44.752 1.00 70.69 588 PHE A N 1
ATOM 4677 C CA . PHE A 1 588 ? -26.760 -3.623 45.074 1.00 70.69 588 PHE A CA 1
ATOM 4678 C C . PHE A 1 588 ? -28.059 -4.112 45.729 1.00 70.69 588 PHE A C 1
ATOM 4680 O O . PHE A 1 588 ? -28.904 -3.304 46.116 1.00 70.69 588 PHE A O 1
ATOM 4687 N N . ASN A 1 589 ? -28.230 -5.431 45.879 1.00 78.94 589 ASN A N 1
ATOM 4688 C CA . ASN A 1 589 ? -29.452 -6.046 46.396 1.00 78.94 589 ASN A CA 1
ATOM 4689 C C . ASN A 1 589 ? -30.712 -5.604 45.622 1.00 78.94 589 ASN A C 1
ATOM 4691 O O . ASN A 1 589 ? -31.752 -5.301 46.208 1.00 78.94 589 ASN A O 1
ATOM 4695 N N . VAL A 1 590 ? -30.606 -5.531 44.290 1.00 78.94 590 VAL A N 1
ATOM 4696 C CA . VAL A 1 590 ? -31.700 -5.131 43.388 1.00 78.94 590 VAL A CA 1
ATOM 4697 C C . VAL A 1 590 ? -31.994 -6.193 42.336 1.00 78.94 590 VAL A C 1
ATOM 4699 O O . VAL A 1 590 ? -31.104 -6.906 41.876 1.00 78.94 590 VAL A O 1
ATOM 4702 N N . ASN A 1 591 ? -33.265 -6.289 41.934 1.00 73.94 591 ASN A N 1
ATOM 4703 C CA . ASN A 1 591 ? -33.744 -7.339 41.030 1.00 73.94 591 ASN A CA 1
ATOM 4704 C C . ASN A 1 591 ? -33.719 -6.936 39.548 1.00 73.94 591 ASN A C 1
ATOM 4706 O O . ASN A 1 591 ? -33.672 -7.803 38.672 1.00 73.94 591 ASN A O 1
ATOM 4710 N N . ASN A 1 592 ? -33.789 -5.638 39.250 1.00 74.88 592 ASN A N 1
ATOM 4711 C CA . ASN A 1 592 ? -33.832 -5.117 37.888 1.00 74.88 592 ASN A CA 1
ATOM 4712 C C . ASN A 1 592 ? -33.092 -3.769 37.775 1.00 74.88 592 ASN A C 1
ATOM 4714 O O . ASN A 1 592 ? -32.664 -3.178 38.766 1.00 74.88 592 ASN A O 1
ATOM 4718 N N . VAL A 1 593 ? -32.944 -3.280 36.541 1.00 75.25 593 VAL A N 1
ATOM 4719 C CA . VAL A 1 593 ? -32.184 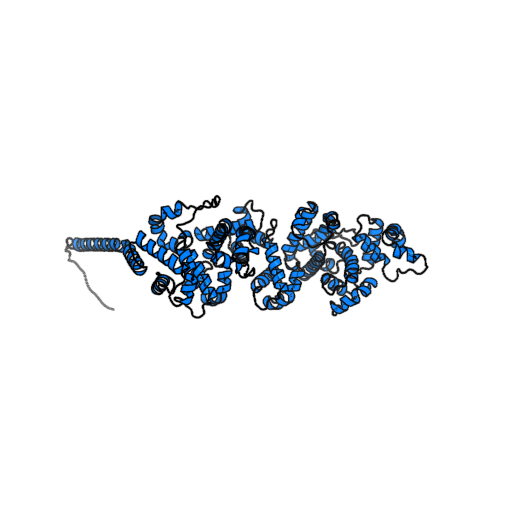-2.051 36.257 1.00 75.25 593 VAL A CA 1
ATOM 4720 C C . VAL A 1 593 ? -32.889 -0.776 36.734 1.00 75.25 593 VAL A C 1
ATOM 4722 O O . VAL A 1 593 ? -32.215 0.219 36.997 1.00 75.25 593 VAL A O 1
ATOM 4725 N N . VAL A 1 594 ? -34.219 -0.784 36.862 1.00 73.50 594 VAL A N 1
ATOM 4726 C CA . VAL A 1 594 ? -34.988 0.370 37.364 1.00 73.50 594 VAL A CA 1
ATOM 4727 C C . VAL A 1 594 ? -34.663 0.600 38.835 1.00 73.50 594 VAL A C 1
ATOM 4729 O O . VAL A 1 594 ? -34.263 1.697 39.212 1.00 73.50 594 VAL A O 1
ATOM 4732 N N . ASP A 1 595 ? -34.720 -0.462 39.638 1.00 76.94 595 ASP A N 1
ATOM 4733 C CA . ASP A 1 595 ? -34.373 -0.422 41.061 1.00 76.94 595 ASP A CA 1
ATOM 4734 C C . ASP A 1 595 ? -32.919 0.041 41.262 1.00 76.94 595 ASP A C 1
ATOM 4736 O O . ASP A 1 595 ? -32.621 0.844 42.149 1.00 76.94 595 ASP A O 1
ATOM 4740 N N . LEU A 1 596 ? -32.015 -0.417 40.387 1.00 70.88 596 LEU A N 1
ATOM 4741 C CA . LEU A 1 596 ? -30.611 -0.008 40.386 1.00 70.88 596 LEU A CA 1
ATOM 4742 C C . LEU A 1 596 ? -30.440 1.486 40.067 1.00 70.88 596 LEU A C 1
ATOM 4744 O O . LEU A 1 596 ? -29.695 2.188 40.749 1.00 70.88 596 LEU A O 1
ATOM 4748 N N . THR A 1 597 ? -31.122 1.991 39.035 1.00 68.50 597 THR A N 1
ATOM 4749 C CA . THR A 1 597 ? -31.035 3.412 38.654 1.00 68.50 597 THR A CA 1
ATOM 4750 C C . THR A 1 597 ? -31.636 4.325 39.720 1.00 68.50 597 THR A C 1
ATOM 4752 O O . THR A 1 597 ? -31.091 5.399 39.973 1.00 68.50 597 THR A O 1
ATOM 4755 N N . GLU A 1 598 ? -32.697 3.890 40.397 1.00 72.94 598 GLU A N 1
ATOM 4756 C CA . GLU A 1 598 ? -33.290 4.580 41.546 1.00 72.94 598 GLU A CA 1
ATOM 4757 C C . GLU A 1 598 ? -32.312 4.656 42.733 1.00 72.94 598 GLU A C 1
ATOM 4759 O O . GLU A 1 598 ? -32.142 5.724 43.330 1.00 72.94 598 GLU A O 1
ATOM 4764 N N . GLN A 1 599 ? -31.628 3.552 43.057 1.00 69.12 599 GLN A N 1
ATOM 4765 C CA . GLN A 1 599 ? -30.625 3.517 44.126 1.00 69.12 599 GLN A CA 1
ATOM 4766 C C . GLN A 1 599 ? -29.417 4.413 43.828 1.00 69.12 599 GLN A C 1
ATOM 4768 O O . GLN A 1 599 ? -29.028 5.206 44.685 1.00 69.12 599 GLN A O 1
ATOM 4773 N N . ILE A 1 600 ? -28.860 4.351 42.613 1.00 65.06 600 ILE A N 1
ATOM 4774 C CA . ILE A 1 600 ? -27.733 5.209 42.204 1.00 65.06 600 ILE A CA 1
ATOM 4775 C C . ILE A 1 600 ? -28.146 6.689 42.227 1.00 65.06 600 ILE A C 1
ATOM 4777 O O . ILE A 1 600 ? -27.393 7.558 42.666 1.00 65.06 600 ILE A O 1
ATOM 4781 N N . ARG A 1 601 ? -29.377 7.004 41.800 1.00 63.75 601 ARG A N 1
ATOM 4782 C CA . ARG A 1 601 ? -29.916 8.369 41.869 1.00 63.75 601 ARG A CA 1
ATOM 4783 C C . ARG A 1 601 ? -30.004 8.875 43.310 1.00 63.75 601 ARG A C 1
ATOM 4785 O O . ARG A 1 601 ? -29.732 10.048 43.549 1.00 63.75 601 ARG A O 1
ATOM 4792 N N . LYS A 1 602 ? -30.362 8.008 44.264 1.00 62.75 602 LYS A N 1
ATOM 4793 C CA . LYS A 1 602 ? -30.391 8.342 45.696 1.00 62.75 602 LYS A CA 1
ATOM 4794 C C . LYS A 1 602 ? -28.993 8.533 46.292 1.00 62.75 602 LYS A C 1
ATOM 4796 O O . LYS A 1 602 ? -28.834 9.417 47.128 1.00 62.75 602 LYS A O 1
ATOM 4801 N N . SER A 1 603 ? -27.988 7.763 45.869 1.00 55.09 603 SER A N 1
ATOM 4802 C CA . SER A 1 603 ? -26.619 7.884 46.399 1.00 55.09 603 SER A CA 1
ATOM 4803 C C . SER A 1 603 ? -25.893 9.148 45.927 1.00 55.09 603 SER A C 1
ATOM 4805 O O . SER A 1 603 ? -25.016 9.652 46.623 1.00 55.09 603 SER A O 1
ATOM 4807 N N . ASN A 1 604 ? -26.279 9.705 44.777 1.00 53.12 604 ASN A N 1
ATOM 4808 C CA . ASN A 1 604 ? -25.630 10.862 44.154 1.00 53.12 604 ASN A CA 1
ATOM 4809 C C . ASN A 1 604 ? -25.920 12.225 44.838 1.00 53.12 604 ASN A C 1
ATOM 4811 O O . ASN A 1 604 ? -25.736 13.270 44.219 1.00 53.12 604 ASN A O 1
ATOM 4815 N N . ASN A 1 605 ? -26.406 12.245 46.089 1.00 48.31 605 ASN A N 1
ATOM 4816 C CA . ASN A 1 605 ? -26.954 13.451 46.729 1.00 48.31 605 ASN A CA 1
ATOM 4817 C C . ASN A 1 605 ? -26.291 13.867 48.059 1.00 48.31 605 ASN A C 1
ATOM 4819 O O . ASN A 1 605 ? -26.881 14.616 48.834 1.00 48.31 605 ASN A O 1
ATOM 4823 N N . SER A 1 606 ? -25.043 13.458 48.316 1.00 49.62 606 SER A N 1
ATOM 4824 C CA . SER A 1 606 ? -24.298 13.916 49.508 1.00 49.62 606 SER A CA 1
ATOM 4825 C C . SER A 1 606 ? -23.932 15.413 49.468 1.00 49.62 606 SER A C 1
ATOM 4827 O O . SER A 1 606 ? -23.577 15.985 50.497 1.00 49.62 606 SER A O 1
ATOM 4829 N N . SER A 1 607 ? -24.031 16.070 48.306 1.00 55.44 607 SER A N 1
ATOM 4830 C CA . SER A 1 607 ? -23.781 17.512 48.143 1.00 55.44 607 SER A CA 1
ATOM 4831 C C . SER A 1 607 ? -24.927 18.375 48.679 1.00 55.44 607 SER A C 1
ATOM 4833 O O . SER A 1 607 ? -24.695 19.491 49.139 1.00 55.44 607 SER A O 1
ATOM 4835 N N . TYR A 1 608 ? -26.165 17.871 48.614 1.00 61.84 608 TYR A N 1
ATOM 4836 C CA . TYR A 1 608 ? -27.359 18.601 49.044 1.00 61.84 608 TYR A CA 1
ATOM 4837 C C . TYR A 1 608 ? -27.359 18.825 50.556 1.00 61.84 608 TYR A C 1
ATOM 4839 O O . TYR A 1 608 ? -27.621 19.939 51.001 1.00 61.84 608 TYR A O 1
ATOM 4847 N N . GLU A 1 609 ? -26.989 17.812 51.344 1.00 59.53 609 GLU A N 1
ATOM 4848 C CA . GLU A 1 609 ? -26.970 17.946 52.804 1.00 59.53 609 GLU A CA 1
ATOM 4849 C C . GLU A 1 609 ? -25.962 19.004 53.267 1.00 59.53 609 GLU A C 1
ATOM 4851 O O . GLU A 1 609 ? -26.285 19.842 54.107 1.00 59.53 609 GLU A O 1
ATOM 4856 N N . PHE A 1 610 ? -24.777 19.054 52.648 1.00 60.06 610 PHE A N 1
ATOM 4857 C CA . PHE A 1 610 ? -23.761 20.058 52.971 1.00 60.06 610 PHE A CA 1
ATOM 4858 C C . PHE A 1 610 ? -24.185 21.479 52.573 1.00 60.06 610 PHE A C 1
ATOM 4860 O O . PHE A 1 610 ? -23.965 22.417 53.336 1.00 60.06 610 PHE A O 1
ATOM 4867 N N . ILE A 1 611 ? -24.822 21.650 51.406 1.00 71.25 611 ILE A N 1
ATOM 4868 C CA . ILE A 1 611 ? -25.330 22.955 50.948 1.00 71.25 611 ILE A CA 1
ATOM 4869 C C . ILE A 1 611 ? -26.466 23.438 51.852 1.00 71.25 611 ILE A C 1
ATOM 4871 O O . ILE A 1 611 ? -26.485 24.609 52.221 1.00 71.25 611 ILE A O 1
ATOM 4875 N N . VAL A 1 612 ? -27.382 22.554 52.254 1.00 77.69 612 VAL A N 1
ATOM 4876 C CA . VAL A 1 612 ? -28.474 22.901 53.175 1.00 77.69 612 VAL A CA 1
ATOM 4877 C C . VAL A 1 612 ? -27.924 23.326 54.534 1.00 77.69 612 VAL A C 1
ATOM 4879 O O . VAL A 1 612 ? -28.340 24.360 55.051 1.00 77.69 612 VAL A O 1
ATOM 4882 N N . ILE A 1 613 ? -26.939 22.607 55.079 1.00 80.38 613 ILE A N 1
ATOM 4883 C CA . ILE A 1 613 ? -26.264 22.998 56.326 1.00 80.38 613 ILE A CA 1
ATOM 4884 C C . ILE A 1 613 ? -25.581 24.364 56.171 1.00 80.38 613 ILE A C 1
ATOM 4886 O O . ILE A 1 613 ? -25.716 25.216 57.047 1.00 80.38 613 ILE A O 1
ATOM 4890 N N . LEU A 1 614 ? -24.896 24.612 55.049 1.00 79.75 614 LEU A N 1
ATOM 4891 C CA . LEU A 1 614 ? -24.223 25.887 54.796 1.00 79.75 614 LEU A CA 1
ATOM 4892 C C . LEU A 1 614 ? -25.221 27.049 54.689 1.00 79.75 614 LEU A C 1
ATOM 4894 O O . LEU A 1 614 ? -24.994 28.106 55.269 1.00 79.75 614 LEU A O 1
ATOM 4898 N N . VAL A 1 615 ? -26.352 26.844 54.006 1.00 87.31 615 VAL A N 1
ATOM 4899 C CA . VAL A 1 615 ? -27.436 27.832 53.907 1.00 87.31 615 VAL A CA 1
ATOM 4900 C C . VAL A 1 615 ? -28.037 28.106 55.284 1.00 87.31 615 VAL A C 1
ATOM 4902 O O . VAL A 1 615 ? -28.203 29.269 55.642 1.00 87.31 615 VAL A O 1
ATOM 4905 N N . ILE A 1 616 ? -28.288 27.074 56.095 1.00 90.19 616 ILE A N 1
ATOM 4906 C CA . ILE A 1 616 ? -28.777 27.240 57.471 1.00 90.19 616 ILE A CA 1
ATOM 4907 C C . ILE A 1 616 ? -27.777 28.066 58.293 1.00 90.19 616 ILE A C 1
ATOM 4909 O O . ILE A 1 616 ? -28.165 29.066 58.895 1.00 90.19 616 ILE A O 1
ATOM 4913 N N . LEU A 1 617 ? -26.483 27.737 58.254 1.00 88.88 617 LEU A N 1
ATOM 4914 C CA . LEU A 1 617 ? -25.445 28.490 58.967 1.00 88.88 617 LEU A CA 1
ATOM 4915 C C . LEU A 1 617 ? -25.343 29.946 58.484 1.00 88.88 617 LEU A C 1
ATOM 4917 O O . LEU A 1 617 ? -25.254 30.855 59.308 1.00 88.88 617 LEU A O 1
ATOM 4921 N N . CYS A 1 618 ? -25.426 30.192 57.174 1.00 87.31 618 CYS A N 1
ATOM 4922 C CA . CYS A 1 618 ? -25.442 31.540 56.609 1.00 87.31 618 CYS A CA 1
ATOM 4923 C C . CYS A 1 618 ? -26.688 32.329 57.029 1.00 87.31 618 CYS A C 1
ATOM 4925 O O . CYS A 1 618 ? -26.573 33.511 57.340 1.00 87.31 618 CYS A O 1
ATOM 4927 N N . THR A 1 619 ? -27.866 31.701 57.085 1.00 87.56 619 THR A N 1
ATOM 4928 C CA . THR A 1 619 ? -29.091 32.374 57.551 1.00 87.56 619 THR A CA 1
ATOM 4929 C C . THR A 1 619 ? -29.022 32.724 59.035 1.00 87.56 619 THR A C 1
ATOM 4931 O O . THR A 1 619 ? -29.381 33.841 59.401 1.00 87.56 619 THR A O 1
ATOM 4934 N N . VAL A 1 620 ? -28.481 31.838 59.880 1.00 88.62 620 VAL A N 1
ATOM 4935 C CA . VAL A 1 620 ? -28.256 32.110 61.310 1.00 88.62 620 VAL A CA 1
ATOM 4936 C C . VAL A 1 620 ? -27.228 33.227 61.499 1.00 88.62 620 VAL A C 1
ATOM 4938 O O . VAL A 1 620 ? -27.451 34.133 62.300 1.00 88.62 620 VAL A O 1
ATOM 4941 N N . PHE A 1 621 ? -26.135 33.215 60.732 1.00 86.19 621 PHE A N 1
ATOM 4942 C CA . PHE A 1 621 ? -25.116 34.265 60.773 1.00 86.19 621 PHE A CA 1
ATOM 4943 C C . PHE A 1 621 ? -25.678 35.623 60.333 1.00 86.19 621 PHE A C 1
ATOM 4945 O O . PHE A 1 621 ? -25.515 36.615 61.038 1.00 86.19 621 PHE A O 1
ATOM 4952 N N . MET A 1 622 ? -26.410 35.666 59.215 1.00 84.38 622 MET A N 1
ATOM 4953 C CA . MET A 1 622 ? -27.049 36.889 58.719 1.00 84.38 622 MET A CA 1
ATOM 4954 C C . MET A 1 622 ? -28.107 37.413 59.695 1.00 84.38 622 MET A C 1
ATOM 4956 O O . MET A 1 622 ? -28.134 38.613 59.967 1.00 84.38 622 MET A O 1
ATOM 4960 N N . ALA A 1 623 ? -28.924 36.536 60.286 1.00 82.12 623 ALA A N 1
ATOM 4961 C CA . ALA A 1 623 ? -29.869 36.914 61.336 1.00 82.12 623 ALA A CA 1
ATOM 4962 C C . ALA A 1 623 ? -29.144 37.469 62.577 1.00 82.12 623 ALA A C 1
ATOM 4964 O O . ALA A 1 623 ? -29.541 38.503 63.109 1.00 82.12 623 ALA A O 1
ATOM 4965 N N . GLY A 1 624 ? -28.030 36.855 62.990 1.00 78.81 624 GLY A N 1
ATOM 4966 C CA . GLY A 1 624 ? -27.177 37.351 64.074 1.00 78.81 624 GLY A CA 1
ATOM 4967 C C . GLY A 1 624 ? -26.571 38.730 63.785 1.00 78.81 624 GLY A C 1
ATOM 4968 O O . GLY A 1 624 ? -26.567 39.598 64.658 1.00 78.81 624 GLY A O 1
ATOM 4969 N N . CYS A 1 625 ? -26.129 38.980 62.550 1.00 76.88 625 CYS A N 1
ATOM 4970 C CA . CYS A 1 625 ? -25.602 40.279 62.125 1.00 76.88 625 CYS A CA 1
ATOM 4971 C C . CYS A 1 625 ? -26.676 41.379 62.066 1.00 76.88 625 CYS A C 1
ATOM 4973 O O . CYS A 1 625 ? -26.380 42.535 62.374 1.00 76.88 625 CYS A O 1
ATOM 4975 N N . ILE A 1 626 ? -27.910 41.038 61.684 1.00 74.25 626 ILE A N 1
ATOM 4976 C CA . ILE A 1 626 ? -29.034 41.985 61.617 1.00 74.25 626 ILE A CA 1
ATOM 4977 C C . ILE A 1 626 ? -29.538 42.315 63.030 1.00 74.25 626 ILE A C 1
ATOM 4979 O O . ILE A 1 626 ? -29.701 43.488 63.367 1.00 74.25 626 ILE A O 1
ATOM 4983 N N . CYS A 1 627 ? -29.689 41.310 63.897 1.00 67.69 627 CYS A N 1
ATOM 4984 C CA . CYS A 1 627 ? -30.116 41.511 65.284 1.00 67.69 627 CYS A CA 1
ATOM 4985 C C . CYS A 1 627 ? -29.036 42.191 66.148 1.00 67.69 627 CYS A C 1
ATOM 4987 O O . CYS A 1 627 ? -29.365 42.975 67.036 1.00 67.69 627 CYS A O 1
ATOM 4989 N N . GLY A 1 628 ? -27.746 41.971 65.862 1.00 60.25 628 GLY A N 1
ATOM 4990 C CA . GLY A 1 628 ? -26.637 42.636 66.557 1.00 60.25 628 GLY A CA 1
ATOM 4991 C C . GLY A 1 628 ? -26.518 44.139 66.269 1.00 60.25 628 GLY A C 1
ATOM 4992 O O . GLY A 1 628 ? -25.962 44.879 67.081 1.00 60.25 628 GLY A O 1
ATOM 4993 N N . ARG A 1 629 ? -27.071 44.621 65.145 1.00 57.00 629 ARG A N 1
ATOM 4994 C CA . ARG A 1 629 ? -27.027 46.041 64.749 1.00 57.00 629 ARG A CA 1
ATOM 4995 C C . ARG A 1 629 ? -28.114 46.911 65.385 1.00 57.00 629 ARG A C 1
ATOM 4997 O O . ARG A 1 629 ? -27.960 48.127 65.396 1.00 57.00 629 ARG A O 1
ATOM 5004 N N . HIS A 1 630 ? -29.162 46.327 65.969 1.00 51.22 630 HIS A N 1
ATOM 5005 C CA . HIS A 1 630 ? -30.272 47.092 66.556 1.00 51.22 630 HIS A CA 1
ATOM 5006 C C . HIS A 1 630 ? -30.049 47.565 68.008 1.00 51.22 630 HIS A C 1
ATOM 5008 O O . HIS A 1 630 ? -30.895 48.279 68.538 1.00 51.22 630 HIS A O 1
ATOM 5014 N N . VAL A 1 631 ? -28.916 47.236 68.648 1.00 53.91 631 VAL A N 1
ATOM 5015 C CA . VAL A 1 631 ? -28.645 47.598 70.062 1.00 53.91 631 VAL A CA 1
ATOM 5016 C C . VAL A 1 631 ? -27.637 48.750 70.231 1.00 53.91 631 VAL A C 1
ATOM 5018 O O . VAL A 1 631 ? -27.431 49.233 71.341 1.00 53.91 631 VAL A O 1
ATOM 5021 N N . ARG A 1 632 ? -27.025 49.280 69.164 1.00 49.56 632 ARG A N 1
ATOM 5022 C CA . ARG A 1 632 ? -26.110 50.432 69.286 1.00 49.56 632 ARG A CA 1
ATOM 5023 C C . ARG A 1 632 ? -26.187 51.373 68.089 1.00 49.56 632 ARG A C 1
ATOM 5025 O O . ARG A 1 632 ? -25.427 51.186 67.150 1.00 49.56 632 ARG A O 1
ATOM 5032 N N . TYR A 1 633 ? -27.035 52.401 68.165 1.00 39.06 633 TYR A N 1
ATOM 5033 C CA . TYR A 1 633 ? -26.635 53.801 67.935 1.00 39.06 633 TYR A CA 1
ATOM 5034 C C . TYR A 1 633 ? -27.831 54.750 68.110 1.00 39.06 633 TYR A C 1
ATOM 5036 O O . TYR A 1 633 ? -28.817 54.651 67.389 1.00 39.06 633 TYR A O 1
ATOM 5044 N N . ASN A 1 634 ? -27.704 55.699 69.034 1.00 38.06 634 ASN A N 1
ATOM 5045 C CA . ASN A 1 634 ? -28.514 56.911 69.098 1.00 38.06 634 ASN A CA 1
ATOM 5046 C C . ASN A 1 634 ? -27.530 58.073 69.331 1.00 38.06 634 ASN A C 1
ATOM 5048 O O . ASN A 1 634 ? -26.924 58.105 70.404 1.00 38.06 634 ASN A O 1
ATOM 5052 N N . PRO A 1 635 ? -27.294 58.979 68.362 1.00 43.88 635 PRO A N 1
ATOM 5053 C CA . PRO A 1 635 ? -26.627 60.244 68.633 1.00 43.88 635 PRO A CA 1
ATOM 5054 C C . PRO A 1 635 ? -27.544 61.434 68.309 1.00 43.88 635 PRO A C 1
ATOM 5056 O O . PRO A 1 635 ? -28.155 61.519 67.247 1.00 43.88 635 PRO A O 1
ATOM 5059 N N . ILE A 1 636 ? -27.610 62.362 69.259 1.00 35.16 636 ILE A N 1
ATOM 5060 C CA . ILE A 1 636 ? -28.257 63.673 69.167 1.00 35.16 636 ILE A CA 1
ATOM 5061 C C . ILE A 1 636 ? -27.218 64.673 68.651 1.00 35.16 636 ILE A C 1
ATOM 5063 O O . ILE A 1 636 ? -26.115 64.694 69.188 1.00 35.16 636 ILE A O 1
ATOM 5067 N N . MET A 1 637 ? -27.578 65.529 67.693 1.00 37.84 637 MET A N 1
ATOM 5068 C CA . MET A 1 637 ? -27.008 66.876 67.525 1.00 37.84 637 MET A CA 1
ATOM 5069 C C . MET A 1 637 ? -27.958 67.730 66.672 1.00 37.84 637 MET A C 1
ATOM 5071 O O . MET A 1 637 ? -28.349 67.290 65.591 1.00 37.84 637 MET A O 1
ATOM 5075 N N . ASN A 1 638 ? -28.294 68.946 67.123 1.00 34.75 638 ASN A N 1
ATOM 5076 C CA . ASN A 1 638 ? -28.677 70.036 66.219 1.00 34.75 638 ASN A CA 1
ATOM 5077 C C . ASN A 1 638 ? -28.537 71.446 66.832 1.00 34.75 638 ASN A C 1
ATOM 5079 O O . ASN A 1 638 ? -28.596 71.589 68.054 1.00 34.75 638 ASN A O 1
ATOM 5083 N N . TYR A 1 639 ? -28.478 72.421 65.906 1.00 35.03 639 TYR A N 1
ATOM 5084 C CA . TYR A 1 639 ? -28.271 73.889 65.945 1.00 35.03 639 TYR A CA 1
ATOM 5085 C C . TYR A 1 639 ? -26.801 74.369 65.924 1.00 35.03 639 TYR A C 1
ATOM 5087 O O . TYR A 1 639 ? -26.013 73.947 66.760 1.00 35.03 639 TYR A O 1
ATOM 5095 N N . ASP A 1 640 ? -26.327 75.196 64.971 1.00 37.56 640 ASP A N 1
ATOM 5096 C CA . ASP A 1 640 ? -26.971 76.205 64.097 1.00 37.56 640 ASP A CA 1
ATOM 5097 C C . ASP A 1 640 ? -26.434 76.251 62.631 1.00 37.56 640 ASP A C 1
ATOM 5099 O O . ASP A 1 640 ? -25.228 76.288 62.405 1.00 37.56 640 ASP A O 1
ATOM 5103 N N . ASN A 1 641 ? -27.377 76.235 61.667 1.00 37.31 641 ASN A N 1
ATOM 5104 C CA . ASN A 1 641 ? -27.654 77.106 60.485 1.00 37.31 641 ASN A CA 1
ATOM 5105 C C . ASN A 1 641 ? -26.580 78.057 59.875 1.00 37.31 641 ASN A C 1
ATOM 5107 O O . ASN A 1 641 ? -25.722 78.520 60.621 1.00 37.31 641 ASN A O 1
ATOM 5111 N N . PRO A 1 642 ? -26.671 78.490 58.573 1.00 45.78 642 PRO A N 1
ATOM 5112 C CA . PRO A 1 642 ? -27.916 79.001 57.946 1.00 45.78 642 PRO A CA 1
ATOM 5113 C C . PRO A 1 642 ? -28.162 78.889 56.400 1.00 45.78 642 PRO A C 1
ATOM 5115 O O . PRO A 1 642 ? -27.249 78.899 55.586 1.00 45.78 642 PRO A O 1
ATOM 5118 N N . ILE A 1 643 ? -29.468 78.942 56.057 1.00 34.53 643 ILE A N 1
ATOM 5119 C CA . ILE A 1 643 ? -30.160 79.798 55.045 1.00 34.53 643 ILE A CA 1
ATOM 5120 C C . ILE A 1 643 ? -30.119 79.458 53.522 1.00 34.53 643 ILE A C 1
ATOM 5122 O O . ILE A 1 643 ? -29.128 79.652 52.830 1.00 34.53 643 ILE A O 1
ATOM 5126 N N . THR A 1 644 ? -31.310 79.020 53.055 1.00 36.03 644 THR A N 1
ATOM 5127 C CA . THR A 1 644 ? -32.124 79.322 51.834 1.00 36.03 644 THR A CA 1
ATOM 5128 C C . THR A 1 644 ? -31.453 79.494 50.457 1.00 36.03 644 THR A C 1
ATOM 5130 O O . THR A 1 644 ? -30.665 80.410 50.265 1.00 36.03 644 THR A O 1
ATOM 5133 N N . ILE A 1 645 ? -31.701 78.603 49.479 1.00 41.28 645 ILE A N 1
ATOM 5134 C CA . ILE A 1 645 ? -32.821 78.563 48.488 1.00 41.28 645 ILE A CA 1
ATOM 5135 C C . ILE A 1 645 ? -32.829 79.781 47.537 1.00 41.28 645 ILE A C 1
ATOM 5137 O O . ILE A 1 645 ? -33.183 80.864 47.985 1.00 41.28 645 ILE A O 1
ATOM 5141 N N . ASP A 1 646 ? -32.524 79.597 46.237 1.00 35.16 646 ASP A N 1
ATOM 5142 C CA . ASP A 1 646 ? -33.575 79.505 45.200 1.00 35.16 646 ASP A CA 1
ATOM 5143 C C . ASP A 1 646 ? -33.109 79.103 43.775 1.00 35.16 646 ASP A C 1
ATOM 5145 O O . ASP A 1 646 ? -32.026 79.456 43.319 1.00 35.16 646 ASP A O 1
ATOM 5149 N N . HIS A 1 647 ? -34.050 78.433 43.104 1.00 34.56 647 HIS A N 1
ATOM 5150 C CA . HIS A 1 647 ? -34.394 78.347 41.679 1.00 34.56 647 HIS A CA 1
ATOM 5151 C C . HIS A 1 647 ? -33.510 77.721 40.570 1.00 34.56 647 HIS A C 1
ATOM 5153 O O . HIS A 1 647 ? -32.479 78.250 40.169 1.00 34.56 647 HIS A O 1
ATOM 5159 N N . LYS A 1 648 ? -34.191 76.756 39.915 1.00 34.06 648 LYS A N 1
ATOM 5160 C CA . LYS A 1 648 ? -34.098 76.204 38.546 1.00 34.06 648 LYS A CA 1
ATOM 5161 C C . LYS A 1 648 ? -33.075 75.117 38.239 1.00 34.06 648 LYS A C 1
ATOM 5163 O O . LYS A 1 648 ? -31.860 75.362 38.348 1.00 34.06 648 LYS A O 1
#

Foldseek 3Di:
DVQLCVQCVVVCVPQVVVQVVVVVPDDDPVPQCVSLLSLLLCVLQPPPRDPRNVVVSLVVCLVLLCQFFVVSHNNLCVQCVQVCVVFVVPFDTGRSRSLLSCLLCLVPPSDDPSNNSSSLSSLLSCLFDVS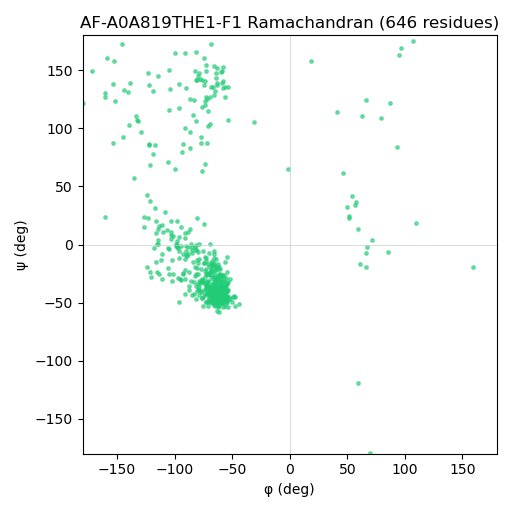SLGPQCVQCVVVCVPFVVDDPPDDPPDDGTNVNVVSSLVRCLVVLQVGDPRNNVSSVSLLLSLLVDVSSRCLQCVQCVVVVVVDPDPPDDPVCLVVGDPSNNVSCVVSVLSCLLAVVSVSQLCVQCVVVCCVFVNPPDDDDSVVSLVRCVVCLPPPPHGPSNNVSSVVSLLCQQPDQADDRPQLCVQFVVLCVVFVPPRRGNLSSLVRVLVVVLCCLLVVNPSGDPSNVVVSLSLLLSVQFFVSSVPQLCVQQVVVCVVFPVVDDTGRNSSLVRCLLCLVPTDLSNNLVNLVSLLSCLQQVSSNSQLCVLQVVVCVPFVVPPDRRCSLVRCLVCLLPPPRDPSNNLVSLLSVLSCPLDPSSVSVCCVVCVVVCCVPVVCVDPVPPDPVVDPPDDPDDDSCLSVQLSSQCVVVCVVFVSNPRDDLCRSLVRVVVCPPVTDPSNNVSNVVVQVVCCVPPVDRGSVVVSVVVVVVVCPVVVVVVVVVVVVVVVVVVVVVVVPPDDDDDDDDDDDDDDDDD

Radius of gyration: 37.45 Å; Cα contacts (8 Å, |Δi|>4): 640; chains: 1; bounding box: 78×101×122 Å

Nearest PDB structures (foldseek):
  1gcj-assembly1_B  TM=1.862E-01  e=2.511E-02  Mus musculus
  8or0-assembly1_C  TM=1.332E-01  e=4.836E-02  Homo sapiens
  5yu6-assembly2_C  TM=1.668E-01  e=4.070E-01  Homo sapiens
  5yu6-assembly1_A  TM=1.705E-01  e=8.508E-01  Homo sapiens
  8ucq-assembly1_A  TM=1.079E-01  e=6.654E-01  Thermothielavioides terrestris

Solvent-accessible surface area (backbone atoms only — not comparable to full-atom values): 37065 Å² total; per-residue (Å²): 111,72,64,56,60,68,55,26,45,67,55,36,55,73,74,31,46,73,68,51,61,61,59,76,64,88,61,78,68,69,83,51,49,53,66,60,52,47,50,40,44,41,61,72,73,41,92,83,54,53,70,64,28,48,52,52,52,53,53,48,50,62,74,54,34,47,49,43,22,39,79,62,32,62,44,55,43,62,58,28,39,70,37,39,64,73,74,39,71,86,49,56,83,42,88,19,42,44,45,52,50,51,53,76,35,61,90,39,90,75,48,47,69,69,29,46,55,53,48,47,38,54,43,40,52,34,51,29,31,60,89,47,34,75,70,41,53,87,56,32,43,74,53,36,41,75,74,55,69,42,63,92,80,68,55,95,82,61,91,71,51,30,56,60,46,48,51,50,53,52,44,52,59,75,44,41,89,79,46,56,75,65,33,41,50,45,52,51,52,54,54,39,48,30,66,75,38,65,77,32,31,52,64,41,35,73,50,28,47,77,62,54,75,71,52,90,63,87,81,80,57,77,81,55,63,80,74,47,54,71,63,23,48,48,32,50,49,56,50,49,54,57,42,67,64,39,64,77,48,40,54,70,38,46,63,47,25,47,71,50,38,57,72,76,62,45,87,82,81,80,89,56,76,74,51,53,58,52,45,49,63,72,47,47,82,45,91,86,45,51,68,61,22,35,53,32,50,53,50,51,50,35,55,65,37,66,37,62,79,44,57,53,61,62,60,41,68,53,31,45,65,49,40,65,76,74,36,70,90,53,66,24,33,55,52,40,55,48,46,52,49,55,49,54,50,44,18,66,77,71,73,49,78,81,66,53,70,68,27,48,59,53,47,41,55,57,42,25,53,42,37,21,23,51,78,41,30,64,68,52,39,63,49,28,47,67,41,39,63,74,76,32,65,92,48,60,86,38,84,14,44,46,54,52,45,48,61,76,38,44,94,74,42,50,74,64,24,37,57,50,49,53,57,50,52,52,47,32,53,62,40,38,80,29,20,32,49,52,50,61,52,29,37,72,56,41,64,73,75,36,69,87,52,61,65,79,41,48,66,62,47,50,61,76,48,59,84,44,92,87,53,47,68,65,22,52,54,47,49,50,54,42,56,41,58,28,68,52,38,69,85,56,26,57,72,54,42,74,74,39,44,70,55,45,60,70,75,39,42,72,70,60,59,78,65,56,84,60,84,86,62,86,71,89,74,90,80,80,80,78,46,62,66,48,49,30,52,61,44,28,45,67,44,36,65,71,76,34,63,89,48,63,89,56,95,52,46,46,60,53,48,53,61,72,47,56,84,77,46,50,73,63,21,48,54,38,50,49,58,53,40,52,49,38,35,73,77,70,71,26,85,47,63,66,57,45,52,53,51,54,61,62,66,74,47,74,64,55,59,56,51,52,51,51,50,51,52,49,51,53,50,51,50,49,57,57,62,63,56,76,80,70,88,87,84,89,87,88,88,82,88,86,86,85,89,87,88,135

Sequence (648 aa):
SPELQSECKMEMVQYCPSLFQQGVSGTIDLRGGRMIHCLLAAARKEKAFGKRCSSVVNSLVRAVDPGSDIRADPLLETVCRPVIDALCPRMKPGDSNVILCLLDNLKNVRMTEDCEDRLMEVAYFLARDWRLIPRLLPTCQKYLENFCQLPKDWSMNQEINGLQVGMYLGCLYQQRQQLDKECRSELKRIMHIRTQAIGLMPEIEDNCLTDLTTCKNPEIKGEKYNKLEEQCKAAVRNFTQMTMSDPTFDFLLMKACEPMIQLFCGNVEGGNENYLIRCLIKHKNEQQMDFRCKAGIDHHQITSMKDEAFLSQQFRKKCIQEINEHCVGRKTKAGVVQCLADLMLRDVLKKENQITEVCRDELKFELLQRSESIDFDSSLAKACRQDIQRFCSARTPGNAEILDCLKDNQNKVSTACYAKLRKREKLDVILPENDYSLMSKCAIIIQKFCSNEKKQNILSCLRRNINQDAMPNLCRRVLYHRLMVLNSNVIFNQGLIDNCQRDINKCCQSEIYDKGFNEDNADGNDNDTEMIDHALAFACQADVLKYCNDIPIGSGKQVQCLLSMGKSVTSQCQNILQKRQELWKSIFNVNNVVDLTEQIRKSNNSSYEFIVILVILCTVFMAGCICGRHVRYNPIMNYDNPITIDHK

Secondary structure (DSSP, 8-state):
-HHHHHHSHHHHHHH-HHHHHGGGSSS-GGGGSHHHHHHHHHHHH-TT--HHHHHHHHHHHHHH-TTT-GGG-HHHHHHHHHHHHHH-TTPPSSTTHHHHHHHHTTT-TT--HHHHHHHHHHHHHHTT-GGGSTTHHHHHHHHHHHHH---TT--TTS---HHHHHHHHHHHHHTGGGS-HHHHHHHHHHHHHHHT-GGG-HHHHHHHHHHHHT-S-----TTTGGGS-HHHHHHHHHHHHHHHH-GGG-HHHHHHHHHHIIIII----SS-HHHHHHHHHHHTTSTTS-HHHHHHHHHHHHHHHH-TT---HHHHHHHHHHHHHH-TT--SHHHHHHHHHHHHHHHHHHT---S-HHHHHHHHHHHHHHHH-GGG-HHHHHHTHHHHHHH-TTSPSSTTHHHHHHHHTTTTS-HHHHHHHHHHHHHHHHSGGG-HHHHHHTHHHIIIIITTS-GGGHHHHHHHTTT-TT--HHHHHHHHHHHHHHHHSGGG-HHHHHHHHHHHHHHSHHHHHTT---TT---S---SSTTHHHHHHHHHHHHHHHHSTTSPSSTTHHHHHHHHHGGGS-HHHHHHHHHHHHHHHHHH--SSHHHHHHHHHHHTTHHHHHHHHHHHHHHHHHHHHHHHGGGS----------------

Mean predicted aligned error: 15.64 Å